Protein AF-A0A2T0M8W2-F1 (afdb_monomer_lite)

Foldseek 3Di:
DVVVVVVVVVVLVVLVVVLVVLVVLLVVLVVVLVVLVVVLVVLLCVLVVLLVVQVVDDCRNVCLVQLNDDLVSLVVLLVSLLVSLVVLLVSLLVSLVSLLSSQVSVLSSLVSVVVCVVVDPDDPVVVVVVPPDDSDNPQDQSDDCDPCVVVLQVSLVSSLVSLLVSLSSNVSHDQFDPPDPPDPPGDGSVVPSVVVSVVSSVVSVCSSVVVSCCSRDPVVDLLAEEEECALTFFPNLVLLQVQLCLLPVFHADSLQQQDPPSCVRPPRPDHPLSVLLQLQFLVSLLVTGTDPCRLVLVVVSCVVVVHQYEYEYERPYQDDDPVSCVSCVVSVTHGHHPCSNVVSVCVVNVVSVQDEDDPPVPPCDPVVSVCVVPDRRHHYYQYQPDDPPDPPPVDDPVVVVVNVCRHVLVVLQVSVHAEYEEQDQVVLQSSVVRHVAYEHADGSNPPPPVVHDDDPRYHYDPDSVVVSVVVVVVD

Secondary structure (DSSP, 8-state):
-HHHHHHHHHHHHHHHHHHHHHHHHHHHHHHHHHHHHHHHHHHHHHHHHHHHHHT-STTHHHHHHTT-S-HHHHHHHHHHHHHHHHHHHHHHHHHHHHHHHHHHHHHHHHHHHHHHHHH----HHHHHHH--S----S---S--TTTTHHHHHHHHHHHHHHHHHHHHHHHTT-SBSS--TT-S---BHHHHHHHHHHHHHHHHHHHHHHHHHHIIIIIS---EEEEE-TTTTB-HHHHHHHHHHHHH-----GGG--SSSGGG-TTS---HHHHHHHHTBHHHHHT-PBPTTHHHHHHHHHHHH--EEEEE-B---S---HHHHHHHHHTT-PBPPTTHHHHHHHHHHHHTT-------GGG-SSHHHHHHHHS----EE--BSS-TT---TTS-HHHHHHHHTTSHHHHHHHHT-SEEEES-HHHHHHHHTTSSEEEEE--GGG--TTT----TTEEEESSHHHHHHHHHHH-

Sequence (475 aa):
MSNNHNQNNKFDDFQLEEYKNISTSHFESIKQVSVFFRYYLLLLSAPALLLTLVGTGEGNMSTFFKGNLDKTTYDIVFAYLLLISAAGLCIFLFIINIRHDAILYARKVNKVRKYFYENSSLKVDDYHKYLGLPIVESKPRYTDNTIFFPLIIVFTLINSAFLFSAFYFRMLHSDYVFNTTLFELDLPLSRIYLWIVFFNILGHIILWKYLSYRRENFYLKSFAFGVDIDGVVNNQTEHFAEWLYKLRGKRIDTEKIKEIPVRLNKGLNVDDFDEQVVFNCKEYWEGLREKENALKTINDIHKKFGYKIFVYTYRPWGQMSDKVKNEIIKQNYTPLLKNDIVKITKSSFKNVGINTFIINNWFSSILYWFIPTFLKIRTRVTIEKGNSNISDTRFSFIVRNQTLLLNRFQGAKRNRLKFFIEDTPENAIKLANLVDYVFLMNQPYNNDENRYRFQKNIIRVDSWNEVYSHLKQLS

InterPro domains:
  IPR023214 HAD superfamily [G3DSA:3.40.50.1000] (378-475)

pLDDT: mean 85.93, std 13.29, range [43.66, 98.5]

Structure (mmCIF, N/CA/C/O backbone):
data_AF-A0A2T0M8W2-F1
#
_entry.id   AF-A0A2T0M8W2-F1
#
loop_
_atom_site.group_PDB
_atom_site.id
_atom_site.type_symbol
_atom_site.label_atom_id
_atom_site.label_alt_id
_atom_site.label_comp_id
_atom_site.label_asym_id
_atom_site.label_entity_id
_atom_site.label_seq_id
_atom_site.pdbx_PDB_ins_code
_atom_site.Cartn_x
_atom_site.Cartn_y
_atom_site.Cartn_z
_atom_site.occupancy
_atom_site.B_iso_or_equiv
_atom_site.auth_seq_id
_atom_site.auth_comp_id
_atom_site.auth_asym_id
_atom_site.auth_atom_id
_atom_site.pdbx_PDB_model_num
ATOM 1 N N . MET A 1 1 ? -29.884 -29.905 -1.925 1.00 54.03 1 MET A N 1
ATOM 2 C CA . MET A 1 1 ? -28.494 -30.176 -2.364 1.00 54.03 1 MET A CA 1
ATOM 3 C C . MET A 1 1 ? -28.236 -29.879 -3.850 1.00 54.03 1 MET A C 1
ATOM 5 O O . MET A 1 1 ? -27.121 -29.478 -4.151 1.00 54.03 1 MET A O 1
ATOM 9 N N . SER A 1 2 ? -29.212 -29.965 -4.771 1.00 59.06 2 SER A N 1
ATOM 10 C CA . SER A 1 2 ? -28.981 -29.669 -6.207 1.00 59.06 2 SER A CA 1
ATOM 11 C C . SER A 1 2 ? -28.571 -28.216 -6.519 1.00 59.06 2 SER A C 1
ATOM 13 O O . SER A 1 2 ? -27.780 -27.993 -7.432 1.00 59.06 2 SER A O 1
ATOM 15 N N . ASN A 1 3 ? -29.024 -27.225 -5.737 1.00 62.41 3 ASN A N 1
ATOM 16 C CA . ASN A 1 3 ? -28.671 -25.813 -5.962 1.00 62.41 3 ASN A CA 1
ATOM 17 C C . ASN A 1 3 ? -27.184 -25.486 -5.728 1.00 62.41 3 ASN A C 1
ATOM 19 O O . ASN A 1 3 ? -26.650 -24.626 -6.426 1.00 62.41 3 ASN A O 1
ATOM 23 N N . ASN A 1 4 ? -26.499 -26.178 -4.808 1.00 63.44 4 ASN A N 1
ATOM 24 C CA . ASN A 1 4 ? -25.066 -25.947 -4.570 1.00 63.44 4 ASN A CA 1
ATOM 25 C C . ASN A 1 4 ? -24.211 -26.514 -5.706 1.00 63.44 4 ASN A C 1
ATOM 27 O O . ASN A 1 4 ? -23.246 -25.880 -6.121 1.00 63.44 4 ASN A O 1
ATOM 31 N N . HIS A 1 5 ? -24.604 -27.663 -6.262 1.00 68.75 5 HIS A N 1
ATOM 32 C CA . HIS A 1 5 ? -23.877 -28.265 -7.376 1.00 68.75 5 HIS A CA 1
ATOM 33 C C . HIS A 1 5 ? -23.919 -27.371 -8.622 1.00 68.75 5 HIS A C 1
ATOM 35 O O . HIS A 1 5 ? -22.917 -27.215 -9.311 1.00 68.75 5 HIS A O 1
ATOM 41 N N . ASN A 1 6 ? -25.059 -26.717 -8.865 1.00 74.88 6 ASN A N 1
ATOM 42 C CA . ASN A 1 6 ? -25.231 -25.832 -10.012 1.00 74.88 6 ASN A CA 1
ATOM 43 C C . ASN A 1 6 ? -24.483 -24.490 -9.854 1.00 74.88 6 ASN A C 1
ATOM 45 O O . ASN A 1 6 ? -24.040 -23.907 -10.840 1.00 74.88 6 ASN A O 1
ATOM 49 N N . GLN A 1 7 ? -24.324 -23.983 -8.623 1.00 72.62 7 GLN A N 1
ATOM 50 C CA . GLN A 1 7 ? -23.516 -22.782 -8.362 1.00 72.62 7 GLN A CA 1
ATOM 51 C C . GLN A 1 7 ? -22.013 -23.048 -8.485 1.00 72.62 7 GLN A C 1
ATOM 53 O O . GLN A 1 7 ? -21.315 -22.212 -9.058 1.00 72.62 7 GLN A O 1
ATOM 58 N N . ASN A 1 8 ? -21.534 -24.202 -8.006 1.00 76.12 8 ASN A N 1
ATOM 59 C CA . ASN A 1 8 ? -20.134 -24.599 -8.169 1.00 76.12 8 ASN A CA 1
ATOM 60 C C . ASN A 1 8 ? -19.764 -24.694 -9.651 1.00 76.12 8 ASN A C 1
ATOM 62 O O . ASN A 1 8 ? -18.790 -24.074 -10.059 1.00 76.12 8 ASN A O 1
ATOM 66 N N . ASN A 1 9 ? -20.619 -25.319 -10.469 1.00 84.81 9 ASN A N 1
ATOM 67 C CA . ASN A 1 9 ? -20.387 -25.416 -11.911 1.00 84.81 9 ASN A CA 1
ATOM 68 C C . ASN A 1 9 ? -20.231 -24.030 -12.569 1.00 84.81 9 ASN A C 1
ATOM 70 O O . ASN A 1 9 ? -19.303 -23.822 -13.337 1.00 84.81 9 ASN A O 1
ATOM 74 N N . LYS A 1 10 ? -21.064 -23.040 -12.207 1.00 91.50 10 LYS A N 1
ATOM 75 C CA . LYS A 1 10 ? -20.944 -21.672 -12.754 1.00 91.50 10 LYS A CA 1
ATOM 76 C C . LYS A 1 10 ? -19.646 -20.970 -12.357 1.00 91.50 10 LYS A C 1
ATOM 78 O O . LYS A 1 10 ? -19.107 -20.193 -13.142 1.00 91.50 10 LYS A O 1
ATOM 83 N N . PHE A 1 11 ? -19.179 -21.170 -11.125 1.00 88.50 11 PHE A N 1
ATOM 84 C CA . PHE A 1 11 ? -17.922 -20.575 -10.678 1.00 88.50 11 PHE A CA 1
ATOM 85 C C . PHE A 1 11 ? -16.716 -21.283 -11.303 1.00 88.50 11 PHE A C 1
ATOM 87 O O . PHE A 1 11 ? -15.768 -20.609 -11.695 1.00 88.50 11 PHE A O 1
ATOM 94 N N . ASP A 1 12 ? -16.779 -22.602 -11.471 1.00 92.94 12 ASP A N 1
ATOM 95 C CA . ASP A 1 12 ? -15.771 -23.381 -12.190 1.00 92.94 12 ASP A CA 1
ATOM 96 C C . ASP A 1 12 ? -15.680 -22.948 -13.658 1.00 92.94 12 ASP A C 1
ATOM 98 O O . ASP A 1 12 ? -14.584 -22.675 -14.145 1.00 92.94 12 ASP A O 1
ATOM 102 N N . ASP A 1 13 ? -16.816 -22.775 -14.339 1.00 94.06 13 ASP A N 1
ATOM 103 C CA . ASP A 1 13 ? -16.867 -22.259 -15.712 1.00 94.06 13 ASP A CA 1
ATOM 104 C C . ASP A 1 13 ? -16.223 -20.868 -15.811 1.00 94.06 13 ASP A C 1
ATOM 106 O O . ASP A 1 13 ? -15.395 -20.620 -16.691 1.00 94.06 13 ASP A O 1
ATOM 110 N N . PHE A 1 14 ? -16.529 -19.983 -14.856 1.00 93.81 14 PHE A N 1
ATOM 111 C CA . PHE A 1 14 ? -15.897 -18.668 -14.759 1.00 93.81 14 PHE A CA 1
ATOM 112 C C . PHE A 1 14 ? -14.376 -18.770 -14.554 1.00 93.81 14 PHE A C 1
ATOM 114 O O . PHE A 1 14 ? -13.616 -18.074 -15.223 1.00 93.81 14 PHE A O 1
ATOM 121 N N . GLN A 1 15 ? -13.904 -19.649 -13.663 1.00 93.06 15 GLN A N 1
ATOM 122 C CA . GLN A 1 15 ? -12.469 -19.854 -13.436 1.00 93.06 15 GLN A CA 1
ATOM 123 C C . GLN A 1 15 ? -11.769 -20.426 -14.677 1.00 93.06 15 GLN A C 1
ATOM 125 O O . GLN A 1 15 ? -10.641 -20.036 -14.980 1.00 93.06 15 GLN A O 1
ATOM 130 N N . LEU A 1 16 ? -12.420 -21.319 -15.428 1.00 94.00 16 LEU A N 1
ATOM 131 C CA . LEU A 1 16 ? -11.891 -21.842 -16.691 1.00 94.00 16 LEU A CA 1
ATOM 132 C C . LEU A 1 16 ? -11.776 -20.749 -17.758 1.00 94.00 16 LEU A C 1
ATOM 134 O O . LEU A 1 16 ? -10.783 -20.707 -18.490 1.00 94.00 16 LEU A O 1
ATOM 138 N N . GLU A 1 17 ? -12.770 -19.871 -17.862 1.00 95.12 17 GLU A N 1
ATOM 139 C CA . GLU A 1 17 ? -12.726 -18.729 -18.775 1.00 95.12 17 GLU A CA 1
ATOM 140 C C . GLU A 1 17 ? -11.618 -17.743 -18.381 1.00 95.12 17 GLU A C 1
ATOM 142 O O . GLU A 1 17 ? -10.792 -17.366 -19.216 1.00 95.12 17 GLU A O 1
ATOM 147 N N . GLU A 1 18 ? -11.512 -17.419 -17.093 1.00 91.75 18 GLU A N 1
ATOM 148 C CA . GLU A 1 18 ? -10.452 -16.568 -16.553 1.00 91.75 18 GLU A CA 1
ATOM 149 C C . GLU A 1 18 ? -9.060 -17.177 -16.806 1.00 91.75 18 GLU A C 1
ATOM 151 O O . GLU A 1 18 ? -8.140 -16.482 -17.241 1.00 91.75 18 GLU A O 1
ATOM 156 N N . TYR A 1 19 ? -8.894 -18.495 -16.635 1.00 93.50 19 TYR A N 1
ATOM 157 C CA . TYR A 1 19 ? -7.661 -19.205 -16.991 1.00 93.50 19 TYR A CA 1
ATOM 158 C C . TYR A 1 19 ? -7.299 -19.018 -18.468 1.00 93.50 19 TYR A C 1
ATOM 160 O O . TYR A 1 19 ? -6.152 -18.681 -18.780 1.00 93.50 19 TYR A O 1
ATOM 168 N N . LYS A 1 20 ? -8.260 -19.223 -19.380 1.00 95.06 20 LYS A N 1
ATOM 169 C CA . LYS A 1 20 ? -8.044 -19.079 -20.829 1.00 95.06 20 LYS A CA 1
ATOM 170 C C . LYS A 1 20 ? -7.633 -17.652 -21.182 1.00 95.06 20 LYS A C 1
ATOM 172 O O . LYS A 1 20 ? -6.655 -17.470 -21.912 1.00 95.06 20 LYS A O 1
ATOM 177 N N . ASN A 1 21 ? -8.316 -16.659 -20.618 1.00 95.00 21 ASN A N 1
ATOM 178 C CA . ASN A 1 21 ? -8.026 -15.246 -20.849 1.00 95.00 21 ASN A CA 1
ATOM 179 C C . ASN A 1 21 ? -6.619 -14.881 -20.354 1.00 95.00 21 ASN A C 1
ATOM 181 O O . ASN A 1 21 ? -5.797 -14.387 -21.125 1.00 95.00 21 ASN A O 1
ATOM 185 N N . ILE A 1 22 ? -6.287 -15.217 -19.103 1.00 92.31 22 ILE A N 1
ATOM 186 C CA . ILE A 1 22 ? -4.981 -14.901 -18.506 1.00 92.31 22 ILE A CA 1
ATOM 187 C C . ILE A 1 22 ? -3.842 -15.643 -19.219 1.00 92.31 22 ILE A C 1
ATOM 189 O O . ILE A 1 22 ? -2.783 -15.058 -19.465 1.00 92.31 22 ILE A O 1
ATOM 193 N N . SER A 1 23 ? -4.032 -16.919 -19.566 1.00 91.44 23 SER A N 1
ATOM 194 C CA . SER A 1 23 ? -3.030 -17.695 -20.302 1.00 91.44 23 SER A CA 1
ATOM 195 C C . SER A 1 23 ? -2.775 -17.101 -21.687 1.00 91.44 23 SER A C 1
ATOM 197 O O . SER A 1 23 ? -1.622 -17.007 -22.106 1.00 91.44 23 SER A O 1
ATOM 199 N N . THR A 1 24 ? -3.824 -16.663 -22.384 1.00 94.00 24 THR A N 1
ATOM 200 C CA . THR A 1 24 ? -3.693 -16.009 -23.693 1.00 94.00 24 THR A CA 1
ATOM 201 C C . THR A 1 24 ? -2.910 -14.703 -23.557 1.00 94.00 24 THR A C 1
ATOM 203 O O . THR A 1 24 ? -1.896 -14.532 -24.233 1.00 94.00 24 THR A O 1
ATOM 206 N N . SER A 1 25 ? -3.265 -13.848 -22.590 1.00 91.06 25 SER A N 1
ATOM 207 C CA . SER A 1 25 ? -2.526 -12.608 -22.310 1.00 91.06 25 SER A CA 1
ATOM 208 C C . SER A 1 25 ? -1.059 -12.849 -21.931 1.00 91.06 25 SER A C 1
ATOM 210 O O . SER A 1 25 ? -0.187 -12.055 -22.293 1.00 91.06 25 SER A O 1
ATOM 212 N N . HIS A 1 26 ? -0.748 -13.949 -21.234 1.00 90.62 26 HIS A N 1
ATOM 213 C CA . HIS A 1 26 ? 0.632 -14.342 -20.935 1.00 90.62 26 HIS A CA 1
ATOM 214 C C . HIS A 1 26 ? 1.433 -14.627 -22.215 1.00 90.62 26 HIS A C 1
ATOM 216 O O . HIS A 1 26 ? 2.515 -14.062 -22.399 1.00 90.62 26 HIS A O 1
ATOM 222 N N . PHE A 1 27 ? 0.902 -15.462 -23.113 1.00 89.88 27 PHE A N 1
ATOM 223 C CA . PHE A 1 27 ? 1.571 -15.793 -24.373 1.00 89.88 27 PHE A CA 1
ATOM 224 C C . PHE A 1 27 ? 1.681 -14.586 -25.309 1.00 89.88 27 PHE A C 1
ATOM 226 O O . PHE A 1 27 ? 2.726 -14.382 -25.930 1.00 89.88 27 PHE A O 1
ATOM 233 N N . GLU A 1 28 ? 0.651 -13.742 -25.369 1.00 91.69 28 GLU A N 1
ATOM 234 C CA . GLU A 1 28 ? 0.685 -12.494 -26.134 1.00 91.69 28 GLU A CA 1
ATOM 235 C C . GLU A 1 28 ? 1.749 -11.530 -25.609 1.00 91.69 28 GLU A C 1
ATOM 237 O O . GLU A 1 28 ? 2.503 -10.967 -26.403 1.00 91.69 28 GLU A O 1
ATOM 242 N N . SER A 1 29 ? 1.884 -11.400 -24.286 1.00 89.19 29 SER A N 1
ATOM 243 C CA . SER A 1 29 ? 2.932 -10.581 -23.665 1.00 89.19 29 SER A CA 1
ATOM 244 C C . SER A 1 29 ? 4.329 -11.075 -24.058 1.00 89.19 29 SER A C 1
ATOM 246 O O . SER A 1 29 ? 5.185 -10.281 -24.441 1.00 89.19 29 SER A O 1
ATOM 248 N N . ILE A 1 30 ? 4.567 -12.392 -24.045 1.00 88.12 30 ILE A N 1
ATOM 249 C CA . ILE A 1 30 ? 5.843 -12.973 -24.499 1.00 88.12 30 ILE A CA 1
ATOM 250 C C . ILE A 1 30 ? 6.075 -12.693 -25.991 1.00 88.12 30 ILE A C 1
ATOM 252 O O . ILE A 1 30 ? 7.166 -12.264 -26.374 1.00 88.12 30 ILE A O 1
ATOM 256 N N . LYS A 1 31 ? 5.050 -12.863 -26.834 1.00 90.75 31 LYS A N 1
ATOM 257 C CA . LYS A 1 31 ? 5.127 -12.556 -28.271 1.00 90.75 31 LYS A CA 1
ATOM 258 C C . LYS A 1 31 ? 5.464 -11.082 -28.512 1.00 90.75 31 LYS A C 1
ATOM 260 O O . LYS A 1 31 ? 6.279 -10.785 -29.387 1.00 90.75 31 LYS A O 1
ATOM 265 N N . GLN A 1 32 ? 4.889 -10.168 -27.728 1.00 90.00 32 GLN A N 1
ATOM 266 C CA . GLN A 1 32 ? 5.205 -8.741 -27.789 1.00 90.00 32 GLN A CA 1
ATOM 267 C C . GLN A 1 32 ? 6.679 -8.478 -27.466 1.00 90.00 32 GLN A C 1
ATOM 269 O O . GLN A 1 32 ? 7.313 -7.742 -28.218 1.00 90.00 32 GLN A O 1
ATOM 274 N N . VAL A 1 33 ? 7.272 -9.128 -26.453 1.00 87.00 33 VAL A N 1
ATOM 275 C CA . VAL A 1 33 ? 8.723 -9.007 -26.186 1.00 87.00 33 VAL A CA 1
ATOM 276 C C . VAL A 1 33 ? 9.538 -9.338 -27.436 1.00 87.00 33 VAL A C 1
ATOM 278 O O . VAL A 1 33 ? 10.411 -8.564 -27.822 1.00 87.00 33 VAL A O 1
ATOM 281 N N . SER A 1 34 ? 9.225 -10.441 -28.122 1.00 87.75 34 SER A N 1
ATOM 282 C CA . SER A 1 34 ? 9.921 -10.828 -29.357 1.00 87.75 34 SER A CA 1
ATOM 283 C C . SER A 1 34 ? 9.701 -9.850 -30.518 1.00 87.75 34 SER A C 1
ATOM 285 O O . SER A 1 34 ? 10.574 -9.699 -31.370 1.00 87.75 34 SER A O 1
ATOM 287 N N . VAL A 1 35 ? 8.537 -9.201 -30.606 1.00 89.94 35 VAL A N 1
ATOM 288 C CA . VAL A 1 35 ? 8.260 -8.167 -31.620 1.00 89.94 35 VAL A CA 1
ATOM 289 C C . VAL A 1 35 ? 9.063 -6.897 -31.331 1.00 89.94 35 VAL A C 1
ATOM 291 O O . VAL A 1 35 ? 9.760 -6.403 -32.212 1.00 89.94 35 VAL A O 1
ATOM 294 N N . PHE A 1 36 ? 9.048 -6.411 -30.090 1.00 87.50 36 PHE A N 1
ATOM 295 C CA . PHE A 1 36 ? 9.816 -5.228 -29.702 1.00 87.50 36 PHE A CA 1
ATOM 296 C C . PHE A 1 36 ? 11.323 -5.454 -29.776 1.00 87.50 36 PHE A C 1
ATOM 298 O O . PHE A 1 36 ? 12.051 -4.544 -30.159 1.00 87.50 36 PHE A O 1
ATOM 305 N N . PHE A 1 37 ? 11.797 -6.668 -29.497 1.00 86.38 37 PHE A N 1
ATOM 306 C CA . PHE A 1 37 ? 13.196 -7.020 -29.722 1.00 86.38 37 PHE A CA 1
ATOM 307 C C . PHE A 1 37 ? 13.576 -6.942 -31.208 1.00 86.38 37 PHE A C 1
ATOM 309 O O . PHE A 1 37 ? 14.641 -6.435 -31.539 1.00 86.38 37 PHE A O 1
ATOM 316 N N . ARG A 1 38 ? 12.693 -7.357 -32.126 1.00 90.62 38 ARG A N 1
ATOM 317 C CA . ARG A 1 38 ? 12.923 -7.191 -33.573 1.00 90.62 38 ARG A CA 1
ATOM 318 C C . ARG A 1 38 ? 12.982 -5.720 -33.983 1.00 90.62 38 ARG A C 1
ATOM 320 O O . ARG A 1 38 ? 13.879 -5.345 -34.731 1.00 90.62 38 ARG A O 1
ATOM 327 N N . TYR A 1 39 ? 12.084 -4.884 -33.464 1.00 91.06 39 TYR A N 1
ATOM 328 C CA . TYR A 1 39 ? 12.149 -3.437 -33.699 1.00 91.06 39 TYR A CA 1
ATOM 329 C C . TYR A 1 39 ? 13.404 -2.804 -33.102 1.00 91.06 39 TYR A C 1
ATOM 331 O O . TYR A 1 39 ? 13.983 -1.911 -33.712 1.00 91.06 39 TYR A O 1
ATOM 339 N N . TYR A 1 40 ? 13.863 -3.301 -31.954 1.00 89.88 40 TYR A N 1
ATOM 340 C CA . TYR A 1 40 ? 15.138 -2.893 -31.386 1.00 89.88 40 TYR A CA 1
ATOM 341 C C . TYR A 1 40 ? 16.291 -3.237 -32.328 1.00 89.88 40 TYR A C 1
ATOM 343 O O . TYR A 1 40 ? 17.031 -2.339 -32.696 1.00 89.88 40 TYR A O 1
ATOM 351 N N . LEU A 1 41 ? 16.401 -4.482 -32.807 1.00 89.75 41 LEU A N 1
ATOM 352 C CA . LEU A 1 41 ? 17.438 -4.872 -33.774 1.00 89.75 41 LEU A CA 1
ATOM 353 C C . LEU A 1 41 ? 17.404 -4.025 -35.056 1.00 89.75 41 LEU A C 1
ATOM 355 O O . LEU A 1 41 ? 18.456 -3.648 -35.567 1.00 89.75 41 LEU A O 1
ATOM 359 N N . LEU A 1 42 ? 16.210 -3.682 -35.547 1.00 91.75 42 LEU A N 1
ATOM 360 C CA . LEU A 1 42 ? 16.058 -2.776 -36.685 1.00 91.75 42 LEU A CA 1
ATOM 361 C C . LEU A 1 42 ? 16.622 -1.383 -36.366 1.00 91.75 42 LEU A C 1
ATOM 363 O O . LEU A 1 42 ? 17.399 -0.845 -37.152 1.00 91.75 42 LEU A O 1
ATOM 367 N N . LEU A 1 43 ? 16.304 -0.834 -35.191 1.00 90.38 43 LEU A N 1
ATOM 368 C CA . LEU A 1 43 ? 16.875 0.428 -34.715 1.00 90.38 43 LEU A CA 1
ATOM 369 C C . LEU A 1 43 ? 18.411 0.359 -34.636 1.00 90.38 43 LEU A C 1
ATOM 371 O O . LEU A 1 43 ? 19.079 1.308 -35.037 1.00 90.38 43 LEU A O 1
ATOM 375 N N . LEU A 1 44 ? 18.978 -0.772 -34.196 1.00 89.75 44 LEU A N 1
ATOM 376 C CA . LEU A 1 44 ? 20.434 -0.975 -34.133 1.00 89.75 44 LEU A CA 1
ATOM 377 C C . LEU A 1 44 ? 21.106 -1.039 -35.507 1.00 89.75 44 LEU A C 1
ATOM 379 O O . LEU A 1 44 ? 22.302 -0.775 -35.606 1.00 89.75 44 LEU A O 1
ATOM 383 N N . SER A 1 45 ? 20.363 -1.399 -36.555 1.00 90.81 45 SER A N 1
ATOM 384 C CA . SER A 1 45 ? 20.880 -1.451 -37.928 1.00 90.81 45 SER A CA 1
ATOM 385 C C . SER A 1 45 ? 20.909 -0.079 -38.611 1.00 90.81 45 SER A C 1
ATOM 387 O O . SER A 1 45 ? 21.713 0.155 -39.511 1.00 90.81 45 SER A O 1
ATOM 389 N N . ALA A 1 46 ? 20.081 0.860 -38.151 1.00 88.81 46 ALA A N 1
ATOM 390 C CA . ALA A 1 46 ? 19.931 2.181 -38.753 1.00 88.81 46 ALA A CA 1
ATOM 391 C C . ALA A 1 46 ? 21.225 3.046 -38.786 1.00 88.81 46 ALA A C 1
ATOM 393 O O . ALA A 1 46 ? 21.420 3.789 -39.747 1.00 88.81 46 ALA A O 1
ATOM 394 N N . PRO A 1 47 ? 22.151 2.969 -37.810 1.00 87.56 47 PRO A N 1
ATOM 395 C CA . PRO A 1 47 ? 23.487 3.574 -37.877 1.00 87.56 47 PRO A CA 1
ATOM 396 C C . PRO A 1 47 ? 24.335 3.122 -39.058 1.00 87.56 47 PRO A C 1
ATOM 398 O O . PRO A 1 47 ? 25.063 3.938 -39.616 1.00 87.56 47 PRO A O 1
ATOM 401 N N . ALA A 1 48 ? 24.242 1.851 -39.459 1.00 85.62 48 ALA A N 1
ATOM 402 C CA . ALA A 1 48 ? 24.999 1.355 -40.603 1.00 85.62 48 ALA A CA 1
ATOM 403 C C . ALA A 1 48 ? 24.586 2.100 -41.880 1.00 85.62 48 ALA A C 1
ATOM 405 O O . ALA A 1 48 ? 25.441 2.491 -42.666 1.00 85.62 48 ALA A O 1
ATOM 406 N N . LEU A 1 49 ? 23.290 2.390 -42.027 1.00 83.12 49 LEU A N 1
ATOM 407 C CA . LEU A 1 49 ? 22.759 3.162 -43.148 1.00 83.12 49 LEU A CA 1
ATOM 408 C C . LEU A 1 49 ? 23.281 4.607 -43.142 1.00 83.12 49 LEU A C 1
ATOM 410 O O . LEU A 1 49 ? 23.721 5.111 -44.174 1.00 83.12 49 LEU A O 1
ATOM 414 N N . LEU A 1 50 ? 23.316 5.256 -41.976 1.00 81.94 50 LEU A N 1
ATOM 415 C CA . LEU A 1 50 ? 23.885 6.600 -41.847 1.00 81.94 50 LEU A CA 1
ATOM 416 C C . LEU A 1 50 ? 25.379 6.619 -42.218 1.00 81.94 50 LEU A C 1
ATOM 418 O O . LEU A 1 50 ? 25.810 7.483 -42.975 1.00 81.94 50 LEU A O 1
ATOM 422 N N . LEU A 1 51 ? 26.152 5.631 -41.755 1.00 80.88 51 LEU A N 1
ATOM 423 C CA . LEU A 1 51 ? 27.567 5.495 -42.110 1.00 80.88 51 LEU A CA 1
ATOM 424 C C . LEU A 1 51 ? 27.767 5.242 -43.608 1.00 80.88 51 LEU A C 1
ATOM 426 O O . LEU A 1 51 ? 28.707 5.780 -44.184 1.00 80.88 51 LEU A O 1
ATOM 430 N N . THR A 1 52 ? 26.879 4.483 -44.261 1.00 83.44 52 THR A N 1
ATOM 431 C CA . THR A 1 52 ? 26.949 4.314 -45.720 1.00 83.44 52 THR A CA 1
ATOM 432 C C . THR A 1 52 ? 26.676 5.616 -46.463 1.00 83.44 52 THR A C 1
ATOM 434 O O . THR A 1 52 ? 27.411 5.913 -47.395 1.00 83.44 52 THR A O 1
ATOM 437 N N . LEU A 1 53 ? 25.699 6.420 -46.023 1.00 80.31 53 LEU A N 1
ATOM 438 C CA . LEU A 1 53 ? 25.374 7.714 -46.640 1.00 80.31 53 LEU A CA 1
ATOM 439 C C . LEU A 1 53 ? 26.502 8.737 -46.473 1.00 80.31 53 LEU A C 1
ATOM 441 O O . LEU A 1 53 ? 26.812 9.470 -47.405 1.00 80.31 53 LEU A O 1
ATOM 445 N N . VAL A 1 54 ? 27.145 8.767 -45.305 1.00 81.38 54 VAL A N 1
ATOM 446 C CA . VAL A 1 54 ? 28.336 9.600 -45.074 1.00 81.38 54 VAL A CA 1
ATOM 447 C C . VAL A 1 54 ? 29.534 9.071 -45.886 1.00 81.38 54 VAL A C 1
ATOM 449 O O . VAL A 1 54 ? 30.371 9.837 -46.364 1.00 81.38 54 VAL A O 1
ATOM 452 N N . GLY A 1 55 ? 29.601 7.753 -46.091 1.00 75.12 55 GLY A N 1
ATOM 453 C CA . GLY A 1 55 ? 30.704 7.040 -46.730 1.00 75.12 55 GLY A CA 1
ATOM 454 C C . GLY A 1 55 ? 30.705 6.976 -48.263 1.00 75.12 55 GLY A C 1
ATOM 455 O O . GLY A 1 55 ? 31.660 6.428 -48.804 1.00 75.12 55 GLY A O 1
ATOM 456 N N . THR A 1 56 ? 29.702 7.499 -48.981 1.00 75.38 56 THR A N 1
ATOM 457 C CA . THR A 1 56 ? 29.588 7.317 -50.448 1.00 75.38 56 THR A CA 1
ATOM 458 C C . THR A 1 56 ? 30.562 8.138 -51.310 1.00 75.38 56 THR A C 1
ATOM 460 O O . THR A 1 56 ? 30.550 7.980 -52.527 1.00 75.38 56 THR A O 1
ATOM 463 N N . GLY A 1 57 ? 31.400 9.010 -50.741 1.00 74.38 57 GLY A N 1
ATOM 464 C CA . GLY A 1 57 ? 32.455 9.725 -51.481 1.00 74.38 57 GLY A CA 1
ATOM 465 C C . GLY A 1 57 ? 33.794 8.976 -51.495 1.00 74.38 57 GLY A C 1
ATOM 466 O O . GLY A 1 57 ? 34.114 8.239 -50.559 1.00 74.38 57 GLY A O 1
ATOM 467 N N . GLU A 1 58 ? 34.600 9.163 -52.545 1.00 60.75 58 GLU A N 1
ATOM 468 C CA . GLU A 1 58 ? 35.942 8.569 -52.646 1.00 60.75 58 GLU A CA 1
ATOM 469 C C . GLU A 1 58 ? 36.811 8.978 -51.438 1.00 60.75 58 GLU A C 1
ATOM 471 O O . GLU A 1 58 ? 37.111 10.149 -51.228 1.00 60.75 58 GLU A O 1
ATOM 476 N N . GLY A 1 59 ? 37.192 8.002 -50.603 1.00 63.50 59 GLY A N 1
ATOM 477 C CA . GLY A 1 59 ? 37.994 8.219 -49.389 1.00 63.50 59 GLY A CA 1
ATOM 478 C C . GLY A 1 59 ? 37.213 8.496 -48.090 1.00 63.50 59 GLY A C 1
ATOM 479 O O . GLY A 1 59 ? 37.841 8.560 -47.024 1.00 63.50 59 GLY A O 1
ATOM 480 N N . ASN A 1 60 ? 35.874 8.574 -48.131 1.00 68.44 60 ASN A N 1
ATOM 481 C CA . ASN A 1 60 ? 35.053 9.161 -47.058 1.00 68.44 60 ASN A CA 1
ATOM 482 C C . ASN A 1 60 ? 35.069 8.446 -45.698 1.00 68.44 60 ASN A C 1
ATOM 484 O O . ASN A 1 60 ? 35.004 9.106 -44.664 1.00 68.44 60 ASN A O 1
ATOM 488 N N . MET A 1 61 ? 35.168 7.113 -45.637 1.00 82.31 61 MET A N 1
ATOM 489 C CA . MET A 1 61 ? 35.191 6.440 -44.325 1.00 82.31 61 MET A CA 1
ATOM 490 C C . MET A 1 61 ? 36.500 6.706 -43.579 1.00 82.31 61 MET A C 1
ATOM 492 O O . MET A 1 61 ? 36.498 6.959 -42.376 1.00 82.31 61 MET A O 1
ATOM 496 N N . SER A 1 62 ? 37.628 6.714 -44.294 1.00 86.19 62 SER A N 1
ATOM 497 C CA . SER A 1 62 ? 38.922 7.014 -43.677 1.00 86.19 62 SER A CA 1
ATOM 498 C C . SER A 1 62 ? 39.010 8.473 -43.221 1.00 86.19 62 SER A C 1
ATOM 500 O O . SER A 1 62 ? 39.582 8.742 -42.167 1.00 86.19 62 SER A O 1
ATOM 502 N N . THR A 1 63 ? 38.418 9.411 -43.969 1.00 87.44 63 THR A N 1
ATOM 503 C CA . THR A 1 63 ? 38.365 10.830 -43.593 1.00 87.44 63 THR A CA 1
ATOM 504 C C . THR A 1 63 ? 37.404 11.068 -42.428 1.00 87.44 63 THR A C 1
ATOM 506 O O . THR A 1 63 ? 37.745 11.832 -41.527 1.00 87.44 63 THR A O 1
ATOM 509 N N . PHE A 1 64 ? 36.279 10.346 -42.366 1.00 87.75 64 PHE A N 1
ATOM 510 C CA . PHE A 1 64 ? 35.345 10.378 -41.237 1.00 87.75 64 PHE A CA 1
ATOM 511 C C . PHE A 1 64 ? 35.988 9.937 -39.916 1.00 87.75 64 PHE A C 1
ATOM 513 O O . PHE A 1 64 ? 35.884 10.640 -38.913 1.00 87.75 64 PHE A O 1
ATOM 520 N N . PHE A 1 65 ? 36.707 8.813 -39.892 1.00 87.75 65 PHE A N 1
ATOM 521 C CA . PHE A 1 65 ? 37.382 8.371 -38.663 1.00 87.75 65 PHE A CA 1
ATOM 522 C C . PHE A 1 65 ? 38.597 9.231 -38.292 1.00 87.75 65 PHE A C 1
ATOM 524 O O . PHE A 1 65 ? 39.008 9.232 -37.135 1.00 87.75 65 PHE A O 1
ATOM 531 N N . LYS A 1 66 ? 39.160 9.979 -39.249 1.00 89.44 66 LYS A N 1
ATOM 532 C CA . LYS A 1 66 ? 40.263 10.921 -39.005 1.00 89.44 66 LYS A CA 1
ATOM 533 C C . LYS A 1 66 ? 39.818 12.287 -38.472 1.00 89.44 66 LYS A C 1
ATOM 535 O O . LYS A 1 66 ? 40.690 13.071 -38.124 1.00 89.44 66 LYS A O 1
ATOM 540 N N . GLY A 1 67 ? 38.517 12.579 -38.398 1.00 88.19 67 GLY A N 1
ATOM 541 C CA . GLY A 1 67 ? 38.044 13.897 -37.948 1.00 88.19 67 GLY A CA 1
ATOM 542 C C . GLY A 1 67 ? 37.957 14.955 -39.057 1.00 88.19 67 GLY A C 1
ATOM 543 O O . GLY A 1 67 ? 37.781 16.128 -38.755 1.00 88.19 67 GLY A O 1
ATOM 544 N N . ASN A 1 68 ? 38.098 14.573 -40.333 1.00 89.62 68 ASN A N 1
ATOM 545 C CA . ASN A 1 68 ? 38.285 15.523 -41.440 1.00 89.62 68 ASN A CA 1
ATOM 546 C C . ASN A 1 68 ? 36.981 15.973 -42.127 1.00 89.62 68 ASN A C 1
ATOM 548 O O . ASN A 1 68 ? 37.048 16.649 -43.153 1.00 89.62 68 ASN A O 1
ATOM 552 N N . LEU A 1 69 ? 35.807 15.573 -41.625 1.00 87.88 69 LEU A N 1
ATOM 553 C CA . LEU A 1 69 ? 34.526 16.069 -42.141 1.00 87.88 69 LEU A CA 1
ATOM 554 C C . LEU A 1 69 ? 34.132 17.406 -41.507 1.00 87.88 69 LEU A C 1
ATOM 556 O O . LEU A 1 69 ? 34.706 17.854 -40.513 1.00 87.88 69 LEU A O 1
ATOM 560 N N . ASP A 1 70 ? 33.126 18.044 -42.095 1.00 90.12 70 ASP A N 1
ATOM 561 C CA . ASP A 1 70 ? 32.552 19.267 -41.563 1.00 90.12 70 ASP A CA 1
ATOM 562 C C . ASP A 1 70 ? 31.889 19.038 -40.190 1.00 90.12 70 ASP A C 1
ATOM 564 O O . ASP A 1 70 ? 31.391 17.955 -39.865 1.00 90.12 70 ASP A O 1
ATOM 568 N N . LYS A 1 71 ? 31.859 20.105 -39.384 1.00 89.44 71 LYS A N 1
ATOM 569 C CA . LYS A 1 71 ? 31.232 20.126 -38.055 1.00 89.44 71 LYS A CA 1
ATOM 570 C C . LYS A 1 71 ? 29.802 19.594 -38.076 1.00 89.44 71 LYS A C 1
ATOM 572 O O . LYS A 1 71 ? 29.406 18.831 -37.199 1.00 89.44 71 LYS A O 1
ATOM 577 N N . THR A 1 72 ? 29.021 20.024 -39.064 1.00 89.50 72 THR A N 1
ATOM 578 C CA . THR A 1 72 ? 27.592 19.728 -39.149 1.00 89.50 72 THR A CA 1
ATOM 579 C C . THR A 1 72 ? 27.358 18.228 -39.289 1.00 89.50 72 THR A C 1
ATOM 581 O O . THR A 1 72 ? 26.469 17.694 -38.626 1.00 89.50 72 THR A O 1
ATOM 584 N N . THR A 1 73 ? 28.197 17.525 -40.048 1.00 89.81 73 THR A N 1
ATOM 585 C CA . THR A 1 73 ? 28.141 16.065 -40.160 1.00 89.81 73 THR A CA 1
ATOM 586 C C . THR A 1 73 ? 28.361 15.371 -38.811 1.00 89.81 73 THR A C 1
ATOM 588 O O . THR A 1 73 ? 27.553 14.519 -38.433 1.00 89.81 73 THR A O 1
ATOM 591 N N . TYR A 1 74 ? 29.387 15.746 -38.036 1.00 90.69 74 TYR A N 1
ATOM 592 C CA . TYR A 1 74 ? 29.604 15.163 -36.700 1.00 90.69 74 TYR A CA 1
ATOM 593 C C . TYR A 1 74 ? 28.465 15.474 -35.726 1.00 90.69 74 TYR A C 1
ATOM 595 O O . TYR A 1 74 ? 28.101 14.614 -34.923 1.00 90.69 74 TYR A O 1
ATOM 603 N N . ASP A 1 75 ? 27.861 16.657 -35.823 1.00 89.75 75 ASP A N 1
ATOM 604 C CA . ASP A 1 75 ? 26.752 17.073 -34.960 1.00 89.75 75 ASP A CA 1
ATOM 605 C C . ASP A 1 75 ? 25.483 16.266 -35.255 1.00 89.75 75 ASP A C 1
ATOM 607 O O . ASP A 1 75 ? 24.799 15.821 -34.329 1.00 89.75 75 ASP A O 1
ATOM 611 N N . ILE A 1 76 ? 25.214 15.998 -36.537 1.00 90.38 76 ILE A N 1
ATOM 612 C CA . ILE A 1 76 ? 24.130 15.111 -36.978 1.00 90.38 76 ILE A CA 1
ATOM 613 C C . ILE A 1 76 ? 24.376 13.681 -36.485 1.00 90.38 76 ILE A C 1
ATOM 615 O O . ILE A 1 76 ? 23.476 13.074 -35.900 1.00 90.38 76 ILE A O 1
ATOM 619 N N . VAL A 1 77 ? 25.589 13.144 -36.671 1.00 92.06 77 VAL A N 1
ATOM 620 C CA . VAL A 1 77 ? 25.956 11.794 -36.207 1.00 92.06 77 VAL A CA 1
ATOM 621 C C . VAL A 1 77 ? 25.810 11.686 -34.686 1.00 92.06 77 VAL A C 1
ATOM 623 O O . VAL A 1 77 ? 25.210 10.728 -34.193 1.00 92.06 77 VAL A O 1
ATOM 626 N N . PHE A 1 78 ? 26.309 12.672 -33.936 1.00 93.06 78 PHE A N 1
ATOM 627 C CA . PHE A 1 78 ? 26.187 12.742 -32.480 1.00 93.06 78 PHE A CA 1
ATOM 628 C C . PHE A 1 78 ? 24.721 12.723 -32.041 1.00 93.06 78 PHE A C 1
ATOM 630 O O . PHE A 1 78 ? 24.332 11.858 -31.252 1.00 93.06 78 PHE A O 1
ATOM 637 N N . ALA A 1 79 ? 23.900 13.633 -32.575 1.00 92.81 79 ALA A N 1
ATOM 638 C CA . ALA A 1 79 ? 22.485 13.733 -32.226 1.00 92.81 79 ALA A CA 1
ATOM 639 C C . ALA A 1 79 ? 21.728 12.437 -32.549 1.00 92.81 79 ALA A C 1
ATOM 641 O O . ALA A 1 79 ? 20.913 11.971 -31.752 1.00 92.81 79 ALA A O 1
ATOM 642 N N . TYR A 1 80 ? 22.034 11.822 -33.689 1.00 93.25 80 TYR A N 1
ATOM 643 C CA . TYR A 1 80 ? 21.409 10.584 -34.130 1.00 93.25 80 TYR A CA 1
ATOM 644 C C . TYR A 1 80 ? 21.764 9.383 -33.241 1.00 93.25 80 TYR A C 1
ATOM 646 O O . TYR A 1 80 ? 20.874 8.669 -32.776 1.00 93.25 80 TYR A O 1
ATOM 654 N N . LEU A 1 81 ? 23.049 9.168 -32.944 1.00 95.00 81 LEU A N 1
ATOM 655 C CA . LEU A 1 81 ? 23.485 8.072 -32.070 1.00 95.00 81 LEU A CA 1
ATOM 656 C C . LEU A 1 81 ? 22.993 8.269 -30.628 1.00 95.00 81 LEU A C 1
ATOM 658 O O . LEU A 1 81 ? 22.602 7.302 -29.968 1.00 95.00 81 LEU A O 1
ATOM 662 N N . LEU A 1 82 ? 22.944 9.519 -30.156 1.00 95.50 82 LEU A N 1
ATOM 663 C CA . LEU A 1 82 ? 22.356 9.864 -28.864 1.00 95.50 82 LEU A CA 1
ATOM 664 C C . LEU A 1 82 ? 20.857 9.533 -28.827 1.00 95.50 82 LEU A C 1
ATOM 666 O O . LEU A 1 82 ? 20.389 8.930 -27.858 1.00 95.50 82 LEU A O 1
ATOM 670 N N . LEU A 1 83 ? 20.116 9.864 -29.891 1.00 95.25 83 LEU A N 1
ATOM 671 C CA . LEU A 1 83 ? 18.698 9.529 -30.031 1.00 95.25 83 LEU A CA 1
ATOM 672 C C . LEU A 1 83 ? 18.474 8.012 -30.010 1.00 95.25 83 LEU A C 1
ATOM 674 O O . LEU A 1 83 ? 17.559 7.545 -29.333 1.00 95.25 83 LEU A O 1
ATOM 678 N N . ILE A 1 84 ? 19.324 7.237 -30.688 1.00 95.19 84 ILE A N 1
ATOM 679 C CA . ILE A 1 84 ? 19.263 5.768 -30.666 1.00 95.19 84 ILE A CA 1
ATOM 680 C C . ILE A 1 84 ? 19.521 5.231 -29.260 1.00 95.19 84 ILE A C 1
ATOM 682 O O . ILE A 1 84 ? 18.769 4.373 -28.798 1.00 95.19 84 ILE A O 1
ATOM 686 N N . SER A 1 85 ? 20.529 5.746 -28.552 1.00 96.25 85 SER A N 1
ATOM 687 C CA . SER A 1 85 ? 20.799 5.331 -27.169 1.00 96.25 85 SER A CA 1
ATOM 688 C C . SER A 1 85 ? 19.613 5.640 -26.243 1.00 96.25 85 SER A C 1
ATOM 690 O O . SER A 1 85 ? 19.196 4.791 -25.451 1.00 96.25 85 SER A O 1
ATOM 692 N N . ALA A 1 86 ? 19.001 6.821 -26.389 1.00 96.00 86 ALA A N 1
ATOM 693 C CA . ALA A 1 86 ? 17.821 7.216 -25.621 1.00 96.00 86 ALA A CA 1
ATOM 694 C C . ALA A 1 86 ? 16.594 6.343 -25.945 1.00 96.00 86 ALA A C 1
ATOM 696 O O . ALA A 1 86 ? 15.921 5.849 -25.036 1.00 96.00 86 ALA A O 1
ATOM 697 N N . ALA A 1 87 ? 16.323 6.094 -27.228 1.00 95.75 87 ALA A N 1
ATOM 698 C CA . ALA A 1 87 ? 15.256 5.198 -27.668 1.00 95.75 87 ALA A CA 1
ATOM 699 C C . ALA A 1 87 ? 15.487 3.760 -27.171 1.00 95.75 87 ALA A C 1
ATOM 701 O O . ALA A 1 87 ? 14.554 3.097 -26.711 1.00 95.75 87 ALA A O 1
ATOM 702 N N . GLY A 1 88 ? 16.740 3.303 -27.180 1.00 95.19 88 GLY A N 1
ATOM 703 C CA . GLY A 1 88 ? 17.147 2.017 -26.633 1.00 95.19 88 GLY A CA 1
ATOM 704 C C . GLY A 1 88 ? 16.896 1.893 -25.129 1.00 95.19 88 GLY A C 1
ATOM 705 O O . GLY A 1 88 ? 16.440 0.840 -24.678 1.00 95.19 88 GLY A O 1
ATOM 706 N N . LEU A 1 89 ? 17.108 2.960 -24.349 1.00 96.06 89 LEU A N 1
ATOM 707 C CA . LEU A 1 89 ? 16.743 2.996 -22.927 1.00 96.06 89 LEU A CA 1
ATOM 708 C C . LEU A 1 89 ? 15.221 2.879 -22.737 1.00 96.06 89 LEU A C 1
ATOM 710 O O . LEU A 1 89 ? 14.765 2.123 -21.880 1.00 96.06 89 LEU A O 1
ATOM 714 N N . CYS A 1 90 ? 14.417 3.570 -23.549 1.00 95.94 90 CYS A N 1
ATOM 715 C CA . CYS A 1 90 ? 12.955 3.464 -23.493 1.00 95.94 90 CYS A CA 1
ATOM 716 C C . CYS A 1 90 ? 12.465 2.038 -23.793 1.00 95.94 90 CYS A C 1
ATOM 718 O O . CYS A 1 90 ? 11.638 1.501 -23.052 1.00 95.94 90 CYS A O 1
ATOM 720 N N . ILE A 1 91 ? 13.010 1.395 -24.833 1.00 94.81 91 ILE A N 1
ATOM 721 C CA . ILE A 1 91 ? 12.689 0.002 -25.182 1.00 94.81 91 ILE A CA 1
ATOM 722 C C . ILE A 1 91 ? 13.115 -0.952 -24.059 1.00 94.81 91 ILE A C 1
ATOM 724 O O . ILE A 1 91 ? 12.352 -1.841 -23.682 1.00 94.81 91 ILE A O 1
ATOM 728 N N . PHE A 1 92 ? 14.296 -0.744 -23.478 1.00 95.06 92 PHE A N 1
ATOM 729 C CA . PHE A 1 92 ? 14.778 -1.511 -22.332 1.00 95.06 92 PHE A CA 1
ATOM 730 C C . PHE A 1 92 ? 13.804 -1.452 -21.145 1.00 95.06 92 PHE A C 1
ATOM 732 O O . PHE A 1 92 ? 13.397 -2.490 -20.616 1.00 95.06 92 PHE A O 1
ATOM 739 N N . LEU A 1 93 ? 13.375 -0.245 -20.756 1.00 96.12 93 LEU A N 1
ATOM 740 C CA . LEU A 1 93 ? 12.401 -0.047 -19.679 1.00 96.12 93 LEU A CA 1
ATOM 741 C C . LEU A 1 93 ? 11.061 -0.727 -19.982 1.00 96.12 93 LEU A C 1
ATOM 743 O O . LEU A 1 93 ? 10.448 -1.333 -19.099 1.00 96.12 93 LEU A O 1
ATOM 747 N N . PHE A 1 94 ? 10.624 -0.661 -21.237 1.00 94.81 94 PHE A N 1
ATOM 748 C CA . PHE A 1 94 ? 9.396 -1.292 -21.693 1.00 94.81 94 PHE A CA 1
ATOM 749 C C . PHE A 1 94 ? 9.465 -2.828 -21.626 1.00 94.81 94 PHE A C 1
ATOM 751 O O . PHE A 1 94 ? 8.554 -3.462 -21.092 1.00 94.81 94 PHE A O 1
ATOM 758 N N . ILE A 1 95 ? 10.574 -3.433 -22.064 1.00 93.81 95 ILE A N 1
ATOM 759 C CA . ILE A 1 95 ? 10.796 -4.888 -21.996 1.00 93.81 95 ILE A CA 1
ATOM 760 C C . ILE A 1 95 ? 10.829 -5.384 -20.548 1.00 93.81 95 ILE A C 1
ATOM 762 O O . ILE A 1 95 ? 10.250 -6.432 -20.249 1.00 93.81 95 ILE A O 1
ATOM 766 N N . ILE A 1 96 ? 11.446 -4.629 -19.630 1.00 94.88 96 ILE A N 1
ATOM 767 C CA . ILE A 1 96 ? 11.396 -4.936 -18.192 1.00 94.88 96 ILE A CA 1
ATOM 768 C C . ILE A 1 96 ? 9.943 -4.998 -17.713 1.00 94.88 96 ILE A C 1
ATOM 770 O O . ILE A 1 96 ? 9.567 -5.953 -17.030 1.00 94.88 96 ILE A O 1
ATOM 774 N N . ASN A 1 97 ? 9.118 -4.016 -18.089 1.00 94.56 97 ASN A N 1
ATOM 775 C CA . ASN A 1 97 ? 7.723 -3.979 -17.666 1.00 94.56 97 ASN A CA 1
ATOM 776 C C . ASN A 1 97 ? 6.901 -5.141 -18.253 1.00 94.56 97 ASN A C 1
ATOM 778 O O . ASN A 1 97 ? 6.191 -5.800 -17.497 1.00 94.56 97 ASN A O 1
ATOM 782 N N . ILE A 1 98 ? 7.060 -5.477 -19.542 1.00 93.19 98 ILE A N 1
ATOM 783 C CA . ILE A 1 98 ? 6.372 -6.647 -20.120 1.00 93.19 98 ILE A CA 1
ATOM 784 C C . ILE A 1 98 ? 6.806 -7.938 -19.423 1.00 93.19 98 ILE A C 1
ATOM 786 O O . ILE A 1 98 ? 5.972 -8.787 -19.105 1.00 93.19 98 ILE A O 1
ATOM 790 N N . ARG A 1 99 ? 8.105 -8.110 -19.141 1.00 92.44 99 ARG A N 1
ATOM 791 C CA . ARG A 1 99 ? 8.581 -9.288 -18.403 1.00 92.44 99 ARG A CA 1
ATOM 792 C C . ARG A 1 99 ? 7.917 -9.377 -17.031 1.00 92.44 99 ARG A C 1
ATOM 794 O O . ARG A 1 99 ? 7.539 -10.467 -16.603 1.00 92.44 99 ARG A O 1
ATOM 801 N N . HIS A 1 100 ? 7.762 -8.249 -16.342 1.00 92.88 100 HIS A N 1
ATOM 802 C CA . HIS A 1 100 ? 7.051 -8.198 -15.068 1.00 92.88 100 HIS A CA 1
ATOM 803 C C . HIS A 1 100 ? 5.567 -8.577 -15.214 1.00 92.88 100 HIS A C 1
ATOM 805 O O . HIS A 1 100 ? 5.048 -9.330 -14.387 1.00 92.88 100 HIS A O 1
ATOM 811 N N . ASP A 1 101 ? 4.885 -8.118 -16.259 1.00 91.69 101 ASP A N 1
ATOM 812 C CA . ASP A 1 101 ? 3.497 -8.509 -16.538 1.00 91.69 101 ASP A CA 1
ATOM 813 C C . ASP A 1 101 ? 3.387 -10.015 -16.821 1.00 91.69 101 ASP A C 1
ATOM 815 O O . ASP A 1 101 ? 2.572 -10.704 -16.208 1.00 91.69 101 ASP A O 1
ATOM 819 N N . ALA A 1 102 ? 4.289 -10.571 -17.633 1.00 90.94 102 ALA A N 1
ATOM 820 C CA . ALA A 1 102 ? 4.325 -12.001 -17.930 1.00 90.94 102 ALA A CA 1
ATOM 821 C C . ALA A 1 102 ? 4.493 -12.863 -16.663 1.00 90.94 102 ALA A C 1
ATOM 823 O O . ALA A 1 102 ? 3.786 -13.860 -16.502 1.00 90.94 102 ALA A O 1
ATOM 824 N N . ILE A 1 103 ? 5.376 -12.463 -15.736 1.00 89.94 103 ILE A N 1
ATOM 825 C CA . ILE A 1 103 ? 5.556 -13.130 -14.432 1.00 89.94 103 ILE A CA 1
ATOM 826 C C . ILE A 1 103 ? 4.269 -13.057 -13.594 1.00 89.94 103 ILE A C 1
ATOM 828 O O . ILE A 1 103 ? 3.899 -14.024 -12.923 1.00 89.94 103 ILE A O 1
ATOM 832 N N . LEU A 1 104 ? 3.569 -11.919 -13.623 1.00 88.81 104 LEU A N 1
ATOM 833 C CA . LEU A 1 104 ? 2.310 -11.749 -12.902 1.00 88.81 104 LEU A CA 1
ATOM 834 C C . LEU A 1 104 ? 1.201 -12.644 -13.467 1.00 88.81 104 LEU A C 1
ATOM 836 O O . LEU A 1 104 ? 0.492 -13.285 -12.688 1.00 88.81 104 LEU A O 1
ATOM 840 N N . TYR A 1 105 ? 1.076 -12.722 -14.792 1.00 90.12 105 TYR A N 1
ATOM 841 C CA . TYR A 1 105 ? 0.111 -13.608 -15.439 1.00 90.12 105 TYR A CA 1
ATOM 842 C C . TYR A 1 105 ? 0.404 -15.072 -15.126 1.00 90.12 105 TYR A C 1
ATOM 844 O O . TYR A 1 105 ? -0.497 -15.774 -14.678 1.00 90.12 105 TYR A O 1
ATOM 852 N N . ALA A 1 106 ? 1.665 -15.511 -15.217 1.00 87.00 106 ALA A N 1
ATOM 853 C CA . ALA A 1 106 ? 2.052 -16.877 -14.856 1.00 87.00 106 ALA A CA 1
ATOM 854 C C . ALA A 1 106 ? 1.639 -17.232 -13.416 1.00 87.00 106 ALA A C 1
ATOM 856 O O . ALA A 1 106 ? 1.092 -18.303 -13.155 1.00 87.00 106 ALA A O 1
ATOM 857 N N . ARG A 1 107 ? 1.810 -16.294 -12.474 1.00 85.44 107 ARG A N 1
ATOM 858 C CA . ARG A 1 107 ? 1.342 -16.474 -11.095 1.00 85.44 107 ARG A CA 1
ATOM 859 C C . ARG A 1 107 ? -0.175 -16.635 -11.020 1.00 85.44 107 ARG A C 1
ATOM 861 O O . ARG A 1 107 ? -0.655 -17.476 -10.268 1.00 85.44 107 ARG A O 1
ATOM 868 N N . LYS A 1 108 ? -0.934 -15.809 -11.739 1.00 87.50 108 LYS A N 1
ATOM 869 C CA . LYS A 1 108 ? -2.400 -15.877 -11.740 1.00 87.50 108 LYS A CA 1
ATOM 870 C C . LYS A 1 108 ? -2.907 -17.187 -12.346 1.00 87.50 108 LYS A C 1
ATOM 872 O O . LYS A 1 108 ? -3.763 -17.813 -11.734 1.00 87.50 108 LYS A O 1
ATOM 877 N N . VAL A 1 109 ? -2.304 -17.649 -13.441 1.00 87.94 109 VAL A N 1
ATOM 878 C CA . VAL A 1 109 ? -2.561 -18.975 -14.029 1.00 87.94 109 VAL A CA 1
ATOM 879 C C . VAL A 1 109 ? -2.334 -20.076 -12.990 1.00 87.94 109 VAL A C 1
ATOM 881 O O . VAL A 1 109 ? -3.191 -20.936 -12.807 1.00 87.94 109 VAL A O 1
ATOM 884 N N . ASN A 1 110 ? -1.226 -20.021 -12.243 1.00 83.00 110 ASN A N 1
ATOM 885 C CA . ASN A 1 110 ? -0.939 -21.002 -11.194 1.00 83.00 110 ASN A CA 1
ATOM 886 C C . ASN A 1 110 ? -1.967 -20.998 -10.055 1.00 83.00 110 ASN A C 1
ATOM 888 O O . ASN A 1 110 ? -2.276 -22.070 -9.543 1.00 83.00 110 ASN A O 1
ATOM 892 N N . LYS A 1 111 ? -2.538 -19.837 -9.700 1.00 82.56 111 LYS A N 1
ATOM 893 C CA . LYS A 1 111 ? -3.624 -19.759 -8.709 1.00 82.56 111 LYS A CA 1
ATOM 894 C C . LYS A 1 111 ? -4.892 -20.461 -9.180 1.00 82.56 111 LYS A C 1
ATOM 896 O O . LYS A 1 111 ? -5.481 -21.227 -8.428 1.00 82.56 111 LYS A O 1
ATOM 901 N N . VAL A 1 112 ? -5.294 -20.225 -10.429 1.00 88.38 112 VAL A N 1
ATOM 902 C CA . VAL A 1 112 ? -6.480 -20.883 -10.995 1.00 88.38 112 VAL A CA 1
ATOM 903 C C . VAL A 1 112 ? -6.251 -22.391 -11.115 1.00 88.38 112 VAL A C 1
ATOM 905 O O . VAL A 1 112 ? -7.116 -23.185 -10.764 1.00 88.38 112 VAL A O 1
ATOM 908 N N . ARG A 1 113 ? -5.046 -22.810 -11.521 1.00 84.69 113 ARG A N 1
ATOM 909 C CA . ARG A 1 113 ? -4.668 -24.229 -11.529 1.00 84.69 113 ARG A CA 1
ATOM 910 C C . ARG A 1 113 ? -4.768 -24.844 -10.134 1.00 84.69 113 ARG A C 1
ATOM 912 O O . ARG A 1 113 ? -5.381 -25.893 -9.989 1.00 84.69 113 ARG A O 1
ATOM 919 N N . LYS A 1 114 ? -4.212 -24.180 -9.113 1.00 82.81 114 LYS A N 1
ATOM 920 C CA . LYS A 1 114 ? -4.305 -24.625 -7.717 1.00 82.81 114 LYS A CA 1
ATOM 921 C C . LYS A 1 114 ? -5.750 -24.797 -7.263 1.00 82.81 114 LYS A C 1
ATOM 923 O O . LYS A 1 114 ? -6.046 -25.838 -6.695 1.00 82.81 114 LYS A O 1
ATOM 928 N N . TYR A 1 115 ? -6.629 -23.846 -7.580 1.00 88.50 115 TYR A N 1
ATOM 929 C CA . TYR A 1 115 ? -8.060 -23.946 -7.290 1.00 88.50 115 TYR A CA 1
ATOM 930 C C . TYR A 1 115 ? -8.669 -25.250 -7.834 1.00 88.50 115 TYR A C 1
ATOM 932 O O . TYR A 1 115 ? -9.270 -26.010 -7.078 1.00 88.50 115 TYR A O 1
ATOM 940 N N . PHE A 1 116 ? -8.452 -25.566 -9.117 1.00 87.88 116 PHE A N 1
ATOM 941 C CA . PHE A 1 116 ? -8.957 -26.817 -9.694 1.00 87.88 116 PHE A CA 1
ATOM 942 C C . PHE A 1 116 ? -8.309 -28.057 -9.081 1.00 87.88 116 PHE A C 1
ATOM 944 O O . PHE A 1 116 ? -8.976 -29.076 -8.940 1.00 87.88 116 PHE A O 1
ATOM 951 N N . TYR A 1 117 ? -7.034 -27.986 -8.695 1.00 81.56 117 TYR A N 1
ATOM 952 C CA . TYR A 1 117 ? -6.367 -29.100 -8.024 1.00 81.56 117 TYR A CA 1
ATOM 953 C C . TYR A 1 117 ? -6.949 -29.365 -6.634 1.00 81.56 117 TYR A C 1
ATOM 955 O O . TYR A 1 117 ? -7.283 -30.509 -6.340 1.00 81.56 117 TYR A O 1
ATOM 963 N N . GLU A 1 118 ? -7.110 -28.325 -5.812 1.00 82.06 118 GLU A N 1
ATOM 964 C CA . GLU A 1 118 ? -7.666 -28.427 -4.455 1.00 82.06 118 GLU A CA 1
ATOM 965 C C . GLU A 1 118 ? -9.120 -28.917 -4.459 1.00 82.06 118 GLU A C 1
ATOM 967 O O . GLU A 1 118 ? -9.535 -29.592 -3.520 1.00 82.06 118 GLU A O 1
ATOM 972 N N . ASN A 1 119 ? -9.865 -28.648 -5.535 1.00 86.88 119 ASN A N 1
ATOM 973 C CA . ASN A 1 119 ? -11.243 -29.111 -5.705 1.00 86.88 119 ASN A CA 1
ATOM 974 C C . ASN A 1 119 ? -11.375 -30.434 -6.478 1.00 86.88 119 ASN A C 1
ATOM 976 O O . ASN A 1 119 ? -12.480 -30.964 -6.594 1.00 86.88 119 ASN A O 1
ATOM 980 N N . SER A 1 120 ? -10.285 -30.977 -7.028 1.00 87.12 120 SER A N 1
ATOM 981 C CA . SER A 1 120 ? -10.333 -32.234 -7.780 1.00 87.12 120 SER A CA 1
ATOM 982 C C . SER A 1 120 ? -10.359 -33.448 -6.851 1.00 87.12 120 SER A C 1
ATOM 984 O O . SER A 1 120 ? -9.682 -33.485 -5.828 1.00 87.12 120 SER A O 1
ATOM 986 N N . SER A 1 121 ? -11.076 -34.501 -7.246 1.00 90.44 121 SER A N 1
ATOM 987 C CA . SER A 1 121 ? -11.061 -35.800 -6.556 1.00 90.44 121 SER A CA 1
ATOM 988 C C . SER A 1 121 ? -9.884 -36.696 -6.978 1.00 90.44 121 SER A C 1
ATOM 990 O O . SER A 1 121 ? -9.937 -37.914 -6.798 1.00 90.44 121 SER A O 1
ATOM 992 N N . LEU A 1 122 ? -8.855 -36.130 -7.621 1.00 87.31 122 LEU A N 1
ATOM 993 C CA . LEU A 1 122 ? -7.725 -36.888 -8.152 1.00 87.31 122 LEU A CA 1
ATOM 994 C C . LEU A 1 122 ? -6.785 -37.334 -7.029 1.00 87.31 122 LEU A C 1
ATOM 996 O O . LEU A 1 122 ? -6.520 -36.600 -6.079 1.00 87.31 122 LEU A O 1
ATOM 1000 N N . LYS A 1 123 ? -6.229 -38.541 -7.168 1.00 86.06 123 LYS A N 1
ATOM 1001 C CA . LYS A 1 123 ? -5.145 -39.010 -6.299 1.00 86.06 123 LYS A CA 1
ATOM 1002 C C . LYS A 1 123 ? -3.850 -38.260 -6.627 1.00 86.06 123 LYS A C 1
ATOM 1004 O O . LYS A 1 123 ? -3.615 -37.883 -7.775 1.00 86.06 123 LYS A O 1
ATOM 1009 N N . VAL A 1 124 ? -2.984 -38.102 -5.626 1.00 77.94 124 VAL A N 1
ATOM 1010 C CA . VAL A 1 124 ? -1.704 -37.373 -5.737 1.00 77.94 124 VAL A CA 1
ATOM 1011 C C . VAL A 1 124 ? -0.800 -37.932 -6.853 1.00 77.94 124 VAL A C 1
ATOM 1013 O O . VAL A 1 124 ? -0.143 -37.166 -7.558 1.00 77.94 124 VAL A O 1
ATOM 1016 N N . ASP A 1 125 ? -0.817 -39.246 -7.086 1.00 82.25 125 ASP A N 1
ATOM 1017 C CA . ASP A 1 125 ? 0.009 -39.879 -8.126 1.00 82.25 125 ASP A CA 1
ATOM 1018 C C . ASP A 1 125 ? -0.457 -39.542 -9.547 1.00 82.25 125 ASP A C 1
ATOM 1020 O O . ASP A 1 125 ? 0.357 -39.305 -10.441 1.00 82.25 125 ASP A O 1
ATOM 1024 N N . ASP A 1 126 ? -1.772 -39.479 -9.766 1.00 83.25 126 ASP A N 1
ATOM 1025 C CA . ASP A 1 126 ? -2.329 -39.069 -11.056 1.00 83.25 126 ASP A CA 1
ATOM 1026 C C . ASP A 1 126 ? -2.139 -37.570 -11.271 1.00 83.25 126 ASP A C 1
ATOM 1028 O O . ASP A 1 126 ? -1.852 -37.128 -12.380 1.00 83.25 126 ASP A O 1
ATOM 1032 N N . TYR A 1 127 ? -2.183 -36.790 -10.194 1.00 74.00 127 TYR A N 1
ATOM 1033 C CA . TYR A 1 12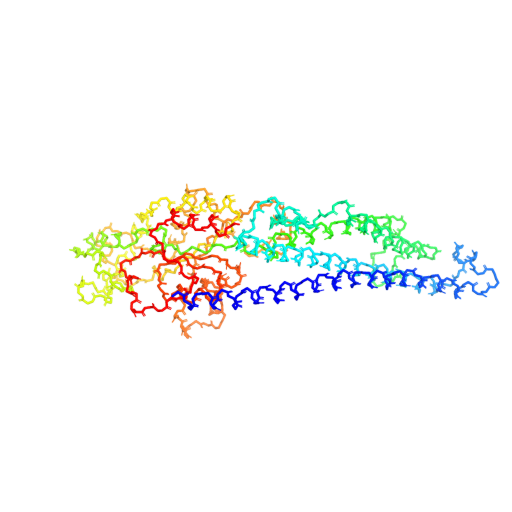7 ? -1.885 -35.365 -10.208 1.00 74.00 127 TYR A CA 1
ATOM 1034 C C . TYR A 1 127 ? -0.483 -35.050 -10.750 1.00 74.00 127 TYR A C 1
ATOM 1036 O O . TYR A 1 127 ? -0.350 -34.173 -11.608 1.00 74.00 127 TYR A O 1
ATOM 1044 N N . HIS A 1 128 ? 0.555 -35.776 -10.322 1.00 74.50 128 HIS A N 1
ATOM 1045 C CA . HIS A 1 128 ? 1.917 -35.533 -10.809 1.00 74.50 128 HIS A CA 1
ATOM 1046 C C . HIS A 1 128 ? 2.064 -35.788 -12.314 1.00 74.50 128 HIS A C 1
ATOM 1048 O O . HIS A 1 128 ? 2.878 -35.129 -12.958 1.00 74.50 128 HIS A O 1
ATOM 1054 N N . LYS A 1 129 ? 1.231 -36.661 -12.899 1.00 83.69 129 LYS A N 1
ATOM 1055 C CA . LYS A 1 129 ? 1.204 -36.902 -14.352 1.00 83.69 129 LYS A CA 1
ATOM 1056 C C . LYS A 1 129 ? 0.650 -35.706 -15.130 1.00 83.69 129 LYS A C 1
ATOM 1058 O O . LYS A 1 129 ? 1.086 -35.454 -16.247 1.00 83.69 129 LYS A O 1
ATOM 1063 N N . TYR A 1 130 ? -0.278 -34.951 -14.540 1.00 77.25 130 TYR A N 1
ATOM 1064 C CA . TYR A 1 130 ? -0.853 -33.744 -15.148 1.00 77.25 130 TYR A CA 1
ATOM 1065 C C . TYR A 1 130 ? -0.073 -32.463 -14.804 1.00 77.25 130 TYR A C 1
ATOM 1067 O O . TYR A 1 130 ? -0.334 -31.394 -15.366 1.00 77.25 130 TYR A O 1
ATOM 1075 N N . LEU A 1 131 ? 0.895 -32.538 -13.885 1.00 73.88 131 LEU A N 1
ATOM 1076 C CA . LEU A 1 131 ? 1.694 -31.399 -13.456 1.00 73.88 131 LEU A CA 1
ATOM 1077 C C . LEU A 1 131 ? 2.844 -31.102 -14.435 1.00 73.88 131 LEU A C 1
ATOM 1079 O O . LEU A 1 131 ? 4.003 -31.387 -14.159 1.00 73.88 131 LEU A O 1
ATOM 1083 N N . GLY A 1 132 ? 2.545 -30.440 -15.553 1.00 71.81 132 GLY A N 1
ATOM 1084 C CA . GLY A 1 132 ? 3.588 -29.973 -16.481 1.00 71.81 132 GLY A CA 1
ATOM 1085 C C . GLY A 1 132 ? 4.386 -28.752 -15.991 1.00 71.81 132 GLY A C 1
ATOM 1086 O O . GLY A 1 132 ? 5.455 -28.457 -16.517 1.00 71.81 132 GLY A O 1
ATOM 1087 N N . LEU A 1 133 ? 3.872 -28.013 -14.999 1.00 75.94 133 LEU A N 1
ATOM 1088 C CA . LEU A 1 133 ? 4.443 -26.746 -14.522 1.00 75.94 133 LEU A CA 1
ATOM 1089 C C . LEU A 1 133 ? 4.295 -26.585 -12.997 1.00 75.94 133 LEU A C 1
ATOM 1091 O O . LEU A 1 133 ? 3.247 -26.975 -12.464 1.00 75.94 133 LEU A O 1
ATOM 1095 N N . PRO A 1 134 ? 5.246 -25.918 -12.306 1.00 71.44 134 PRO A N 1
ATOM 1096 C CA . PRO A 1 134 ? 5.167 -25.647 -10.867 1.00 71.44 134 PRO A CA 1
ATOM 1097 C C . PRO A 1 134 ? 3.892 -24.882 -10.477 1.00 71.44 134 PRO A C 1
ATOM 1099 O O . PRO A 1 134 ? 3.468 -23.989 -11.207 1.00 71.44 134 PRO A O 1
ATOM 1102 N N . ILE A 1 135 ? 3.316 -25.178 -9.304 1.00 64.94 135 ILE A N 1
ATOM 1103 C CA . ILE A 1 135 ? 2.113 -24.489 -8.767 1.00 64.94 135 ILE A CA 1
ATOM 1104 C C . ILE A 1 135 ? 2.461 -23.386 -7.763 1.00 64.94 135 ILE A C 1
ATOM 1106 O O . ILE A 1 135 ? 1.586 -22.675 -7.288 1.00 64.94 135 ILE A O 1
ATOM 1110 N N . VAL A 1 136 ? 3.741 -23.204 -7.435 1.00 69.38 136 VAL A N 1
ATOM 1111 C CA . VAL A 1 136 ? 4.173 -22.280 -6.378 1.00 69.38 136 VAL A CA 1
ATOM 1112 C C . VAL A 1 136 ? 3.544 -20.885 -6.563 1.00 69.38 136 VAL A C 1
ATOM 1114 O O . VAL A 1 136 ? 3.859 -20.159 -7.503 1.00 69.38 136 VAL A O 1
ATOM 1117 N N . GLU A 1 137 ? 2.651 -20.511 -5.641 1.00 61.41 137 GLU A N 1
ATOM 1118 C CA . GLU A 1 137 ? 1.918 -19.229 -5.650 1.00 61.41 137 GLU A CA 1
ATOM 1119 C C . GLU A 1 137 ? 2.661 -18.099 -4.934 1.00 61.41 137 GLU A C 1
ATOM 1121 O O . GLU A 1 137 ? 2.186 -16.946 -4.878 1.00 61.41 137 GLU A O 1
ATOM 1126 N N . SER A 1 138 ? 3.792 -18.464 -4.324 1.00 67.44 138 SER A N 1
ATOM 1127 C CA . SER A 1 138 ? 4.596 -17.587 -3.494 1.00 67.44 138 SER A CA 1
ATOM 1128 C C . SER A 1 138 ? 5.020 -16.346 -4.279 1.00 67.44 138 SER A C 1
ATOM 1130 O O . SER A 1 138 ? 4.905 -16.253 -5.504 1.00 67.44 138 SER A O 1
ATOM 1132 N N . LYS A 1 139 ? 5.434 -15.319 -3.539 1.00 67.19 139 LYS A N 1
ATOM 1133 C CA . LYS A 1 139 ? 5.817 -14.023 -4.099 1.00 67.19 139 LYS A CA 1
ATOM 1134 C C . LYS A 1 139 ? 6.872 -14.235 -5.205 1.00 67.19 139 LYS A C 1
ATOM 1136 O O . LYS A 1 139 ? 7.979 -14.665 -4.877 1.00 67.19 139 LYS A O 1
ATOM 1141 N N . PRO A 1 140 ? 6.559 -13.942 -6.483 1.00 76.69 140 PRO A N 1
ATOM 1142 C CA . PRO A 1 140 ? 7.501 -14.194 -7.557 1.00 76.69 140 PRO A CA 1
ATOM 1143 C C . PRO A 1 140 ? 8.685 -13.242 -7.414 1.00 76.69 140 PRO A C 1
ATOM 1145 O O . PRO A 1 140 ? 8.513 -12.056 -7.113 1.00 76.69 140 PRO A O 1
ATOM 1148 N N . ARG A 1 141 ? 9.888 -13.769 -7.633 1.00 84.06 141 ARG A N 1
ATOM 1149 C CA . ARG A 1 141 ? 11.093 -12.948 -7.733 1.00 84.06 141 ARG A CA 1
ATOM 1150 C C . ARG A 1 141 ? 11.093 -12.294 -9.107 1.00 84.06 141 ARG A C 1
ATOM 1152 O O . ARG A 1 141 ? 11.178 -12.980 -10.120 1.00 84.06 141 ARG A O 1
ATOM 1159 N N . TYR A 1 142 ? 10.978 -10.970 -9.137 1.00 88.94 142 TYR A N 1
ATOM 1160 C CA . TYR A 1 142 ? 11.032 -10.203 -10.387 1.00 88.94 142 TYR A CA 1
ATOM 1161 C C . TYR A 1 142 ? 12.468 -10.007 -10.889 1.00 88.94 142 TYR A C 1
ATOM 1163 O O . TYR A 1 142 ? 12.688 -9.731 -12.067 1.00 88.94 142 TYR A O 1
ATOM 1171 N N . THR A 1 143 ? 13.446 -10.180 -9.999 1.00 90.50 143 THR A N 1
ATOM 1172 C CA . THR A 1 143 ? 14.870 -10.228 -10.325 1.00 90.50 143 THR A CA 1
ATOM 1173 C C . THR A 1 143 ? 15.267 -11.659 -10.676 1.00 90.50 143 THR A C 1
ATOM 1175 O O . THR A 1 143 ? 15.568 -12.467 -9.795 1.00 90.50 143 THR A O 1
ATOM 1178 N N . ASP A 1 144 ? 15.241 -11.979 -11.964 1.00 89.06 144 ASP A N 1
ATOM 1179 C CA . ASP A 1 144 ? 15.750 -13.243 -12.489 1.00 89.06 144 ASP A CA 1
ATOM 1180 C C . ASP A 1 144 ? 17.163 -13.038 -13.041 1.00 89.06 144 ASP A C 1
ATOM 1182 O O . ASP A 1 144 ? 17.357 -12.477 -14.123 1.00 89.06 144 ASP A O 1
ATOM 1186 N N . ASN A 1 145 ? 18.150 -13.485 -12.268 1.00 91.12 145 ASN A N 1
ATOM 1187 C CA . ASN A 1 145 ? 19.562 -13.337 -12.612 1.00 91.12 145 ASN A CA 1
ATOM 1188 C C . ASN A 1 145 ? 20.042 -14.366 -13.645 1.00 91.12 145 ASN A C 1
ATOM 1190 O O . ASN A 1 145 ? 21.154 -14.240 -14.141 1.00 91.12 145 ASN A O 1
ATOM 1194 N N . THR A 1 146 ? 19.242 -15.393 -13.936 1.00 90.25 146 THR A N 1
ATOM 1195 C CA . THR A 1 146 ? 19.679 -16.526 -14.760 1.00 90.25 146 THR A CA 1
ATOM 1196 C C . THR A 1 146 ? 19.261 -16.357 -16.209 1.00 90.25 146 THR A C 1
ATOM 1198 O O . THR A 1 146 ? 20.102 -16.374 -17.100 1.00 90.25 146 THR A O 1
ATOM 1201 N N . ILE A 1 147 ? 17.969 -16.132 -16.445 1.00 88.25 147 ILE A N 1
ATOM 1202 C CA . ILE A 1 147 ? 17.415 -16.098 -17.801 1.00 88.25 147 ILE A CA 1
ATOM 1203 C C . ILE A 1 147 ? 17.317 -14.658 -18.303 1.00 88.25 147 ILE A C 1
ATOM 1205 O O . ILE A 1 147 ? 17.608 -14.378 -19.463 1.00 88.25 147 ILE A O 1
ATOM 1209 N N . PHE A 1 148 ? 16.917 -13.722 -17.439 1.00 92.12 148 PHE A N 1
ATOM 1210 C CA . PHE A 1 148 ? 16.624 -12.353 -17.869 1.00 92.12 148 PHE A CA 1
ATOM 1211 C C . PHE A 1 148 ? 17.825 -11.409 -17.764 1.00 92.12 148 PHE A C 1
ATOM 1213 O O . PHE A 1 148 ? 17.975 -10.520 -18.596 1.00 92.12 148 PHE A O 1
ATOM 1220 N N . PHE A 1 149 ? 18.715 -11.598 -16.789 1.00 95.19 149 PHE A N 1
ATOM 1221 C CA . PHE A 1 149 ? 19.891 -10.737 -16.629 1.00 95.19 149 PHE A CA 1
ATOM 1222 C C . PHE A 1 149 ? 20.849 -10.710 -17.834 1.00 95.19 149 PHE A C 1
ATOM 1224 O O . PHE A 1 149 ? 21.290 -9.612 -18.173 1.00 95.19 149 PHE A O 1
ATOM 1231 N N . PRO A 1 150 ? 21.126 -11.819 -18.553 1.00 95.62 150 PRO A N 1
ATOM 1232 C CA . PRO A 1 150 ? 21.899 -11.748 -19.795 1.00 95.62 150 PRO A CA 1
ATOM 1233 C C . PRO A 1 150 ? 21.293 -10.776 -20.815 1.00 95.62 150 PRO A C 1
ATOM 1235 O O . PRO A 1 150 ? 22.015 -9.996 -21.430 1.00 95.62 150 PRO A O 1
ATOM 1238 N N . LEU A 1 151 ? 19.960 -10.741 -20.928 1.00 92.94 151 LEU A N 1
ATOM 1239 C CA . LEU A 1 151 ? 19.265 -9.787 -21.791 1.00 92.94 151 LEU A CA 1
ATOM 1240 C C . LEU A 1 151 ? 19.489 -8.341 -21.319 1.00 92.94 151 LEU A C 1
ATOM 1242 O O . LEU A 1 151 ? 19.779 -7.472 -22.136 1.00 92.94 151 LEU A O 1
ATOM 1246 N N . ILE A 1 152 ? 19.426 -8.089 -20.006 1.00 95.38 152 ILE A N 1
ATOM 1247 C CA . ILE A 1 152 ? 19.729 -6.773 -19.413 1.00 95.38 152 ILE A CA 1
ATOM 1248 C C . ILE A 1 152 ? 21.147 -6.320 -19.775 1.00 95.38 152 ILE A C 1
ATOM 1250 O O . ILE A 1 152 ? 21.331 -5.165 -20.161 1.00 95.38 152 ILE A O 1
ATOM 1254 N N . ILE A 1 153 ? 22.133 -7.218 -19.692 1.00 96.75 153 ILE A N 1
ATOM 1255 C CA . ILE A 1 153 ? 23.521 -6.923 -20.063 1.00 96.75 153 ILE A CA 1
ATOM 1256 C C . ILE A 1 153 ? 23.627 -6.565 -21.544 1.00 96.75 153 ILE A C 1
ATOM 1258 O O . ILE A 1 153 ? 24.235 -5.549 -21.862 1.00 96.75 153 ILE A O 1
ATOM 1262 N N . VAL A 1 154 ? 22.988 -7.326 -22.437 1.00 95.38 154 VAL A N 1
ATOM 1263 C CA . VAL A 1 154 ? 22.999 -7.040 -23.881 1.00 95.38 154 VAL A CA 1
ATOM 1264 C C . VAL A 1 154 ? 22.435 -5.647 -24.178 1.00 95.38 154 VAL A C 1
ATOM 1266 O O . VAL A 1 154 ? 23.105 -4.855 -24.835 1.00 95.38 154 VAL A O 1
ATOM 1269 N N . PHE A 1 155 ? 21.260 -5.303 -23.641 1.00 94.94 155 PHE A N 1
ATOM 1270 C CA . PHE A 1 155 ? 20.686 -3.958 -23.803 1.00 94.94 155 PHE A CA 1
ATOM 1271 C C . PHE A 1 155 ? 21.603 -2.864 -23.260 1.00 94.94 155 PHE A C 1
ATOM 1273 O O . PHE A 1 155 ? 21.786 -1.831 -23.900 1.00 94.94 155 PHE A O 1
ATOM 1280 N N . THR A 1 156 ? 22.187 -3.100 -22.086 1.00 96.94 156 THR A N 1
ATOM 1281 C CA . THR A 1 156 ? 23.080 -2.138 -21.437 1.00 96.94 156 THR A CA 1
ATOM 1282 C C . THR A 1 156 ? 24.313 -1.884 -22.298 1.00 96.94 156 THR A C 1
ATOM 1284 O O . THR A 1 156 ? 24.609 -0.736 -22.610 1.00 96.94 156 THR A O 1
ATOM 1287 N N . LEU A 1 157 ? 24.995 -2.944 -22.743 1.00 96.75 157 LEU A N 1
ATOM 1288 C CA . LEU A 1 157 ? 26.196 -2.840 -23.569 1.00 96.75 157 LEU A CA 1
ATOM 1289 C C . LEU A 1 157 ? 25.917 -2.137 -24.895 1.00 96.75 157 LEU A C 1
ATOM 1291 O O . LEU A 1 157 ? 26.672 -1.250 -25.277 1.00 96.75 157 LEU A O 1
ATOM 1295 N N . ILE A 1 158 ? 24.823 -2.488 -25.572 1.00 95.94 158 ILE A N 1
ATOM 1296 C CA . ILE A 1 158 ? 24.466 -1.885 -26.857 1.00 95.94 158 ILE A CA 1
ATOM 1297 C C . ILE A 1 158 ? 24.129 -0.401 -26.683 1.00 95.94 158 ILE A C 1
ATOM 1299 O O . ILE A 1 158 ? 24.707 0.440 -27.368 1.00 95.94 158 ILE A O 1
ATOM 1303 N N . ASN A 1 159 ? 23.247 -0.049 -25.740 1.00 96.38 159 ASN A N 1
ATOM 1304 C CA . ASN A 1 159 ? 22.875 1.349 -25.508 1.00 96.38 159 ASN A CA 1
ATOM 1305 C C . ASN A 1 159 ? 24.092 2.195 -25.103 1.00 96.38 159 ASN A C 1
ATOM 1307 O O . ASN A 1 159 ? 24.236 3.330 -25.566 1.00 96.38 159 ASN A O 1
ATOM 1311 N N . SER A 1 160 ? 24.978 1.640 -24.272 1.00 97.38 160 SER A N 1
ATOM 1312 C CA . SER A 1 160 ? 26.217 2.294 -23.851 1.00 97.38 160 SER A CA 1
ATOM 1313 C C . SER A 1 160 ? 27.242 2.404 -24.979 1.00 97.38 160 SER A C 1
ATOM 1315 O O . SER A 1 160 ? 27.929 3.418 -25.045 1.00 97.38 160 SER A O 1
ATOM 1317 N N . ALA A 1 161 ? 27.314 1.433 -25.893 1.00 96.38 161 ALA A N 1
ATOM 1318 C CA . ALA A 1 161 ? 28.150 1.520 -27.088 1.00 96.38 161 ALA A CA 1
ATOM 1319 C C . ALA A 1 161 ? 27.685 2.659 -28.004 1.00 96.38 161 ALA A C 1
ATOM 1321 O O . ALA A 1 161 ? 28.506 3.465 -28.426 1.00 96.38 161 ALA A O 1
ATOM 1322 N N . PHE A 1 162 ? 26.374 2.806 -28.228 1.00 96.19 162 PHE A N 1
ATOM 1323 C CA . PHE A 1 162 ? 25.828 3.939 -28.986 1.00 96.19 162 PHE A CA 1
ATOM 1324 C C . PHE A 1 162 ? 26.127 5.286 -28.339 1.00 96.19 162 PHE A C 1
ATOM 1326 O O . PHE A 1 162 ? 26.531 6.225 -29.024 1.00 96.19 162 PHE A O 1
ATOM 1333 N N . LEU A 1 163 ? 25.976 5.371 -27.016 1.00 96.69 163 LEU A N 1
ATOM 1334 C CA . LEU A 1 163 ? 26.300 6.579 -26.266 1.00 96.69 163 LEU A CA 1
ATOM 1335 C C . LEU A 1 163 ? 27.792 6.913 -26.363 1.00 96.69 163 LEU A C 1
ATOM 1337 O O . LEU A 1 163 ? 28.154 8.053 -26.639 1.00 96.69 163 LEU A O 1
ATOM 1341 N N . PHE A 1 164 ? 28.652 5.909 -26.179 1.00 95.94 164 PHE A N 1
ATOM 1342 C CA . PHE A 1 164 ? 30.095 6.036 -26.335 1.00 95.94 164 PHE A CA 1
ATOM 1343 C C . PHE A 1 164 ? 30.454 6.528 -27.738 1.00 95.94 164 PHE A C 1
ATOM 1345 O O . PHE A 1 164 ? 31.170 7.517 -27.856 1.00 95.94 164 PHE A O 1
ATOM 1352 N N . SER A 1 165 ? 29.919 5.898 -28.788 1.00 94.31 165 SER A N 1
ATOM 1353 C CA . SER A 1 165 ? 30.162 6.296 -30.176 1.00 94.31 165 SER A CA 1
ATOM 1354 C C . SER A 1 165 ? 29.697 7.722 -30.454 1.00 94.31 165 SER A C 1
ATOM 1356 O O . SER A 1 165 ? 30.424 8.462 -31.109 1.00 94.31 165 SER A O 1
ATOM 1358 N N . ALA A 1 166 ? 28.540 8.137 -29.925 1.00 94.81 166 ALA A N 1
ATOM 1359 C CA . ALA A 1 166 ? 28.063 9.512 -30.056 1.00 94.81 166 ALA A CA 1
ATOM 1360 C C . ALA A 1 166 ? 29.111 10.503 -29.527 1.00 94.81 166 ALA A C 1
ATOM 1362 O O . ALA A 1 166 ? 29.581 11.369 -30.266 1.00 94.81 166 ALA A O 1
ATOM 1363 N N . PHE A 1 167 ? 29.523 10.345 -28.266 1.00 94.56 167 PHE A N 1
ATOM 1364 C CA . PHE A 1 167 ? 30.507 11.238 -27.653 1.00 94.56 167 PHE A CA 1
ATOM 1365 C C . PHE A 1 167 ? 31.882 11.138 -28.320 1.00 94.56 167 PHE A C 1
ATOM 1367 O O . PHE A 1 167 ? 32.513 12.165 -28.536 1.00 94.56 167 PHE A O 1
ATOM 1374 N N . TYR A 1 168 ? 32.323 9.939 -28.702 1.00 93.06 168 TYR A N 1
ATOM 1375 C CA . TYR A 1 168 ? 33.589 9.736 -29.404 1.00 93.06 168 TYR A CA 1
ATOM 1376 C C . TYR A 1 168 ? 33.638 10.504 -30.731 1.00 93.06 168 TYR A C 1
ATOM 1378 O O . TYR A 1 168 ? 34.592 11.237 -30.977 1.00 93.06 168 TYR A O 1
ATOM 1386 N N . PHE A 1 169 ? 32.597 10.408 -31.564 1.00 92.06 169 PHE A N 1
ATOM 1387 C CA . PHE A 1 169 ? 32.557 11.142 -32.831 1.00 92.06 169 PHE A CA 1
ATOM 1388 C C . PHE A 1 169 ? 32.469 12.655 -32.628 1.00 92.06 169 PHE A C 1
ATOM 1390 O O . PHE A 1 169 ? 33.104 13.398 -33.369 1.00 92.06 169 PHE A O 1
ATOM 1397 N N . ARG A 1 170 ? 31.764 13.124 -31.591 1.00 91.94 170 ARG A N 1
ATOM 1398 C CA . ARG A 1 170 ? 31.775 14.545 -31.217 1.00 91.94 170 ARG A CA 1
ATOM 1399 C C . ARG A 1 170 ? 33.180 15.018 -30.823 1.00 91.94 170 ARG A C 1
ATOM 1401 O O . ARG A 1 170 ? 33.571 16.107 -31.235 1.00 91.94 170 ARG A O 1
ATOM 1408 N N . MET A 1 171 ? 33.951 14.195 -30.102 1.00 90.88 171 MET A N 1
ATOM 1409 C CA . MET A 1 171 ? 35.332 14.516 -29.704 1.00 90.88 171 MET A CA 1
ATOM 1410 C C . MET A 1 171 ? 36.292 14.678 -30.878 1.00 90.88 171 MET A C 1
ATOM 1412 O O . MET A 1 171 ? 37.238 15.447 -30.760 1.00 90.88 171 MET A O 1
ATOM 1416 N N . LEU A 1 172 ? 36.073 13.981 -31.999 1.00 88.81 172 LEU A N 1
ATOM 1417 C CA . LEU A 1 172 ? 36.940 14.129 -33.175 1.00 88.81 172 LEU A CA 1
ATOM 1418 C C . LEU A 1 172 ? 36.915 15.550 -33.750 1.00 88.81 172 LEU A C 1
ATOM 1420 O O . LEU A 1 172 ? 37.850 15.935 -34.444 1.00 88.81 172 LEU A O 1
ATOM 1424 N N . HIS A 1 173 ? 35.860 16.317 -33.463 1.00 87.81 173 HIS A N 1
ATOM 1425 C CA . HIS A 1 173 ? 35.687 17.669 -33.977 1.00 87.81 173 HIS A CA 1
ATOM 1426 C C . HIS A 1 173 ? 35.680 18.751 -32.884 1.00 87.81 173 HIS A C 1
ATOM 1428 O O . HIS A 1 173 ? 36.077 19.887 -33.137 1.00 87.81 173 HIS A O 1
ATOM 1434 N N . SER A 1 174 ? 35.214 18.445 -31.669 1.00 86.50 174 SER A N 1
ATOM 1435 C CA . SER A 1 174 ? 35.124 19.418 -30.578 1.00 86.50 174 SER A CA 1
ATOM 1436 C C . SER A 1 174 ? 35.462 18.798 -29.225 1.00 86.50 174 SER A C 1
ATOM 1438 O O . SER A 1 174 ? 34.872 17.797 -28.824 1.00 86.50 174 SER A O 1
ATOM 1440 N N . ASP A 1 175 ? 36.334 19.467 -28.467 1.00 84.44 175 ASP A N 1
ATOM 1441 C CA . ASP A 1 175 ? 36.665 19.094 -27.084 1.00 84.44 175 ASP A CA 1
ATOM 1442 C C . ASP A 1 175 ? 35.504 19.308 -26.092 1.00 84.44 175 ASP A C 1
ATOM 1444 O O . ASP A 1 175 ? 35.585 18.876 -24.938 1.00 84.44 175 ASP A O 1
ATOM 1448 N N . TYR A 1 176 ? 34.416 19.951 -26.531 1.00 80.25 176 TYR A N 1
ATOM 1449 C CA . TYR A 1 176 ? 33.308 20.398 -25.690 1.00 80.25 176 TYR A CA 1
ATOM 1450 C C . TYR A 1 176 ? 31.955 19.840 -26.149 1.00 80.25 176 TYR A C 1
ATOM 1452 O O . TYR A 1 176 ? 31.710 19.592 -27.333 1.00 80.25 176 TYR A O 1
ATOM 1460 N N . VAL A 1 177 ? 31.044 19.631 -25.188 1.00 72.31 177 VAL A N 1
ATOM 1461 C CA . VAL A 1 177 ? 29.757 18.955 -25.442 1.00 72.31 177 VAL A CA 1
ATOM 1462 C C . VAL A 1 177 ? 28.865 19.830 -26.299 1.00 72.31 177 VAL A C 1
ATOM 1464 O O . VAL A 1 177 ? 28.423 19.406 -27.365 1.00 72.31 177 VAL A O 1
ATOM 1467 N N . PHE A 1 178 ? 28.624 21.061 -25.860 1.00 69.38 178 PHE A N 1
ATOM 1468 C CA . PHE A 1 178 ? 27.664 21.944 -26.505 1.00 69.38 178 PHE A CA 1
ATOM 1469 C C . PHE A 1 178 ? 28.364 22.948 -27.416 1.00 69.38 178 PHE A C 1
ATOM 1471 O O . PHE A 1 178 ? 27.834 23.223 -28.491 1.00 69.38 178 PHE A O 1
ATOM 1478 N N . ASN A 1 179 ? 29.587 23.389 -27.078 1.00 65.69 179 ASN A N 1
ATOM 1479 C CA . ASN A 1 179 ? 30.308 24.415 -27.843 1.00 65.69 179 ASN A CA 1
ATOM 1480 C C . ASN A 1 179 ? 29.372 25.607 -28.140 1.00 65.69 179 ASN A C 1
ATOM 1482 O O . ASN A 1 179 ? 29.275 26.102 -29.266 1.00 65.69 179 ASN A O 1
ATOM 1486 N N . THR A 1 180 ? 28.571 25.965 -27.130 1.00 60.84 180 THR A N 1
ATOM 1487 C CA . THR A 1 180 ? 27.586 27.043 -27.179 1.00 60.84 180 THR A CA 1
ATOM 1488 C C . THR A 1 180 ? 28.019 28.118 -26.204 1.00 60.84 180 THR A C 1
ATOM 1490 O O . THR A 1 180 ? 28.165 27.840 -25.017 1.00 60.84 180 THR A O 1
ATOM 1493 N N . THR A 1 181 ? 28.084 29.363 -26.667 1.00 60.47 181 THR A N 1
ATOM 1494 C CA . THR A 1 181 ? 28.294 30.554 -25.824 1.00 60.47 181 THR A CA 1
ATOM 1495 C C . THR A 1 181 ? 27.209 30.756 -24.754 1.00 60.47 181 THR A C 1
ATOM 1497 O O . THR A 1 181 ? 27.361 31.598 -23.879 1.00 60.47 181 THR A O 1
ATOM 1500 N N . LEU A 1 182 ? 26.110 29.994 -24.815 1.00 55.16 182 LEU A N 1
ATOM 1501 C CA . LEU A 1 182 ? 24.965 30.065 -23.904 1.00 55.16 182 LEU A CA 1
ATOM 1502 C C . LEU A 1 182 ? 25.209 29.448 -22.517 1.00 55.16 182 LEU A C 1
ATOM 1504 O O . LEU A 1 182 ? 24.457 29.755 -21.595 1.00 55.16 182 LEU A O 1
ATOM 1508 N N . PHE A 1 183 ? 26.222 28.593 -22.348 1.00 58.97 183 PHE A N 1
ATOM 1509 C CA . PHE A 1 183 ? 26.524 27.956 -21.065 1.00 58.97 183 PHE A CA 1
ATOM 1510 C C . PHE A 1 183 ? 28.021 28.072 -20.759 1.00 58.97 183 PHE A C 1
ATOM 1512 O O . PHE A 1 183 ? 28.831 27.409 -21.392 1.00 58.97 183 PHE A O 1
ATOM 1519 N N . GLU A 1 184 ? 28.392 28.861 -19.745 1.00 61.22 184 GLU A N 1
ATOM 1520 C CA . GLU A 1 184 ? 29.789 29.031 -19.283 1.00 61.22 184 GLU A CA 1
ATOM 1521 C C . GLU A 1 184 ? 30.411 27.750 -18.676 1.00 61.22 184 GLU A C 1
ATOM 1523 O O . GLU A 1 184 ? 31.578 27.726 -18.292 1.00 61.22 184 GLU A O 1
ATOM 1528 N N . LEU A 1 185 ? 29.638 26.665 -18.580 1.00 65.38 185 LEU A N 1
ATOM 1529 C CA . LEU A 1 185 ? 30.041 25.361 -18.049 1.00 65.38 185 LEU A CA 1
ATOM 1530 C C . LEU A 1 185 ? 30.475 24.416 -19.180 1.00 65.38 185 LEU A C 1
ATOM 1532 O O . LEU A 1 185 ? 29.892 23.349 -19.384 1.00 65.38 185 LEU A O 1
ATOM 1536 N N . ASP A 1 186 ? 31.511 24.802 -19.921 1.00 65.38 186 ASP A N 1
ATOM 1537 C CA . ASP A 1 186 ? 32.091 23.951 -20.960 1.00 65.38 186 ASP A CA 1
ATOM 1538 C C . ASP A 1 186 ? 33.033 22.918 -20.319 1.00 65.38 186 ASP A C 1
ATOM 1540 O O . ASP A 1 186 ? 34.179 23.171 -19.946 1.00 65.38 186 ASP A O 1
ATOM 1544 N N . LEU A 1 187 ? 32.489 21.722 -20.111 1.00 72.38 187 LEU A N 1
ATOM 1545 C CA . LEU A 1 187 ? 33.190 20.598 -19.509 1.00 72.38 187 LEU A CA 1
ATOM 1546 C C . LEU A 1 187 ? 34.006 19.849 -20.582 1.00 72.38 187 LEU A C 1
ATOM 1548 O O . LEU A 1 187 ? 33.425 19.449 -21.595 1.00 72.38 187 LEU A O 1
ATOM 1552 N N . PRO A 1 188 ? 35.315 19.594 -20.372 1.00 79.88 188 PRO A N 1
ATOM 1553 C CA . PRO A 1 188 ? 36.138 18.900 -21.360 1.00 79.88 188 PRO A CA 1
ATOM 1554 C C . PRO A 1 188 ? 35.649 17.457 -21.538 1.00 79.88 188 PRO A C 1
ATOM 1556 O O . PRO A 1 188 ? 35.707 16.656 -20.593 1.00 79.88 188 PRO A O 1
ATOM 1559 N N . LEU A 1 189 ? 35.189 17.109 -22.750 1.00 78.75 189 LEU A N 1
ATOM 1560 C CA . LEU A 1 189 ? 34.609 15.794 -23.055 1.00 78.75 189 LEU A CA 1
ATOM 1561 C C . LEU A 1 189 ? 35.554 14.675 -22.656 1.00 78.75 189 LEU A C 1
ATOM 1563 O O . LEU A 1 189 ? 35.111 13.720 -22.024 1.00 78.75 189 LEU A O 1
ATOM 1567 N N . SER A 1 190 ? 36.843 14.833 -22.975 1.00 81.00 190 SER A N 1
ATOM 1568 C CA . SER A 1 190 ? 37.909 13.851 -22.761 1.00 81.00 190 SER A CA 1
ATOM 1569 C C . SER A 1 190 ? 37.992 13.329 -21.328 1.00 81.00 190 SER A C 1
ATOM 1571 O O . SER A 1 190 ? 38.423 12.196 -21.115 1.00 81.00 190 SER A O 1
ATOM 1573 N N . ARG A 1 191 ? 37.531 14.112 -20.346 1.00 82.12 191 ARG A N 1
ATOM 1574 C CA . ARG A 1 191 ? 37.533 13.725 -18.931 1.00 82.12 191 ARG A CA 1
ATOM 1575 C C . ARG A 1 191 ? 36.228 13.094 -18.466 1.00 82.12 191 ARG A C 1
ATOM 1577 O O . ARG A 1 191 ? 36.241 12.387 -17.465 1.00 82.12 191 ARG A O 1
ATOM 1584 N N . ILE A 1 192 ? 35.107 13.363 -19.136 1.00 87.88 192 ILE A N 1
ATOM 1585 C CA . ILE A 1 192 ? 33.764 13.099 -18.593 1.00 87.88 192 ILE A CA 1
ATOM 1586 C C . ILE A 1 192 ? 32.993 12.046 -19.386 1.00 87.88 192 ILE A C 1
ATOM 1588 O O . ILE A 1 192 ? 32.172 11.344 -18.800 1.00 87.88 192 ILE A O 1
ATOM 1592 N N . TYR A 1 193 ? 33.262 11.858 -20.679 1.00 90.25 193 TYR A N 1
ATOM 1593 C CA . TYR A 1 193 ? 32.465 10.938 -21.498 1.00 90.25 193 TYR A CA 1
ATOM 1594 C C . TYR A 1 193 ? 32.513 9.481 -20.996 1.00 90.25 193 TYR A C 1
ATOM 1596 O O . TYR A 1 193 ? 31.478 8.817 -20.949 1.00 90.25 193 TYR A O 1
ATOM 1604 N N . LEU A 1 194 ? 33.671 9.005 -20.515 1.00 91.25 194 LEU A N 1
ATOM 1605 C CA . LEU A 1 194 ? 33.788 7.680 -19.891 1.00 91.25 194 LEU A CA 1
ATOM 1606 C C . LEU A 1 194 ? 32.947 7.570 -18.615 1.00 91.25 194 LEU A C 1
ATOM 1608 O O . LEU A 1 194 ? 32.324 6.535 -18.386 1.00 91.25 194 LEU A O 1
ATOM 1612 N N . TRP A 1 195 ? 32.866 8.639 -17.815 1.00 94.12 195 TRP A N 1
ATOM 1613 C CA . TRP A 1 195 ? 31.979 8.683 -16.653 1.00 94.12 195 TRP A CA 1
ATOM 1614 C C . TRP A 1 195 ? 30.511 8.651 -17.070 1.00 94.12 195 TRP A C 1
ATOM 1616 O O . TRP A 1 195 ? 29.738 7.909 -16.471 1.00 94.12 195 TRP A O 1
ATOM 1626 N N . ILE A 1 196 ? 30.122 9.386 -18.116 1.00 93.75 196 ILE A N 1
ATOM 1627 C CA . ILE A 1 196 ? 28.754 9.350 -18.656 1.00 93.75 196 ILE A CA 1
ATOM 1628 C C . ILE A 1 196 ? 28.386 7.923 -19.082 1.00 93.75 196 ILE A C 1
ATOM 1630 O O . ILE A 1 196 ? 27.330 7.421 -18.695 1.00 93.75 196 ILE A O 1
ATOM 1634 N N . VAL A 1 197 ? 29.263 7.248 -19.828 1.00 95.81 197 VAL A N 1
ATOM 1635 C CA . VAL A 1 197 ? 29.054 5.858 -20.261 1.00 95.81 197 VAL A CA 1
ATOM 1636 C C . VAL A 1 197 ? 28.995 4.915 -19.056 1.00 95.81 197 VAL A C 1
ATOM 1638 O O . VAL A 1 197 ? 28.076 4.105 -18.957 1.00 95.81 197 VAL A O 1
ATOM 1641 N N . PHE A 1 198 ? 29.900 5.059 -18.088 1.00 96.19 198 PHE A N 1
ATOM 1642 C CA . PHE A 1 198 ? 29.887 4.272 -16.854 1.00 96.19 198 PHE A CA 1
ATOM 1643 C C . PHE A 1 198 ? 28.576 4.436 -16.066 1.00 96.19 198 PHE A C 1
ATOM 1645 O O . PHE A 1 198 ? 27.954 3.446 -15.672 1.00 96.19 198 PHE A O 1
ATOM 1652 N N . PHE A 1 199 ? 28.106 5.673 -15.875 1.00 96.44 199 PHE A N 1
ATOM 1653 C CA . PHE A 1 199 ? 26.838 5.945 -15.199 1.00 96.44 199 PHE A CA 1
ATOM 1654 C C . PHE A 1 199 ? 25.631 5.471 -16.008 1.00 96.44 199 PHE A C 1
ATOM 1656 O O . PHE A 1 199 ? 24.637 5.064 -15.410 1.00 96.44 199 PHE A O 1
ATOM 1663 N N . ASN A 1 200 ? 25.708 5.459 -17.341 1.00 96.25 200 ASN A N 1
ATOM 1664 C CA . ASN A 1 200 ? 24.685 4.851 -18.184 1.00 96.25 200 ASN A CA 1
ATOM 1665 C C . ASN A 1 200 ? 24.593 3.337 -17.933 1.00 96.25 200 ASN A C 1
ATOM 1667 O O . ASN A 1 200 ? 23.492 2.839 -17.685 1.00 96.25 200 ASN A O 1
ATOM 1671 N N . ILE A 1 201 ? 25.727 2.625 -17.899 1.00 97.81 201 ILE A N 1
ATOM 1672 C CA . ILE A 1 201 ? 25.781 1.186 -17.585 1.00 97.81 201 ILE A CA 1
ATOM 1673 C C . ILE A 1 201 ? 25.182 0.919 -16.201 1.00 97.81 201 ILE A C 1
ATOM 1675 O O . ILE A 1 201 ? 24.265 0.107 -16.042 1.00 97.81 201 ILE A O 1
ATOM 1679 N N . LEU A 1 202 ? 25.670 1.642 -15.191 1.00 97.06 202 LEU A N 1
ATOM 1680 C CA . LEU A 1 202 ? 25.200 1.499 -13.818 1.00 97.06 202 LEU A CA 1
ATOM 1681 C C . LEU A 1 202 ? 23.706 1.839 -13.699 1.00 97.06 202 LEU A C 1
ATOM 1683 O O . LEU A 1 202 ? 22.959 1.133 -13.022 1.00 97.06 202 LEU A O 1
ATOM 1687 N N . GLY A 1 203 ? 23.261 2.879 -14.404 1.00 96.44 203 GLY A N 1
ATOM 1688 C CA . GLY A 1 203 ? 21.877 3.332 -14.461 1.00 96.44 203 GLY A CA 1
ATOM 1689 C C . GLY A 1 203 ? 20.924 2.255 -14.968 1.00 96.44 203 GLY A C 1
ATOM 1690 O O . GLY A 1 203 ? 19.902 2.024 -14.329 1.00 96.44 203 GLY A O 1
ATOM 1691 N N . HIS A 1 204 ? 21.264 1.531 -16.039 1.00 97.69 204 HIS A N 1
ATOM 1692 C CA . HIS A 1 204 ? 20.436 0.426 -16.545 1.00 97.69 204 HIS A CA 1
ATOM 1693 C C . HIS A 1 204 ? 20.256 -0.680 -15.496 1.00 97.69 204 HIS A C 1
ATOM 1695 O O . HIS A 1 204 ? 19.132 -1.120 -15.233 1.00 97.69 204 HIS A O 1
ATOM 1701 N N . ILE A 1 205 ? 21.347 -1.092 -14.842 1.00 96.81 205 ILE A N 1
ATOM 1702 C CA . ILE A 1 205 ? 21.318 -2.137 -13.810 1.00 96.81 205 ILE A CA 1
ATOM 1703 C C . ILE A 1 205 ? 20.508 -1.673 -12.591 1.00 96.81 205 ILE A C 1
ATOM 1705 O O . ILE A 1 205 ? 19.682 -2.431 -12.071 1.00 96.81 205 ILE A O 1
ATOM 1709 N N . ILE A 1 206 ? 20.716 -0.430 -12.140 1.00 95.88 206 ILE A N 1
ATOM 1710 C CA . ILE A 1 206 ? 19.965 0.165 -11.027 1.00 95.88 206 ILE A CA 1
ATOM 1711 C C . ILE A 1 206 ? 18.483 0.262 -11.379 1.00 95.88 206 ILE A C 1
ATOM 1713 O O . ILE A 1 206 ? 17.658 -0.153 -10.569 1.00 95.88 206 ILE A O 1
ATOM 1717 N N . LEU A 1 207 ? 18.128 0.756 -12.568 1.00 96.19 207 LEU A N 1
ATOM 1718 C CA . LEU A 1 207 ? 16.740 0.882 -13.019 1.00 96.19 207 LEU A CA 1
ATOM 1719 C C . LEU A 1 207 ? 16.049 -0.479 -13.079 1.00 96.19 207 LEU A C 1
ATOM 1721 O O . LEU A 1 207 ? 14.944 -0.617 -12.557 1.00 96.19 207 LEU A O 1
ATOM 1725 N N . TRP A 1 208 ? 16.702 -1.504 -13.628 1.00 96.31 208 TRP A N 1
ATOM 1726 C CA . TRP A 1 208 ? 16.160 -2.863 -13.643 1.00 96.31 208 TRP A CA 1
ATOM 1727 C C . TRP A 1 208 ? 15.914 -3.407 -12.232 1.00 96.31 208 TRP A C 1
ATOM 1729 O O . TRP A 1 208 ? 14.810 -3.882 -11.936 1.00 96.31 208 TRP A O 1
ATOM 1739 N N . LYS A 1 209 ? 16.907 -3.306 -11.339 1.00 95.00 209 LYS A N 1
ATOM 1740 C CA . LYS A 1 209 ? 16.765 -3.738 -9.940 1.00 95.00 209 LYS A CA 1
ATOM 1741 C C . LYS A 1 209 ? 15.679 -2.946 -9.218 1.00 95.00 209 LYS A C 1
ATOM 1743 O O . LYS A 1 209 ? 14.859 -3.539 -8.521 1.00 95.00 209 LYS A O 1
ATOM 1748 N N . TYR A 1 210 ? 15.635 -1.631 -9.414 1.00 93.38 210 TYR A N 1
ATOM 1749 C CA . TYR A 1 210 ? 14.657 -0.733 -8.809 1.00 93.38 210 TYR A CA 1
ATOM 1750 C C . TYR A 1 210 ? 13.236 -1.050 -9.274 1.00 93.38 210 TYR A C 1
ATOM 1752 O O . TYR A 1 210 ? 12.348 -1.218 -8.440 1.00 93.38 210 TYR A O 1
ATOM 1760 N N . LEU A 1 211 ? 13.007 -1.177 -10.583 1.00 93.50 211 LEU A N 1
ATOM 1761 C CA . LEU A 1 211 ? 11.691 -1.506 -11.126 1.00 93.50 211 LEU A CA 1
ATOM 1762 C C . LEU A 1 211 ? 11.238 -2.889 -10.664 1.00 93.50 211 LEU A C 1
ATOM 1764 O O . LEU A 1 211 ? 10.090 -3.041 -10.252 1.00 93.50 211 LEU A O 1
ATOM 1768 N N . SER A 1 212 ? 12.143 -3.871 -10.653 1.00 92.88 212 SER A N 1
ATOM 1769 C CA . SER A 1 212 ? 11.849 -5.223 -10.167 1.00 92.88 212 SER A CA 1
ATOM 1770 C C . SER A 1 212 ? 11.491 -5.211 -8.680 1.00 92.88 212 SER A C 1
ATOM 1772 O O . SER A 1 212 ? 10.445 -5.731 -8.297 1.00 92.88 212 SER A O 1
ATOM 1774 N N . TYR A 1 213 ? 12.278 -4.518 -7.851 1.00 88.12 213 TYR A N 1
ATOM 1775 C CA . TYR A 1 213 ? 11.982 -4.308 -6.432 1.00 88.12 213 TYR A CA 1
ATOM 1776 C C . TYR A 1 213 ? 10.643 -3.592 -6.225 1.00 88.12 213 TYR A C 1
ATOM 1778 O O . TYR A 1 213 ? 9.849 -3.979 -5.362 1.00 88.12 213 TYR A O 1
ATOM 1786 N N . ARG A 1 214 ? 10.365 -2.552 -7.020 1.00 86.44 214 ARG A N 1
ATOM 1787 C CA . ARG A 1 214 ? 9.131 -1.776 -6.925 1.00 86.44 214 ARG A CA 1
ATOM 1788 C C . ARG A 1 214 ? 7.920 -2.638 -7.266 1.00 86.44 214 ARG A C 1
ATOM 1790 O O . ARG A 1 214 ? 6.934 -2.627 -6.528 1.00 86.44 214 ARG A O 1
ATOM 1797 N N . ARG A 1 215 ? 7.994 -3.400 -8.356 1.00 86.62 215 ARG A N 1
ATOM 1798 C CA . ARG A 1 215 ? 6.945 -4.334 -8.772 1.00 86.62 215 ARG A CA 1
ATOM 1799 C C . ARG A 1 215 ? 6.683 -5.379 -7.691 1.00 86.62 215 ARG A C 1
ATOM 1801 O O . ARG A 1 215 ? 5.543 -5.603 -7.288 1.00 86.62 215 ARG A O 1
ATOM 1808 N N . GLU A 1 216 ? 7.760 -5.937 -7.159 1.00 81.88 216 GLU A N 1
ATOM 1809 C CA . GLU A 1 216 ? 7.732 -6.983 -6.153 1.00 81.88 216 GLU A CA 1
ATOM 1810 C C . GLU A 1 216 ? 7.135 -6.517 -4.804 1.00 81.88 216 GLU A C 1
ATOM 1812 O O . GLU A 1 216 ? 6.439 -7.285 -4.128 1.00 81.88 216 GLU A O 1
ATOM 1817 N N . ASN A 1 217 ? 7.397 -5.269 -4.395 1.00 73.31 217 ASN A N 1
ATOM 1818 C CA . ASN A 1 217 ? 7.071 -4.785 -3.047 1.00 73.31 217 ASN A CA 1
ATOM 1819 C C . ASN A 1 217 ? 5.951 -3.749 -2.961 1.00 73.31 217 ASN A C 1
ATOM 1821 O O . ASN A 1 217 ? 5.361 -3.615 -1.893 1.00 73.31 217 ASN A O 1
ATOM 1825 N N . PHE A 1 218 ? 5.645 -3.022 -4.032 1.00 69.06 218 PHE A N 1
ATOM 1826 C CA . PHE A 1 218 ? 4.612 -1.981 -4.012 1.00 69.06 218 PHE A CA 1
ATOM 1827 C C . PHE A 1 218 ? 3.407 -2.342 -4.871 1.00 69.06 218 PHE A C 1
ATOM 1829 O O . PHE A 1 218 ? 2.280 -2.072 -4.469 1.00 69.06 218 PHE A O 1
ATOM 1836 N N . TYR A 1 219 ? 3.626 -2.953 -6.037 1.00 65.81 219 TYR A N 1
ATOM 1837 C CA . TYR A 1 219 ? 2.534 -3.241 -6.968 1.00 65.81 219 TYR A CA 1
ATOM 1838 C C . TYR A 1 219 ? 1.667 -4.415 -6.492 1.00 65.81 219 TYR A C 1
ATOM 1840 O O . TYR A 1 219 ? 0.446 -4.313 -6.485 1.00 65.81 219 TYR A O 1
ATOM 1848 N N . LEU A 1 220 ? 2.290 -5.503 -6.022 1.00 61.59 220 LEU A N 1
ATOM 1849 C CA . LEU A 1 220 ? 1.574 -6.706 -5.561 1.00 61.59 220 LEU A CA 1
ATOM 1850 C C . LEU A 1 220 ? 1.191 -6.708 -4.081 1.00 61.59 220 LEU A C 1
ATOM 1852 O O . LEU A 1 220 ? 0.579 -7.661 -3.600 1.00 61.59 220 LEU A O 1
ATOM 1856 N N . LYS A 1 221 ? 1.617 -5.685 -3.345 1.00 58.47 221 LYS A N 1
ATOM 1857 C CA . LYS A 1 221 ? 1.501 -5.616 -1.895 1.00 58.47 221 LYS A CA 1
ATOM 1858 C C . LYS A 1 221 ? 1.005 -4.240 -1.504 1.00 58.47 221 LYS A C 1
ATOM 1860 O O . LYS A 1 221 ? 1.740 -3.448 -0.913 1.00 58.47 221 LYS A O 1
ATOM 1865 N N . SER A 1 222 ? -0.281 -3.990 -1.683 1.00 59.88 222 SER A N 1
ATOM 1866 C CA . SER A 1 222 ? -0.942 -3.208 -0.651 1.00 59.88 222 SER A CA 1
ATOM 1867 C C . SER A 1 222 ? -1.140 -4.100 0.577 1.00 59.88 222 SER A C 1
ATOM 1869 O O . SER A 1 222 ? -2.227 -4.500 0.970 1.00 59.88 222 SER A O 1
ATOM 1871 N N . PHE A 1 223 ? -0.012 -4.470 1.184 1.00 74.75 223 PHE A N 1
ATOM 1872 C CA . PHE A 1 223 ? 0.036 -5.095 2.489 1.00 74.75 223 PHE A CA 1
ATOM 1873 C C . PHE A 1 223 ? -0.232 -4.017 3.506 1.00 74.75 223 PHE A C 1
ATOM 1875 O O . PHE A 1 223 ? 0.670 -3.562 4.196 1.00 74.75 223 PHE A O 1
ATOM 1882 N N . ALA A 1 224 ? -1.456 -3.540 3.515 1.00 87.81 224 ALA A N 1
ATOM 1883 C CA . ALA A 1 224 ? -1.869 -2.487 4.387 1.00 87.81 224 ALA A CA 1
ATOM 1884 C C . ALA A 1 224 ? -3.119 -2.967 5.111 1.00 87.81 224 ALA A C 1
ATOM 1886 O O . ALA A 1 224 ? -4.033 -3.520 4.499 1.00 87.81 224 ALA A O 1
ATOM 1887 N N . PHE A 1 225 ? -3.083 -2.827 6.425 1.00 91.94 225 PHE A N 1
ATOM 1888 C CA . PHE A 1 225 ? -4.061 -3.387 7.337 1.00 91.94 225 PHE A CA 1
ATOM 1889 C C . PHE A 1 225 ? -4.604 -2.239 8.180 1.00 91.94 225 PHE A C 1
ATOM 1891 O O . PHE A 1 225 ? -3.832 -1.577 8.877 1.00 91.94 225 PHE A O 1
ATOM 1898 N N . GLY A 1 226 ? -5.892 -1.950 8.044 1.00 94.88 226 GLY A N 1
ATOM 1899 C CA . GLY A 1 226 ? -6.578 -0.925 8.817 1.00 94.88 226 GLY A CA 1
ATOM 1900 C C . GLY A 1 226 ? -7.061 -1.463 10.156 1.00 94.88 226 GLY A C 1
ATOM 1901 O O . GLY A 1 226 ? -7.533 -2.592 10.229 1.00 94.88 226 GLY A O 1
ATOM 1902 N N . VAL A 1 227 ? -6.937 -0.665 11.207 1.00 95.69 227 VAL A N 1
ATOM 1903 C CA . VAL A 1 227 ? -7.391 -1.011 12.558 1.00 95.69 227 VAL A CA 1
ATOM 1904 C C . VAL A 1 227 ? -8.095 0.200 13.139 1.00 95.69 227 VAL A C 1
ATOM 1906 O O . VAL A 1 227 ? -7.442 1.233 13.288 1.00 95.69 227 VAL A O 1
ATOM 1909 N N . ASP A 1 228 ? -9.383 0.100 13.460 1.00 95.81 228 ASP A N 1
ATOM 1910 C CA . ASP A 1 228 ? -9.998 1.077 14.361 1.00 95.81 228 ASP A CA 1
ATOM 1911 C C . ASP A 1 228 ? -9.471 0.892 15.791 1.00 95.81 228 ASP A C 1
ATOM 1913 O O . ASP A 1 228 ? -8.984 -0.180 16.145 1.00 95.81 228 ASP A O 1
ATOM 1917 N N . ILE A 1 229 ? -9.504 1.933 16.616 1.00 93.75 229 ILE A N 1
ATOM 1918 C CA . ILE A 1 229 ? -9.019 1.850 18.003 1.00 93.75 229 ILE A CA 1
ATOM 1919 C C . ILE A 1 229 ? -10.160 1.558 18.960 1.00 93.75 229 ILE A C 1
ATOM 1921 O O . ILE A 1 229 ? -10.082 0.631 19.765 1.00 93.75 229 ILE A O 1
ATOM 1925 N N . ASP A 1 230 ? -11.163 2.417 18.916 1.00 94.06 230 ASP A N 1
ATOM 1926 C CA . ASP A 1 230 ? -12.254 2.454 19.873 1.00 94.06 230 ASP A CA 1
ATOM 1927 C C . ASP A 1 230 ? -13.134 1.217 19.627 1.00 94.06 230 ASP A C 1
ATOM 1929 O O . ASP A 1 230 ? -13.348 0.853 18.480 1.00 94.06 230 ASP A O 1
ATOM 1933 N N . GLY A 1 231 ? -13.437 0.444 20.677 1.00 95.38 231 GLY A N 1
ATOM 1934 C CA . GLY A 1 231 ? -14.167 -0.833 20.567 1.00 95.38 231 GLY A CA 1
ATOM 1935 C C . GLY A 1 231 ? -13.426 -1.988 19.864 1.00 95.38 231 GLY A C 1
ATOM 1936 O O . GLY A 1 231 ? -13.830 -3.144 19.980 1.00 95.38 231 GLY A O 1
ATOM 1937 N N . VAL A 1 232 ? -12.301 -1.740 19.192 1.00 97.06 232 VAL A N 1
ATOM 1938 C CA . VAL A 1 232 ? -11.523 -2.775 18.485 1.00 97.06 232 VAL A CA 1
ATOM 1939 C C . VAL A 1 232 ? -10.229 -3.127 19.219 1.00 97.06 232 VAL A C 1
ATOM 1941 O O . VAL A 1 232 ? -9.952 -4.295 19.486 1.00 97.06 232 VAL A O 1
ATOM 1944 N N . VAL A 1 233 ? -9.418 -2.129 19.568 1.00 96.38 233 VAL A N 1
ATOM 1945 C CA . VAL A 1 233 ? -8.151 -2.316 20.301 1.00 96.38 233 VAL A CA 1
ATOM 1946 C C . VAL A 1 233 ? -8.374 -2.275 21.811 1.00 96.38 233 VAL A C 1
ATOM 1948 O O . VAL A 1 233 ? -7.583 -2.833 22.568 1.00 96.38 233 VAL A O 1
ATOM 1951 N N . ASN A 1 234 ? -9.440 -1.621 22.263 1.00 96.19 234 ASN A N 1
ATOM 1952 C CA . ASN A 1 234 ? -9.724 -1.398 23.675 1.00 96.19 234 ASN A CA 1
ATOM 1953 C C . ASN A 1 234 ? -11.153 -1.797 24.071 1.00 96.19 234 ASN A C 1
ATOM 1955 O O . ASN A 1 234 ? -12.040 -1.941 23.230 1.00 96.19 234 ASN A O 1
ATOM 1959 N N . ASN A 1 235 ? -11.355 -1.967 25.377 1.00 96.25 235 ASN A N 1
ATOM 1960 C CA . ASN A 1 235 ? -12.650 -2.252 26.001 1.00 96.25 235 ASN A CA 1
ATOM 1961 C C . ASN A 1 235 ? -13.396 -0.944 26.306 1.00 96.25 235 ASN A C 1
ATOM 1963 O O . ASN A 1 235 ? -13.572 -0.561 27.463 1.00 96.25 235 ASN A O 1
ATOM 1967 N N . GLN A 1 236 ? -13.742 -0.186 25.259 1.00 96.19 236 GLN A N 1
ATOM 1968 C CA . GLN A 1 236 ? -14.311 1.154 25.429 1.00 96.19 236 GLN A CA 1
ATOM 1969 C C . GLN A 1 236 ? -15.656 1.146 26.158 1.00 96.19 236 GLN A C 1
ATOM 1971 O O . GLN A 1 236 ? -15.910 2.043 26.959 1.00 96.19 236 GLN A O 1
ATOM 1976 N N . THR A 1 237 ? -16.506 0.161 25.872 1.00 96.38 237 THR A N 1
ATOM 1977 C CA . THR A 1 237 ? -17.876 0.066 26.384 1.00 96.38 237 THR A CA 1
ATOM 1978 C C . THR A 1 237 ? -17.891 -0.105 27.903 1.00 96.38 237 THR A C 1
ATOM 1980 O O . THR A 1 237 ? -18.531 0.668 28.617 1.00 96.38 237 THR A O 1
ATOM 1983 N N . GLU A 1 238 ? -17.118 -1.065 28.410 1.00 97.62 238 GLU A N 1
ATOM 1984 C CA . GLU A 1 238 ? -16.954 -1.327 29.840 1.00 97.62 238 GLU A CA 1
ATOM 1985 C C . GLU A 1 238 ? -16.290 -0.138 30.530 1.00 97.62 238 GLU A C 1
ATOM 1987 O O . GLU A 1 238 ? -16.759 0.335 31.565 1.00 97.62 238 GLU A O 1
ATOM 1992 N N . HIS A 1 239 ? -15.241 0.410 29.914 1.00 97.62 239 HIS A N 1
ATOM 1993 C CA . HIS A 1 239 ? -14.525 1.558 30.460 1.00 97.62 239 HIS A CA 1
ATOM 1994 C C . HIS A 1 239 ? -15.405 2.811 30.535 1.00 97.62 239 HIS A C 1
ATOM 1996 O O . HIS A 1 239 ? -15.337 3.566 31.502 1.00 97.62 239 HIS A O 1
ATOM 2002 N N . PHE A 1 240 ? -16.273 3.028 29.545 1.00 97.88 240 PHE A N 1
ATOM 2003 C CA . PHE A 1 240 ? -17.267 4.097 29.573 1.00 97.88 240 PHE A CA 1
ATOM 2004 C C . PHE A 1 240 ? -18.251 3.912 30.729 1.00 97.88 240 PHE A C 1
ATOM 2006 O O . PHE A 1 240 ? -18.477 4.864 31.471 1.00 97.88 240 PHE A O 1
ATOM 2013 N N . ALA A 1 241 ? -18.788 2.706 30.933 1.00 98.19 241 ALA A N 1
ATOM 2014 C CA . ALA A 1 241 ? -19.704 2.429 32.039 1.00 98.19 241 ALA A CA 1
ATOM 2015 C C . ALA A 1 241 ? -19.042 2.642 33.417 1.00 98.19 241 ALA A C 1
ATOM 2017 O O . ALA A 1 241 ? -19.644 3.264 34.297 1.00 98.19 241 ALA A O 1
ATOM 2018 N N . GLU A 1 242 ? -17.789 2.201 33.590 1.00 98.31 242 GLU A N 1
ATOM 2019 C CA . GLU A 1 242 ? -17.001 2.437 34.810 1.00 98.31 242 GLU A CA 1
ATOM 2020 C C . GLU A 1 242 ? -16.838 3.944 35.089 1.00 98.31 242 GLU A C 1
ATOM 2022 O O . GLU A 1 242 ? -17.097 4.419 36.200 1.00 98.31 242 GLU A O 1
ATOM 2027 N N . TRP A 1 243 ? -16.446 4.720 34.075 1.00 98.38 243 TRP A N 1
ATOM 2028 C CA . TRP A 1 243 ? -16.214 6.160 34.215 1.00 98.38 243 TRP A CA 1
ATOM 2029 C C . TRP A 1 243 ? -17.492 6.982 34.342 1.00 98.38 243 TRP A C 1
ATOM 2031 O O . TRP A 1 243 ? -17.507 7.974 35.071 1.00 98.38 243 TRP A O 1
ATOM 2041 N N . LEU A 1 244 ? -18.575 6.556 33.698 1.00 98.50 244 LEU A N 1
ATOM 2042 C CA . LEU A 1 244 ? -19.891 7.153 33.869 1.00 98.50 244 LEU A CA 1
ATOM 2043 C C . LEU A 1 244 ? -20.354 7.020 35.324 1.00 98.50 244 LEU A C 1
ATOM 2045 O O . LEU A 1 244 ? -20.795 8.003 35.921 1.00 98.50 244 LEU A O 1
ATOM 2049 N N . TYR A 1 245 ? -20.187 5.844 35.932 1.00 98.38 245 TYR A N 1
ATOM 2050 C CA . TYR A 1 245 ? -20.487 5.668 37.350 1.00 98.38 245 TYR A CA 1
ATOM 2051 C C . TYR A 1 245 ? -19.580 6.535 38.228 1.00 98.38 245 TYR A C 1
ATOM 2053 O O . TYR A 1 245 ? -20.063 7.202 39.140 1.00 98.38 245 TYR A O 1
ATOM 2061 N N . LYS A 1 246 ? -18.280 6.589 37.922 1.00 98.06 246 LYS A N 1
ATOM 2062 C CA . LYS A 1 246 ? -17.303 7.377 38.685 1.00 98.06 246 LYS A CA 1
ATOM 2063 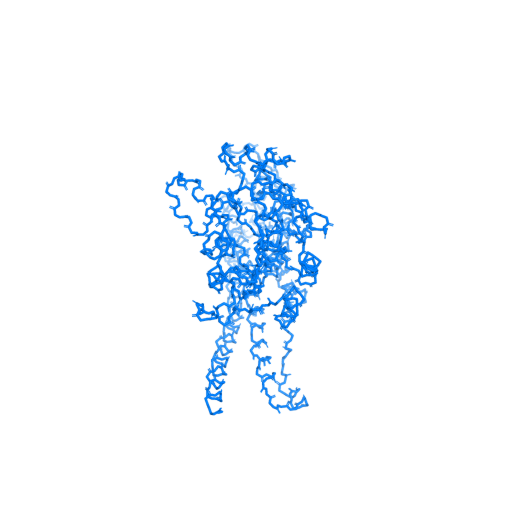C C . LYS A 1 246 ? -17.597 8.881 38.676 1.00 98.06 246 LYS A C 1
ATOM 2065 O O . LYS A 1 246 ? -17.465 9.527 39.708 1.00 98.06 246 LYS A O 1
ATOM 2070 N N . LEU A 1 247 ? -17.970 9.434 37.520 1.00 97.75 247 LEU A N 1
ATOM 2071 C CA . LEU A 1 247 ? -18.166 10.876 37.332 1.00 97.75 247 LEU A CA 1
ATOM 2072 C C . LEU A 1 247 ? -19.607 11.329 37.587 1.00 97.75 247 LEU A C 1
ATOM 2074 O O . LEU A 1 247 ? -19.828 12.480 37.963 1.00 97.75 247 LEU A O 1
ATOM 2078 N N . ARG A 1 248 ? -20.593 10.458 37.340 1.00 97.75 248 ARG A N 1
ATOM 2079 C CA . ARG A 1 248 ? -22.025 10.809 37.349 1.00 97.75 248 ARG A CA 1
ATOM 2080 C C . ARG A 1 248 ? -22.863 9.970 38.312 1.00 97.75 248 ARG A C 1
ATOM 2082 O O . ARG A 1 248 ? -24.051 10.238 38.456 1.00 97.75 248 ARG A O 1
ATOM 2089 N N . GLY A 1 249 ? -22.295 8.938 38.938 1.00 97.75 249 GLY A N 1
ATOM 2090 C CA . GLY A 1 249 ? -23.027 8.009 39.807 1.00 97.75 249 GLY A CA 1
ATOM 2091 C C . GLY A 1 249 ? -24.016 7.101 39.067 1.00 97.75 249 GLY A C 1
ATOM 2092 O O . GLY A 1 249 ? -24.774 6.373 39.706 1.00 97.75 249 GLY A O 1
ATOM 2093 N N . LYS A 1 250 ? -24.027 7.116 37.727 1.00 98.00 250 LYS A N 1
ATOM 2094 C CA . LYS A 1 250 ? -24.971 6.350 36.904 1.00 98.00 250 LYS A CA 1
ATOM 2095 C C . LYS A 1 250 ? -24.377 4.993 36.536 1.00 98.00 250 LYS A C 1
ATOM 2097 O O . LYS A 1 250 ? -23.336 4.928 35.891 1.00 98.00 250 LYS A O 1
ATOM 2102 N N . ARG A 1 251 ? -25.041 3.909 36.944 1.00 98.00 251 ARG A N 1
ATOM 2103 C CA . ARG A 1 251 ? -24.683 2.542 36.538 1.00 98.00 251 ARG A CA 1
ATOM 2104 C C . ARG A 1 251 ? -25.480 2.158 35.303 1.00 98.00 251 ARG A C 1
ATOM 2106 O O . ARG A 1 251 ? -26.701 2.289 35.306 1.00 98.00 251 ARG A O 1
ATOM 2113 N N . ILE A 1 252 ? -24.792 1.653 34.289 1.00 97.75 252 ILE A N 1
ATOM 2114 C CA . ILE A 1 252 ? -25.412 1.106 33.084 1.00 97.75 252 ILE A CA 1
ATOM 2115 C C . ILE A 1 252 ? -24.907 -0.314 32.854 1.00 97.75 252 ILE A C 1
ATOM 2117 O O . ILE A 1 252 ? -23.776 -0.643 33.202 1.00 97.75 252 ILE A O 1
ATOM 2121 N N . ASP A 1 253 ? -25.772 -1.142 32.285 1.00 97.62 253 ASP A N 1
ATOM 2122 C CA . ASP A 1 253 ? -25.438 -2.485 31.829 1.00 97.62 253 ASP A CA 1
ATOM 2123 C C . ASP A 1 253 ? -24.922 -2.391 30.388 1.00 97.62 253 ASP A C 1
ATOM 2125 O O . ASP A 1 253 ? -25.629 -1.898 29.504 1.00 97.62 253 ASP A O 1
ATOM 2129 N N . THR A 1 254 ? -23.680 -2.815 30.161 1.00 97.31 254 THR A N 1
ATOM 2130 C CA . THR A 1 254 ? -22.997 -2.696 28.866 1.00 97.31 254 THR A CA 1
ATOM 2131 C C . THR A 1 254 ? -23.681 -3.509 27.775 1.00 97.31 254 THR A C 1
ATOM 2133 O O . THR A 1 254 ? -23.731 -3.067 26.628 1.00 97.31 254 THR A O 1
ATOM 2136 N N . GLU A 1 255 ? -24.308 -4.632 28.129 1.00 97.25 255 GLU A N 1
ATOM 2137 C CA . GLU A 1 255 ? -25.036 -5.491 27.188 1.00 97.25 255 GLU A CA 1
ATOM 2138 C C . GLU A 1 255 ? -26.299 -4.823 26.627 1.00 97.25 255 GLU A C 1
ATOM 2140 O O . GLU A 1 255 ? -26.811 -5.193 25.562 1.00 97.25 255 GLU A O 1
ATOM 2145 N N . LYS A 1 256 ? -26.807 -3.799 27.323 1.00 97.19 256 LYS A N 1
ATOM 2146 C CA . LYS A 1 256 ? -27.976 -3.014 26.908 1.00 97.19 256 LYS A CA 1
ATOM 2147 C C . LYS A 1 256 ? -27.628 -1.834 26.002 1.00 97.19 256 LYS A C 1
ATOM 2149 O O . LYS A 1 256 ? -28.544 -1.156 25.541 1.00 97.19 256 LYS A O 1
ATOM 2154 N N . ILE A 1 257 ? -26.349 -1.581 25.722 1.00 97.12 257 ILE A N 1
ATOM 2155 C CA . ILE A 1 257 ? -25.932 -0.558 24.757 1.00 97.12 257 ILE A CA 1
ATOM 2156 C C . ILE A 1 257 ? -26.150 -1.132 23.356 1.00 97.12 257 ILE A C 1
ATOM 2158 O O . ILE A 1 257 ? -25.366 -1.947 22.879 1.00 97.12 257 ILE A O 1
ATOM 2162 N N . LYS A 1 258 ? -27.253 -0.737 22.714 1.00 96.06 258 LYS A N 1
ATOM 2163 C CA . LYS A 1 258 ? -27.664 -1.208 21.381 1.00 96.06 258 LYS A CA 1
ATOM 2164 C C . LYS A 1 258 ? -27.340 -0.225 20.259 1.00 96.06 258 LYS A C 1
ATOM 2166 O O . LYS A 1 258 ? -27.452 -0.579 19.091 1.00 96.06 258 LYS A O 1
ATOM 2171 N N . GLU A 1 259 ? -26.930 0.991 20.600 1.00 94.12 259 GLU A N 1
ATOM 2172 C CA . GLU A 1 259 ? -26.584 2.033 19.636 1.00 94.12 259 GLU A CA 1
ATOM 2173 C C . GLU A 1 259 ? -25.470 2.943 20.171 1.00 94.12 259 GLU A C 1
ATOM 2175 O O . GLU A 1 259 ? -25.388 3.190 21.376 1.00 94.12 259 GLU A O 1
ATOM 2180 N N . ILE A 1 260 ? -24.620 3.448 19.271 1.00 92.25 260 ILE A N 1
ATOM 2181 C CA . ILE A 1 260 ? -23.630 4.494 19.553 1.00 92.25 260 ILE A CA 1
ATOM 2182 C C . ILE A 1 260 ? -24.023 5.756 18.768 1.00 92.25 260 ILE A C 1
ATOM 2184 O O . ILE A 1 260 ? -24.303 5.652 17.572 1.00 92.25 260 ILE A O 1
ATOM 2188 N N . PRO A 1 261 ? -23.990 6.960 19.377 1.00 93.44 261 PRO A N 1
ATOM 2189 C CA . PRO A 1 261 ? -23.609 7.255 20.768 1.00 93.44 261 PRO A CA 1
ATOM 2190 C C . PRO A 1 261 ? -24.545 6.653 21.833 1.00 93.44 261 PRO A C 1
ATOM 2192 O O . PRO A 1 261 ? -25.732 6.454 21.579 1.00 93.44 261 PRO A O 1
ATOM 2195 N N . VAL A 1 262 ? -24.023 6.387 23.037 1.00 95.69 262 VAL A N 1
ATOM 2196 C CA . VAL A 1 262 ? -24.733 5.734 24.156 1.00 95.69 262 VAL A CA 1
ATOM 2197 C C . VAL A 1 262 ? -25.997 6.498 24.556 1.00 95.69 262 VAL A C 1
ATOM 2199 O O . VAL A 1 262 ? -27.011 5.870 24.864 1.00 95.69 262 VAL A O 1
ATOM 2202 N N . ARG A 1 263 ? -25.995 7.832 24.469 1.00 95.31 263 ARG A N 1
ATOM 2203 C CA . ARG A 1 263 ? -27.172 8.681 24.742 1.00 95.31 263 ARG A CA 1
ATOM 2204 C C . ARG A 1 263 ? -28.406 8.366 23.885 1.00 95.31 263 ARG A C 1
ATOM 2206 O O . ARG A 1 263 ? -29.510 8.773 24.231 1.00 95.31 263 ARG A O 1
ATOM 2213 N N . LEU A 1 264 ? -28.247 7.668 22.756 1.00 95.31 264 LEU A N 1
ATOM 2214 C CA . LEU A 1 264 ? -29.374 7.267 21.906 1.00 95.31 264 LEU A CA 1
ATOM 2215 C C . LEU A 1 264 ? -30.189 6.107 22.514 1.00 95.31 264 LEU A C 1
ATOM 2217 O O . LEU A 1 264 ? -31.345 5.893 22.149 1.00 95.31 264 LEU A O 1
ATOM 2221 N N . ASN A 1 265 ? -29.642 5.408 23.512 1.00 96.50 265 ASN A N 1
ATOM 2222 C CA . ASN A 1 265 ? -30.306 4.302 24.196 1.00 96.50 265 ASN A CA 1
ATOM 2223 C C . ASN A 1 265 ? -31.255 4.828 25.289 1.00 96.50 265 ASN A C 1
ATOM 2225 O O . ASN A 1 265 ? -30.870 4.986 26.449 1.00 96.50 265 ASN A O 1
ATOM 2229 N N . LYS A 1 266 ? -32.530 5.047 24.934 1.00 93.69 266 LYS A N 1
ATOM 2230 C CA . LYS A 1 266 ? -33.566 5.651 25.807 1.00 93.69 266 LYS A CA 1
ATOM 2231 C C . LYS A 1 266 ? -33.752 4.981 27.183 1.00 93.69 266 LYS A C 1
ATOM 2233 O O . LYS A 1 266 ? -34.273 5.616 28.091 1.00 93.69 266 LYS A O 1
ATOM 2238 N N . GLY A 1 267 ? -33.327 3.727 27.358 1.00 95.00 267 GLY A N 1
ATOM 2239 C CA . GLY A 1 267 ? -33.441 2.980 28.619 1.00 95.00 267 GLY A CA 1
ATOM 2240 C C . GLY A 1 267 ? -32.256 3.106 29.584 1.00 95.00 267 GLY A C 1
ATOM 2241 O O . GLY A 1 267 ? -32.336 2.577 30.689 1.00 95.00 267 GLY A O 1
ATOM 2242 N N . LEU A 1 268 ? -31.158 3.766 29.195 1.00 96.94 268 LEU A N 1
ATOM 2243 C CA . LEU A 1 268 ? -29.927 3.812 30.002 1.00 96.94 268 LEU A CA 1
ATOM 2244 C C . LEU A 1 268 ? -29.782 5.075 30.862 1.00 96.94 268 LEU A C 1
ATOM 2246 O O . LEU A 1 268 ? -28.852 5.158 31.659 1.00 96.94 268 LEU A O 1
ATOM 2250 N N . ASN A 1 269 ? -30.697 6.044 30.731 1.00 96.69 269 ASN A N 1
ATOM 2251 C CA . ASN A 1 269 ? -30.663 7.320 31.461 1.00 96.69 269 ASN A CA 1
ATOM 2252 C C . ASN A 1 269 ? -29.321 8.078 31.321 1.00 96.69 269 ASN A C 1
ATOM 2254 O O . ASN A 1 269 ? -28.846 8.711 32.267 1.00 96.69 269 ASN A O 1
ATOM 2258 N N . VAL A 1 270 ? -28.699 7.998 30.143 1.00 97.81 270 VAL A N 1
ATOM 2259 C CA . VAL A 1 270 ? -27.474 8.728 29.789 1.00 97.81 270 VAL A CA 1
ATOM 2260 C C . VAL A 1 270 ? -27.854 9.847 28.835 1.00 97.81 270 VAL A C 1
ATOM 2262 O O . VAL A 1 270 ? -28.437 9.578 27.785 1.00 97.81 270 VAL A O 1
ATOM 2265 N N . ASP A 1 271 ? -27.546 11.089 29.194 1.00 97.00 271 ASP A N 1
ATOM 2266 C CA . ASP A 1 271 ? -27.762 12.237 28.315 1.00 97.00 271 ASP A CA 1
ATOM 2267 C C . ASP A 1 271 ? -26.461 12.680 27.618 1.00 97.00 271 ASP A C 1
ATOM 2269 O O . ASP A 1 271 ? -25.381 12.119 27.816 1.00 97.00 271 ASP A O 1
ATOM 2273 N N . ASP A 1 272 ? -26.565 13.686 26.750 1.00 95.31 272 ASP A N 1
ATOM 2274 C CA . ASP A 1 272 ? -25.413 14.233 26.026 1.00 95.31 272 ASP A CA 1
ATOM 2275 C C . ASP A 1 272 ? -24.382 14.891 26.959 1.00 95.31 272 ASP A C 1
ATOM 2277 O O . ASP A 1 272 ? -23.182 14.854 26.689 1.00 95.31 272 ASP A O 1
ATOM 2281 N N . PHE A 1 273 ? -24.826 15.465 28.080 1.00 97.06 273 PHE A N 1
ATOM 2282 C CA . PHE A 1 273 ? -23.932 16.091 29.047 1.00 97.06 273 PHE A CA 1
ATOM 2283 C C . PHE A 1 273 ? -23.082 15.040 29.768 1.00 97.06 273 PHE A C 1
ATOM 2285 O O . PHE A 1 273 ? -21.878 15.239 29.923 1.00 97.06 273 PHE A O 1
ATOM 2292 N N . ASP A 1 274 ? -23.676 13.910 30.151 1.00 97.88 274 ASP A N 1
ATOM 2293 C CA . ASP A 1 274 ? -22.962 12.793 30.767 1.00 97.88 274 ASP A CA 1
ATOM 2294 C C . ASP A 1 274 ? -21.867 12.237 29.844 1.00 97.88 274 ASP A C 1
ATOM 2296 O O . ASP A 1 274 ? -20.723 12.074 30.276 1.00 97.88 274 ASP A O 1
ATOM 2300 N N . GLU A 1 275 ? -22.184 12.000 28.565 1.00 96.19 275 GLU A N 1
ATOM 2301 C CA . GLU A 1 275 ? -21.195 11.549 27.577 1.00 96.19 275 GLU A CA 1
ATOM 2302 C C . GLU A 1 275 ? -20.057 12.556 27.417 1.00 96.19 275 GLU A C 1
ATOM 2304 O O . GLU A 1 275 ? -18.882 12.178 27.429 1.00 96.19 275 GLU A O 1
ATOM 2309 N N . GLN A 1 276 ? -20.391 13.844 27.290 1.00 96.31 276 GLN A N 1
ATOM 2310 C CA . GLN A 1 276 ? -19.387 14.891 27.153 1.00 96.31 276 GLN A CA 1
ATOM 2311 C C . GLN A 1 276 ? -18.468 14.962 28.375 1.00 96.31 276 GLN A C 1
ATOM 2313 O O . GLN A 1 276 ? -17.266 15.141 28.193 1.00 96.31 276 GLN A O 1
ATOM 2318 N N . VAL A 1 277 ? -18.991 14.811 29.596 1.00 97.75 277 VAL A N 1
ATOM 2319 C CA . VAL A 1 277 ? -18.182 14.805 30.827 1.00 97.75 277 VAL A CA 1
ATOM 2320 C C . VAL A 1 277 ? -17.205 13.627 30.839 1.00 97.75 277 VAL A C 1
ATOM 2322 O O . VAL A 1 277 ? -16.028 13.826 31.140 1.00 97.75 277 VAL A O 1
ATOM 2325 N N . VAL A 1 278 ? -17.645 12.427 30.446 1.00 97.62 278 VAL A N 1
ATOM 2326 C CA . VAL A 1 278 ? -16.775 11.239 30.389 1.00 97.62 278 VAL A CA 1
ATOM 2327 C C . VAL A 1 278 ? -15.704 11.382 29.304 1.00 97.62 278 VAL A C 1
ATOM 2329 O O . VAL A 1 278 ? -14.511 11.302 29.596 1.00 97.62 278 VAL A O 1
ATOM 2332 N N . PHE A 1 279 ? -16.093 11.642 28.052 1.00 96.38 279 PHE A N 1
ATOM 2333 C CA . PHE A 1 279 ? -15.150 11.654 26.929 1.00 96.38 279 PHE A CA 1
ATOM 2334 C C . PHE A 1 279 ? -14.211 12.867 26.911 1.00 96.38 279 PHE A C 1
ATOM 2336 O O . PHE A 1 279 ? -13.178 12.824 26.240 1.00 96.38 279 PHE A O 1
ATOM 2343 N N . ASN A 1 280 ? -14.523 13.941 27.643 1.00 97.06 280 ASN A N 1
ATOM 2344 C CA . ASN A 1 280 ? -13.615 15.075 27.827 1.00 97.06 280 ASN A CA 1
ATOM 2345 C C . ASN A 1 280 ? -12.766 14.980 29.105 1.00 97.06 280 ASN A C 1
ATOM 2347 O O . ASN A 1 280 ? -12.045 15.927 29.407 1.00 97.06 280 ASN A O 1
ATOM 2351 N N . CYS A 1 281 ? -12.793 13.864 29.834 1.00 97.75 281 CYS A N 1
ATOM 2352 C CA . CYS A 1 281 ? -11.861 13.601 30.929 1.00 97.75 281 CYS A CA 1
ATOM 2353 C C . CYS A 1 281 ? -10.550 13.022 30.375 1.00 97.75 281 CYS A C 1
ATOM 2355 O O . CYS A 1 281 ? -10.560 12.063 29.604 1.00 97.75 281 CYS A O 1
ATOM 2357 N N . LYS A 1 282 ? -9.398 13.588 30.744 1.00 97.31 282 LYS A N 1
ATOM 2358 C CA . LYS A 1 282 ? -8.092 13.125 30.252 1.00 97.31 282 LYS A CA 1
ATOM 2359 C C . LYS A 1 282 ? -7.762 11.713 30.739 1.00 97.31 282 LYS A C 1
ATOM 2361 O O . LYS A 1 282 ? -7.345 10.861 29.956 1.00 97.31 282 LYS A O 1
ATOM 2366 N N . GLU A 1 283 ? -8.011 11.467 32.015 1.00 97.88 283 GLU A N 1
ATOM 2367 C CA . GLU A 1 283 ? -7.721 10.223 32.717 1.00 97.88 283 GLU A CA 1
ATOM 2368 C C . GLU A 1 283 ? -8.563 9.048 32.191 1.00 97.88 283 GLU A C 1
ATOM 2370 O O . GLU A 1 283 ? -8.103 7.906 32.220 1.00 97.88 283 GLU A O 1
ATOM 2375 N N . TYR A 1 284 ? -9.751 9.317 31.629 1.00 97.44 284 TYR A N 1
ATOM 2376 C CA . TYR A 1 284 ? -10.528 8.318 30.888 1.00 97.44 284 TYR A CA 1
ATOM 2377 C C . TYR A 1 284 ? -9.693 7.714 29.751 1.00 97.44 284 TYR A C 1
ATOM 2379 O O . TYR A 1 284 ? -9.592 6.496 29.631 1.00 97.44 284 TYR A O 1
ATOM 2387 N N . TRP A 1 285 ? -9.024 8.543 28.950 1.00 95.56 285 TRP A N 1
ATOM 2388 C CA . TRP A 1 285 ? -8.227 8.064 27.819 1.00 95.56 285 TRP A CA 1
ATOM 2389 C C . TRP A 1 285 ? -6.899 7.439 28.241 1.00 95.56 285 TRP A C 1
ATOM 2391 O O . TRP A 1 285 ? -6.433 6.511 27.583 1.00 95.56 285 TRP A O 1
ATOM 2401 N N . GLU A 1 286 ? -6.283 7.936 29.314 1.00 95.56 286 GLU A N 1
ATOM 2402 C CA . GLU A 1 286 ? -5.036 7.374 29.852 1.00 95.56 286 GLU A CA 1
ATOM 2403 C C . GLU A 1 286 ? -5.255 6.003 30.503 1.00 95.56 286 GLU A C 1
ATOM 2405 O O . GLU A 1 286 ? -4.392 5.135 30.401 1.00 95.56 286 GLU A O 1
ATOM 2410 N N . GLY A 1 287 ? -6.417 5.792 31.128 1.00 96.38 287 GLY A N 1
ATOM 2411 C CA . GLY A 1 287 ? -6.782 4.537 31.785 1.00 96.38 287 GLY A CA 1
ATOM 2412 C C . GLY A 1 287 ? -7.446 3.497 30.880 1.00 96.38 287 GLY A C 1
ATOM 2413 O O . GLY A 1 287 ? -7.880 2.464 31.386 1.00 96.38 287 GLY A O 1
ATOM 2414 N N . LEU A 1 288 ? -7.580 3.766 29.578 1.00 95.38 288 LEU A N 1
ATOM 2415 C CA . LEU A 1 288 ? -8.323 2.915 28.650 1.00 95.38 288 LEU A CA 1
ATOM 2416 C C . LEU A 1 288 ? -7.656 1.536 28.513 1.00 95.38 288 LEU A C 1
ATOM 2418 O O . LEU A 1 288 ? -6.534 1.421 28.014 1.00 95.38 288 LEU A O 1
ATOM 2422 N N . ARG A 1 289 ? -8.353 0.485 28.964 1.00 95.31 289 ARG A N 1
ATOM 2423 C CA . ARG A 1 289 ? -7.814 -0.882 28.994 1.00 95.31 289 ARG A CA 1
ATOM 2424 C C . ARG A 1 289 ? -7.783 -1.502 27.598 1.00 95.31 289 ARG A C 1
ATOM 2426 O O . ARG A 1 289 ? -8.766 -1.457 26.855 1.00 95.31 289 ARG A O 1
ATOM 2433 N N . GLU A 1 290 ? -6.649 -2.107 27.263 1.00 95.31 290 GLU A N 1
ATOM 2434 C CA . GLU A 1 290 ? -6.467 -2.884 26.037 1.00 95.31 290 GLU A CA 1
ATOM 2435 C C . GLU A 1 290 ? -7.367 -4.132 26.047 1.00 95.31 290 GLU A C 1
ATOM 2437 O O . GLU A 1 290 ? -7.530 -4.773 27.088 1.00 95.31 290 GLU A O 1
ATOM 2442 N N . LYS A 1 291 ? -7.928 -4.494 24.887 1.00 96.31 291 LYS A N 1
ATOM 2443 C CA . LYS A 1 291 ? -8.525 -5.820 24.681 1.00 96.31 291 LYS A CA 1
ATOM 2444 C C . LYS A 1 291 ? -7.438 -6.885 24.768 1.00 96.31 291 LYS A C 1
ATOM 2446 O O . LYS A 1 291 ? -6.293 -6.655 24.384 1.00 96.31 291 LYS A O 1
ATOM 2451 N N . GLU A 1 292 ? -7.800 -8.068 25.249 1.00 95.81 292 GLU A N 1
ATOM 2452 C CA . GLU A 1 292 ? -6.833 -9.139 25.467 1.00 95.81 292 GLU A CA 1
ATOM 2453 C C . GLU A 1 292 ? -6.023 -9.438 24.189 1.00 95.81 292 GLU A C 1
ATOM 2455 O O . GLU A 1 292 ? -6.578 -9.718 23.125 1.00 95.81 292 GLU A O 1
ATOM 2460 N N . ASN A 1 293 ? -4.692 -9.360 24.298 1.00 94.88 293 ASN A N 1
ATOM 2461 C CA . ASN A 1 293 ? -3.727 -9.599 23.220 1.00 94.88 293 ASN A CA 1
ATOM 2462 C C . ASN A 1 293 ? -3.836 -8.679 21.981 1.00 94.88 293 ASN A C 1
ATOM 2464 O O . ASN A 1 293 ? -3.176 -8.970 20.982 1.00 94.88 293 ASN A O 1
ATOM 2468 N N . ALA A 1 294 ? -4.596 -7.580 21.998 1.00 95.88 294 ALA A N 1
ATOM 2469 C CA . ALA A 1 294 ? -4.839 -6.764 20.802 1.00 95.88 294 ALA A CA 1
ATOM 2470 C C . ALA A 1 294 ? -3.550 -6.209 20.166 1.00 95.88 294 ALA A C 1
ATOM 2472 O O . ALA A 1 294 ? -3.229 -6.494 19.009 1.00 95.88 294 ALA A O 1
ATOM 2473 N N . LEU A 1 295 ? -2.760 -5.450 20.925 1.00 93.19 295 LEU A N 1
ATOM 2474 C CA . LEU A 1 295 ? -1.530 -4.810 20.458 1.00 93.19 295 LEU A CA 1
ATOM 2475 C C . LEU A 1 295 ? -0.433 -5.838 20.162 1.00 93.19 295 LEU A C 1
ATOM 2477 O O . LEU A 1 295 ? 0.319 -5.681 19.193 1.00 93.19 295 LEU A O 1
ATOM 2481 N N . LYS A 1 296 ? -0.366 -6.921 20.948 1.00 93.62 296 LYS A N 1
ATOM 2482 C CA . LYS A 1 296 ? 0.533 -8.055 20.685 1.00 93.62 296 LYS A CA 1
ATOM 2483 C C . LYS A 1 296 ? 0.213 -8.695 19.332 1.00 93.62 296 LYS A C 1
ATOM 2485 O O . LYS A 1 296 ? 1.115 -8.862 18.512 1.00 93.62 296 LYS A O 1
ATOM 2490 N N . THR A 1 297 ? -1.059 -8.984 19.067 1.00 95.38 297 THR A N 1
ATOM 2491 C CA . THR A 1 297 ? -1.516 -9.587 17.811 1.00 95.38 297 THR A CA 1
ATOM 2492 C C . THR A 1 297 ? -1.308 -8.652 16.626 1.00 95.38 297 THR A C 1
ATOM 2494 O O . THR A 1 297 ? -0.821 -9.095 15.591 1.00 95.38 297 THR A O 1
ATOM 2497 N N . ILE A 1 298 ? -1.560 -7.346 16.765 1.00 93.50 298 ILE A N 1
ATOM 2498 C CA . ILE A 1 298 ? -1.229 -6.351 15.727 1.00 93.50 298 ILE A CA 1
ATOM 2499 C C . ILE A 1 298 ? 0.268 -6.387 15.378 1.00 93.50 298 ILE A C 1
ATOM 2501 O O . ILE A 1 298 ? 0.639 -6.352 14.200 1.00 93.50 298 ILE A O 1
ATOM 2505 N N . ASN A 1 299 ? 1.142 -6.468 16.385 1.00 89.88 299 ASN A N 1
ATOM 2506 C CA . ASN A 1 299 ? 2.589 -6.555 16.181 1.00 89.88 299 ASN A CA 1
ATOM 2507 C C . ASN A 1 299 ? 2.992 -7.870 15.494 1.00 89.88 299 ASN A C 1
ATOM 2509 O O . ASN A 1 299 ? 3.842 -7.874 14.602 1.00 89.88 299 ASN A O 1
ATOM 2513 N N . ASP A 1 300 ? 2.355 -8.979 15.863 1.00 91.31 300 ASP A N 1
ATOM 2514 C CA . ASP A 1 300 ? 2.535 -10.280 15.220 1.00 91.31 300 ASP A CA 1
ATOM 2515 C C . ASP A 1 300 ? 2.075 -10.259 13.760 1.00 91.31 300 ASP A C 1
ATOM 2517 O O . ASP A 1 300 ? 2.801 -10.734 12.885 1.00 91.31 300 ASP A O 1
ATOM 2521 N N . ILE A 1 301 ? 0.923 -9.644 13.477 1.00 90.56 301 ILE A N 1
ATOM 2522 C CA . ILE A 1 301 ? 0.400 -9.456 12.122 1.00 90.56 301 ILE A CA 1
ATOM 2523 C C . ILE A 1 301 ? 1.408 -8.664 11.279 1.00 90.56 301 ILE A C 1
ATOM 2525 O O . ILE A 1 301 ? 1.747 -9.050 10.156 1.00 90.56 301 ILE A O 1
ATOM 2529 N N . HIS A 1 302 ? 1.937 -7.576 11.840 1.00 86.00 302 HIS A N 1
ATOM 2530 C CA . HIS A 1 302 ? 2.963 -6.759 11.204 1.00 86.00 302 HIS A CA 1
ATOM 2531 C C . HIS A 1 302 ? 4.241 -7.558 10.906 1.00 86.00 302 HIS A C 1
ATOM 2533 O O . HIS A 1 302 ? 4.729 -7.542 9.775 1.00 86.00 302 HIS A O 1
ATOM 2539 N N . LYS A 1 303 ? 4.780 -8.272 11.901 1.00 84.38 303 LYS A N 1
ATOM 2540 C CA . LYS A 1 303 ? 6.063 -8.981 11.792 1.00 84.38 303 LYS A CA 1
ATOM 2541 C C . LYS A 1 303 ? 5.990 -10.214 10.897 1.00 84.38 303 LYS A C 1
ATOM 2543 O O . LYS A 1 303 ? 6.888 -10.413 10.083 1.00 84.38 303 LYS A O 1
ATOM 2548 N N . LYS A 1 304 ? 4.953 -11.041 11.052 1.00 86.69 304 LYS A N 1
ATOM 2549 C CA . LYS A 1 304 ? 4.846 -12.345 10.381 1.00 86.69 304 LYS A CA 1
ATOM 2550 C C . LYS A 1 304 ? 4.346 -12.216 8.946 1.00 86.69 304 LYS A C 1
ATOM 2552 O O . LYS A 1 304 ? 4.919 -12.830 8.053 1.00 86.69 304 LYS A O 1
ATOM 2557 N N . PHE A 1 305 ? 3.332 -11.382 8.703 1.00 83.12 305 PHE A N 1
ATOM 2558 C CA . PHE A 1 305 ? 2.778 -11.204 7.354 1.00 83.12 305 PHE A CA 1
ATOM 2559 C C . PHE A 1 305 ? 3.382 -10.008 6.599 1.00 83.12 305 PHE A C 1
ATOM 2561 O O . PHE A 1 305 ? 3.219 -9.888 5.383 1.00 83.12 305 PHE A O 1
ATOM 2568 N N . GLY A 1 306 ? 4.096 -9.110 7.286 1.00 80.19 306 GLY A N 1
ATOM 2569 C CA . GLY A 1 306 ? 4.701 -7.927 6.670 1.00 80.19 306 GLY A CA 1
ATOM 2570 C C . GLY A 1 306 ? 3.699 -6.816 6.338 1.00 80.19 306 GLY A C 1
ATOM 2571 O O . GLY A 1 306 ? 3.979 -5.993 5.460 1.00 80.19 306 GLY A O 1
ATOM 2572 N N . TYR A 1 307 ? 2.534 -6.788 7.000 1.00 85.88 307 TYR A N 1
ATOM 2573 C CA . TYR A 1 307 ? 1.531 -5.739 6.807 1.00 85.88 307 TYR A CA 1
ATOM 2574 C C . TYR A 1 307 ? 1.985 -4.397 7.393 1.00 85.88 307 TYR A C 1
ATOM 2576 O O . TYR A 1 307 ? 2.435 -4.303 8.531 1.00 85.88 307 TYR A O 1
ATOM 2584 N N . LYS A 1 308 ? 1.820 -3.321 6.626 1.00 86.19 308 LYS A N 1
ATOM 2585 C CA . LYS A 1 308 ? 1.822 -1.935 7.097 1.00 86.19 308 LYS A CA 1
ATOM 2586 C C . LYS A 1 308 ? 0.527 -1.701 7.861 1.00 86.19 308 LYS A C 1
ATOM 2588 O O . LYS A 1 308 ? -0.546 -1.666 7.263 1.00 86.19 308 LYS A O 1
ATOM 2593 N N . ILE A 1 309 ? 0.627 -1.538 9.171 1.00 89.00 309 ILE A N 1
ATOM 2594 C CA . ILE A 1 309 ? -0.549 -1.274 9.994 1.00 89.00 309 ILE A CA 1
ATOM 2595 C C . ILE A 1 309 ? -0.875 0.219 9.927 1.00 89.00 309 ILE A C 1
ATOM 2597 O O . ILE A 1 309 ? -0.001 1.068 10.139 1.00 89.00 309 ILE A O 1
ATOM 2601 N N . PHE A 1 310 ? -2.130 0.523 9.616 1.00 90.12 310 PHE A N 1
ATOM 2602 C CA . PHE A 1 310 ? -2.714 1.851 9.672 1.00 90.12 310 PHE A CA 1
ATOM 2603 C C . PHE A 1 310 ? -3.775 1.851 10.756 1.00 90.12 310 PHE A C 1
ATOM 2605 O O . PHE A 1 310 ? -4.789 1.174 10.644 1.00 90.12 310 PHE A O 1
ATOM 2612 N N . VAL A 1 311 ? -3.513 2.604 11.812 1.00 89.56 311 VAL A N 1
ATOM 2613 C CA . VAL A 1 311 ? -4.454 2.732 12.919 1.00 89.56 311 VAL A CA 1
ATOM 2614 C C . VAL A 1 311 ? -5.284 3.982 12.692 1.00 89.56 311 VAL A C 1
ATOM 2616 O O . VAL A 1 311 ? -4.705 5.033 12.407 1.00 89.56 311 VAL A O 1
ATOM 2619 N N . TYR A 1 312 ? -6.595 3.842 12.818 1.00 90.38 312 TYR A N 1
ATOM 2620 C CA . TYR A 1 312 ? -7.613 4.854 12.607 1.00 90.38 312 TYR A CA 1
ATOM 2621 C C . TYR A 1 312 ? -8.401 5.057 13.902 1.00 90.38 312 TYR A C 1
ATOM 2623 O O . TYR A 1 312 ? -8.511 4.157 14.722 1.00 90.38 312 TYR A O 1
ATOM 2631 N N . THR A 1 313 ? -8.864 6.278 14.125 1.00 87.75 313 THR A N 1
ATOM 2632 C CA . THR A 1 313 ? -9.759 6.633 15.231 1.00 87.75 313 THR A CA 1
ATOM 2633 C C . THR A 1 313 ? -10.312 8.013 14.939 1.00 87.75 313 THR A C 1
ATOM 2635 O O . THR A 1 313 ? -9.566 8.897 14.493 1.00 87.75 313 THR A O 1
ATOM 2638 N N . TYR A 1 314 ? -11.603 8.205 15.187 1.00 86.25 314 TYR A N 1
ATOM 2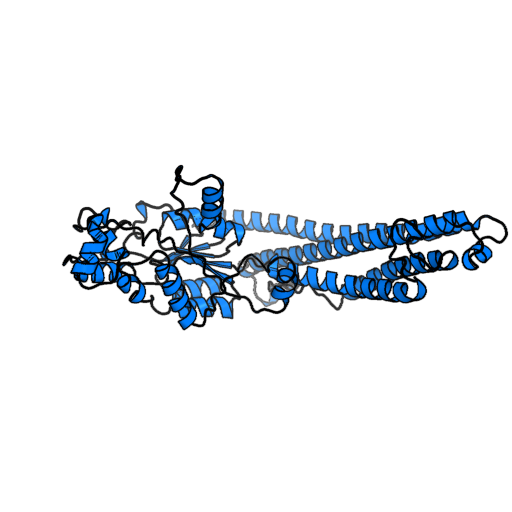639 C CA . TYR A 1 314 ? -12.243 9.508 15.117 1.00 86.25 314 TYR A CA 1
ATOM 2640 C C . TYR A 1 314 ? -12.636 9.962 16.522 1.00 86.25 314 TYR A C 1
ATOM 2642 O O . TYR A 1 314 ? -13.535 9.404 17.143 1.00 86.25 314 TYR A O 1
ATOM 2650 N N . ARG A 1 315 ? -11.966 11.006 17.020 1.00 82.50 315 ARG A N 1
ATOM 2651 C CA . ARG A 1 315 ? -12.202 11.554 18.362 1.00 82.50 315 ARG A CA 1
ATOM 2652 C C . ARG A 1 315 ? -12.421 13.065 18.274 1.00 82.50 315 ARG A C 1
ATOM 2654 O O . ARG A 1 315 ? -11.438 13.805 18.229 1.00 82.50 315 ARG A O 1
ATOM 2661 N N . PRO A 1 316 ? -13.678 13.543 18.238 1.00 81.12 316 PRO A N 1
ATOM 2662 C CA . PRO A 1 316 ? -13.987 14.975 18.187 1.00 81.12 316 PRO A CA 1
ATOM 2663 C C . PRO A 1 316 ? -13.810 15.698 19.537 1.00 81.12 316 PRO A C 1
ATOM 2665 O O . PRO A 1 316 ? -14.144 16.874 19.650 1.00 81.12 316 PRO A O 1
ATOM 2668 N N . TRP A 1 317 ? -13.302 15.009 20.559 1.00 85.62 317 TRP A N 1
ATOM 2669 C CA . TRP A 1 317 ? -13.222 15.486 21.939 1.00 85.62 317 TRP A CA 1
ATOM 2670 C C . TRP A 1 317 ? -12.059 16.461 22.185 1.00 85.62 317 TRP A C 1
ATOM 2672 O O . TRP A 1 317 ? -11.136 16.598 21.379 1.00 85.62 317 TRP A O 1
ATOM 2682 N N . GLY A 1 318 ? -12.111 17.162 23.318 1.00 80.75 318 GLY A N 1
ATOM 2683 C CA . GLY A 1 318 ? -11.197 18.257 23.658 1.00 80.75 318 GLY A CA 1
ATOM 2684 C C . GLY A 1 318 ? -11.683 19.637 23.201 1.00 80.75 318 GLY A C 1
ATOM 2685 O O . GLY A 1 318 ? -10.956 20.624 23.324 1.00 80.75 318 GLY A O 1
ATOM 2686 N N . GLN A 1 319 ? -12.910 19.710 22.678 1.00 86.25 319 GLN A N 1
ATOM 2687 C CA . GLN A 1 319 ? -13.700 20.930 22.533 1.00 86.25 319 GLN A CA 1
ATOM 2688 C C . GLN A 1 319 ? -14.947 20.760 23.402 1.00 86.25 319 GLN A C 1
ATOM 2690 O O . GLN A 1 319 ? -15.819 19.960 23.077 1.00 86.25 319 GLN A O 1
ATOM 2695 N N . MET A 1 320 ? -15.002 21.463 24.530 1.00 92.31 320 MET A N 1
ATOM 2696 C CA . MET A 1 320 ? -16.058 21.294 25.529 1.00 92.31 320 MET A CA 1
ATOM 2697 C C . MET A 1 320 ? -16.578 22.648 26.006 1.00 92.31 320 MET A C 1
ATOM 2699 O O . MET A 1 320 ? -15.853 23.642 25.961 1.00 92.31 320 MET A O 1
ATOM 2703 N N . SER A 1 321 ? -17.829 22.675 26.467 1.00 95.19 321 SER A N 1
ATOM 2704 C CA . SER A 1 321 ? -18.404 23.857 27.115 1.00 95.19 321 SER A CA 1
ATOM 2705 C C . SER A 1 321 ? -17.786 24.090 28.497 1.00 95.19 321 SER A C 1
ATOM 2707 O O . SER A 1 321 ? -17.333 23.145 29.150 1.00 95.19 321 SER A O 1
ATOM 2709 N N . ASP A 1 322 ? -17.836 25.331 28.988 1.00 96.81 322 ASP A N 1
ATOM 2710 C CA . ASP A 1 322 ? -17.369 25.661 30.342 1.00 96.81 322 ASP A CA 1
ATOM 2711 C C . ASP A 1 322 ? -18.116 24.867 31.415 1.00 96.81 322 ASP A C 1
ATOM 2713 O O . ASP A 1 322 ? -17.526 24.462 32.411 1.00 96.81 322 ASP A O 1
ATOM 2717 N N . LYS A 1 323 ? -19.398 24.556 31.182 1.00 97.31 323 LYS A N 1
ATOM 2718 C CA . LYS A 1 323 ? -20.188 23.703 32.075 1.00 97.31 323 LYS A CA 1
ATOM 2719 C C . LYS A 1 323 ? -19.566 22.310 32.220 1.00 97.31 323 LYS A C 1
ATOM 2721 O O . LYS A 1 323 ? -19.398 21.836 33.339 1.00 97.31 323 LYS A O 1
ATOM 2726 N N . VAL A 1 324 ? -19.212 21.667 31.104 1.00 96.88 324 VAL A N 1
ATOM 2727 C CA . VAL A 1 324 ? -18.571 20.337 31.100 1.00 96.88 324 VAL A CA 1
ATOM 2728 C C . VAL A 1 324 ? -17.196 20.409 31.757 1.00 96.88 324 VAL A C 1
ATOM 2730 O O . VAL A 1 324 ? -16.878 19.593 32.617 1.00 96.88 324 VAL A O 1
ATOM 2733 N N . LYS A 1 325 ? -16.405 21.428 31.407 1.00 97.06 325 LYS A N 1
ATOM 2734 C CA . LYS A 1 325 ? -15.077 21.657 31.983 1.00 97.06 325 LYS A CA 1
ATOM 2735 C C . LYS A 1 325 ? -15.130 21.821 33.506 1.00 97.06 325 LYS A C 1
ATOM 2737 O O . LYS A 1 325 ? -14.358 21.182 34.214 1.00 97.06 325 LYS A O 1
ATOM 2742 N N . ASN A 1 326 ? -16.044 22.651 34.004 1.00 97.75 326 ASN A N 1
ATOM 2743 C CA . ASN A 1 326 ? -16.208 22.909 35.432 1.00 97.75 326 ASN A CA 1
ATOM 2744 C C . ASN A 1 326 ? -16.683 21.664 36.182 1.00 97.75 326 ASN A C 1
ATOM 2746 O O . ASN A 1 326 ? -16.229 21.433 37.297 1.00 97.75 326 ASN A O 1
ATOM 2750 N N . GLU A 1 327 ? -17.545 20.843 35.576 1.00 97.75 327 GLU A N 1
ATOM 2751 C CA . GLU A 1 327 ? -17.969 19.579 36.183 1.00 97.75 327 GLU A CA 1
ATOM 2752 C C . GLU A 1 327 ? -16.795 18.601 36.321 1.00 97.75 327 GLU A C 1
ATOM 2754 O O . GLU A 1 327 ? -16.608 18.029 37.389 1.00 97.75 327 GLU A O 1
ATOM 2759 N N . ILE A 1 328 ? -15.949 18.463 35.295 1.00 97.31 328 ILE A N 1
ATOM 2760 C CA . ILE A 1 328 ? -14.742 17.617 35.357 1.00 97.31 328 ILE A CA 1
ATOM 2761 C C . ILE A 1 328 ? -13.802 18.089 36.479 1.00 97.31 328 ILE A C 1
ATOM 2763 O O . ILE A 1 328 ? -13.337 17.277 37.280 1.00 97.31 328 ILE A O 1
ATOM 2767 N N . ILE A 1 329 ? -13.575 19.404 36.583 1.00 97.38 329 ILE A N 1
ATOM 2768 C CA . ILE A 1 329 ? -12.730 20.001 37.632 1.00 97.38 329 ILE A CA 1
ATOM 2769 C C . ILE A 1 329 ? -13.343 19.791 39.021 1.00 97.38 329 ILE A C 1
ATOM 2771 O O . ILE A 1 329 ? -12.631 19.427 39.951 1.00 97.38 329 ILE A O 1
ATOM 2775 N N . LYS A 1 330 ? -14.660 19.974 39.169 1.00 97.75 330 LYS A N 1
ATOM 2776 C CA . LYS A 1 330 ? -15.383 19.761 40.433 1.00 97.75 330 LYS A CA 1
ATOM 2777 C C . LYS A 1 330 ? -15.236 18.325 40.946 1.00 97.75 330 LYS A C 1
ATOM 2779 O O . LYS A 1 330 ? -15.213 18.111 42.153 1.00 97.75 330 LYS A O 1
ATOM 2784 N N . GLN A 1 331 ? -15.117 17.359 40.038 1.00 97.06 331 GLN A N 1
ATOM 2785 C CA . GLN A 1 331 ? -14.874 15.950 40.353 1.00 97.06 331 GLN A CA 1
ATOM 2786 C C . GLN A 1 331 ? -13.378 15.625 40.575 1.00 97.06 331 GLN A C 1
ATOM 2788 O O . GLN A 1 331 ? -13.034 14.460 40.754 1.00 97.06 331 GLN A O 1
ATOM 2793 N N . ASN A 1 332 ? -12.494 16.633 40.597 1.00 97.75 332 ASN A N 1
ATOM 2794 C CA . ASN A 1 332 ? -11.035 16.520 40.731 1.00 97.75 332 ASN A CA 1
ATOM 2795 C C . ASN A 1 332 ? -10.341 15.757 39.584 1.00 97.75 332 ASN A C 1
ATOM 2797 O O . ASN A 1 332 ? -9.385 15.019 39.822 1.00 97.75 332 ASN A O 1
ATOM 2801 N N . TYR A 1 333 ? -10.797 15.945 38.341 1.00 97.88 333 TYR A N 1
ATOM 2802 C CA . TYR A 1 333 ? -10.155 15.391 37.141 1.00 97.88 333 TYR A CA 1
ATOM 2803 C C . TYR A 1 333 ? -9.657 16.476 36.187 1.00 97.88 333 TYR A C 1
ATOM 2805 O O . TYR A 1 333 ? -10.016 17.653 36.295 1.00 97.88 333 TYR A O 1
ATOM 2813 N N . THR A 1 334 ? -8.838 16.073 35.216 1.00 97.62 334 THR A N 1
ATOM 2814 C CA . THR A 1 334 ? -8.244 16.981 34.237 1.00 97.62 334 THR A CA 1
ATOM 2815 C C . THR A 1 334 ? -9.083 17.033 32.957 1.00 97.62 334 THR A C 1
ATOM 2817 O O . THR A 1 334 ? -9.286 16.003 32.305 1.00 97.62 334 THR A O 1
ATOM 2820 N N . PRO A 1 335 ? -9.529 18.224 32.516 1.00 97.12 335 PRO A N 1
ATOM 2821 C CA . PRO A 1 335 ? -10.128 18.384 31.197 1.00 97.12 335 PRO A CA 1
ATOM 2822 C C . PRO A 1 335 ? -9.147 18.000 30.084 1.00 97.12 335 PRO A C 1
ATOM 2824 O O . PRO A 1 335 ? -7.994 18.430 30.065 1.00 97.12 335 PRO A O 1
ATOM 2827 N N . LEU A 1 336 ? -9.620 17.215 29.127 1.00 96.12 336 LEU A N 1
ATOM 2828 C CA . LEU A 1 336 ? -8.859 16.756 27.977 1.00 96.12 336 LEU A CA 1
ATOM 2829 C C . LEU A 1 336 ? -8.587 17.907 27.007 1.00 96.12 336 LEU A C 1
ATOM 2831 O O . LEU A 1 336 ? -9.514 18.545 26.507 1.00 96.12 336 LEU A O 1
ATOM 2835 N N . LEU A 1 337 ? -7.320 18.138 26.668 1.00 94.25 337 LEU A N 1
ATOM 2836 C CA . LEU A 1 337 ? -6.963 19.098 25.628 1.00 94.25 337 LEU A CA 1
ATOM 2837 C C . LEU A 1 337 ? -6.926 18.418 24.256 1.00 94.25 337 LEU A C 1
ATOM 2839 O O . LEU A 1 337 ? -6.570 17.247 24.118 1.00 94.25 337 LEU A O 1
ATOM 2843 N N . LYS A 1 338 ? -7.192 19.189 23.197 1.00 85.62 338 LYS A N 1
ATOM 2844 C CA . LYS A 1 338 ? -7.205 18.711 21.799 1.00 85.62 338 LYS A CA 1
ATOM 2845 C C . LYS A 1 338 ? -5.959 17.903 21.392 1.00 85.62 338 LYS A C 1
ATOM 2847 O O . LYS A 1 338 ? -6.049 16.983 20.584 1.00 85.62 338 LYS A O 1
ATOM 2852 N N . ASN A 1 339 ? -4.786 18.242 21.932 1.00 87.81 339 ASN A N 1
ATOM 2853 C CA . ASN A 1 339 ? -3.524 17.572 21.598 1.00 87.81 339 ASN A CA 1
ATOM 2854 C C . ASN A 1 339 ? -3.206 16.360 22.491 1.00 87.81 339 ASN A C 1
ATOM 2856 O O . ASN A 1 339 ? -2.294 15.598 22.157 1.00 87.81 339 ASN A O 1
ATOM 2860 N N . ASP A 1 340 ? -3.929 16.163 23.594 1.00 91.69 340 ASP A N 1
ATOM 2861 C CA . ASP A 1 340 ? -3.639 15.102 24.561 1.00 91.69 340 ASP A CA 1
ATOM 2862 C C . ASP A 1 340 ? -3.977 13.729 23.992 1.00 91.69 340 ASP A C 1
ATOM 2864 O O . ASP A 1 340 ? -3.140 12.833 24.049 1.00 91.69 340 ASP A O 1
ATOM 2868 N N . ILE A 1 341 ? -5.120 13.589 23.311 1.00 86.75 341 ILE A N 1
ATOM 2869 C CA . ILE A 1 341 ? -5.528 12.341 22.639 1.00 86.75 341 ILE A CA 1
ATOM 2870 C C . ILE A 1 341 ? -4.413 11.800 21.743 1.00 86.75 341 ILE A C 1
ATOM 2872 O O . ILE A 1 341 ? -4.114 10.603 21.749 1.00 86.75 341 ILE A O 1
ATOM 2876 N N . VAL A 1 342 ? -3.780 12.685 20.968 1.00 84.75 342 VAL A N 1
ATOM 2877 C CA . VAL A 1 342 ? -2.710 12.314 20.038 1.00 84.75 342 VAL A CA 1
ATOM 2878 C C . VAL A 1 342 ? -1.494 11.782 20.789 1.00 84.75 342 VAL A C 1
ATOM 2880 O O . VAL A 1 342 ? -0.883 10.808 20.348 1.00 84.75 342 VAL A O 1
ATOM 2883 N N . LYS A 1 343 ? -1.125 12.421 21.903 1.00 89.75 343 LYS A N 1
ATOM 2884 C CA . LYS A 1 343 ? 0.014 12.011 22.731 1.00 89.75 343 LYS A CA 1
ATOM 2885 C C . LYS A 1 343 ? -0.268 10.690 23.443 1.00 89.75 343 LYS A C 1
ATOM 2887 O O . LYS A 1 343 ? 0.563 9.791 23.356 1.00 89.75 343 LYS A O 1
ATOM 2892 N N . ILE A 1 344 ? -1.443 10.563 24.061 1.00 90.94 344 ILE A N 1
ATOM 2893 C CA . ILE A 1 344 ? -1.887 9.366 24.785 1.00 90.94 344 ILE A CA 1
ATOM 2894 C C . ILE A 1 344 ? -1.885 8.166 23.839 1.00 90.94 344 ILE A C 1
ATOM 2896 O O . ILE A 1 344 ? -1.171 7.198 24.076 1.00 90.94 344 ILE A O 1
ATOM 2900 N N . THR A 1 345 ? -2.563 8.286 22.691 1.00 86.00 345 THR A N 1
ATOM 2901 C CA . THR A 1 345 ? -2.634 7.208 21.692 1.00 86.00 345 THR A CA 1
ATOM 2902 C C . THR A 1 345 ? -1.237 6.784 21.231 1.00 86.00 345 THR A C 1
ATOM 2904 O O . THR A 1 345 ? -0.926 5.598 21.189 1.00 86.00 345 THR A O 1
ATOM 2907 N N . LYS A 1 346 ? -0.346 7.737 20.923 1.00 85.38 346 LYS A N 1
ATOM 2908 C CA . LYS A 1 346 ? 1.034 7.416 20.518 1.00 85.38 346 LYS A CA 1
ATOM 2909 C C . LYS A 1 346 ? 1.820 6.700 21.613 1.00 85.38 346 LYS A C 1
ATOM 2911 O O . LYS A 1 346 ? 2.585 5.794 21.294 1.00 85.38 346 LYS A O 1
ATOM 2916 N N . SER A 1 347 ? 1.643 7.108 22.868 1.00 89.69 347 SER A N 1
ATOM 2917 C CA . SER A 1 347 ? 2.295 6.480 24.017 1.00 89.69 347 SER A CA 1
ATOM 2918 C C . SER A 1 347 ? 1.899 5.006 24.135 1.00 89.69 347 SER A C 1
ATOM 2920 O O . SER A 1 347 ? 2.775 4.143 24.180 1.00 89.69 347 SER A O 1
ATOM 2922 N N . SER A 1 348 ? 0.599 4.701 24.042 1.00 86.00 348 SER A N 1
ATOM 2923 C CA . SER A 1 348 ? 0.085 3.327 24.122 1.00 86.00 348 SER A CA 1
ATOM 2924 C C . SER A 1 348 ? 0.679 2.414 23.043 1.00 86.00 348 SER A C 1
ATOM 2926 O O . SER A 1 348 ? 1.136 1.316 23.347 1.00 86.00 348 SER A O 1
ATOM 2928 N N . PHE A 1 349 ? 0.771 2.881 21.792 1.00 84.38 349 PHE A N 1
ATOM 2929 C CA . PHE A 1 349 ? 1.390 2.097 20.712 1.00 84.38 349 PHE A CA 1
ATOM 2930 C C . PHE A 1 349 ? 2.911 1.951 20.873 1.00 84.38 349 PHE A C 1
ATOM 2932 O O . PHE A 1 349 ? 3.464 0.880 20.608 1.00 84.38 349 PHE A O 1
ATOM 2939 N 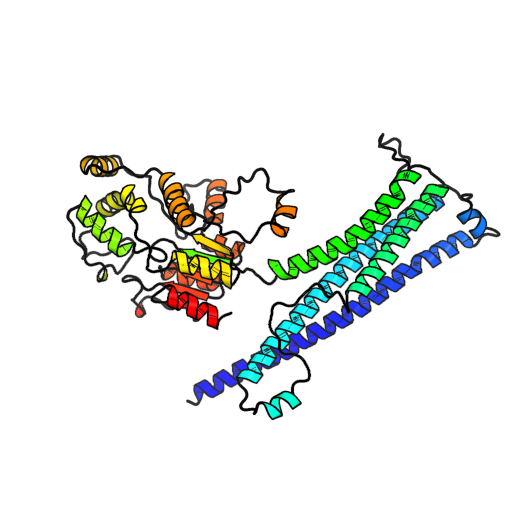N . LYS A 1 350 ? 3.602 2.999 21.341 1.00 85.81 350 LYS A N 1
ATOM 2940 C CA . LYS A 1 350 ? 5.054 2.958 21.561 1.00 85.81 350 LYS A CA 1
ATOM 2941 C C . LYS A 1 350 ? 5.440 1.895 22.594 1.00 85.81 350 LYS A C 1
ATOM 2943 O O . LYS A 1 350 ? 6.432 1.198 22.385 1.00 85.81 350 LYS A O 1
ATOM 2948 N N . ASN A 1 351 ? 4.643 1.730 23.648 1.00 84.31 351 ASN A N 1
ATOM 2949 C CA . ASN A 1 351 ? 4.906 0.766 24.720 1.00 84.31 351 ASN A CA 1
ATOM 2950 C C . ASN A 1 351 ? 4.907 -0.697 24.241 1.00 84.31 351 ASN A C 1
ATOM 2952 O O . ASN A 1 351 ? 5.575 -1.530 24.844 1.00 84.31 351 ASN A O 1
ATOM 2956 N N . VAL A 1 352 ? 4.253 -1.008 23.115 1.00 76.62 352 VAL A N 1
ATOM 2957 C CA . VAL A 1 352 ? 4.213 -2.368 22.532 1.00 76.62 352 VAL A CA 1
ATOM 2958 C C . VAL A 1 352 ? 5.227 -2.542 21.387 1.00 76.62 352 VAL A C 1
ATOM 2960 O O . VAL A 1 352 ? 5.183 -3.480 20.589 1.00 76.62 352 VAL A O 1
ATOM 2963 N N . GLY A 1 353 ? 6.192 -1.622 21.289 1.00 77.25 353 GLY A N 1
ATOM 2964 C CA . GLY A 1 353 ? 7.240 -1.644 20.267 1.00 77.25 353 GLY A CA 1
ATOM 2965 C C . GLY A 1 353 ? 6.755 -1.222 18.879 1.00 77.25 353 GLY A C 1
ATOM 2966 O O . GLY A 1 353 ? 7.468 -1.409 17.890 1.00 77.25 353 GLY A O 1
ATOM 2967 N N . ILE A 1 354 ? 5.559 -0.635 18.782 1.00 75.69 354 ILE A N 1
ATOM 2968 C CA . ILE A 1 354 ? 5.034 -0.089 17.535 1.00 75.69 354 ILE A CA 1
ATOM 2969 C C . ILE A 1 354 ? 5.541 1.352 17.406 1.00 75.69 354 ILE A C 1
ATOM 2971 O O . ILE A 1 354 ? 4.950 2.306 17.910 1.00 75.69 354 ILE A O 1
ATOM 2975 N N . ASN A 1 355 ? 6.676 1.515 16.723 1.00 72.12 355 ASN A N 1
ATOM 2976 C CA . ASN A 1 355 ? 7.290 2.824 16.505 1.00 72.12 355 ASN A CA 1
ATOM 2977 C C . ASN A 1 355 ? 6.402 3.721 15.629 1.00 72.12 355 ASN A C 1
ATOM 2979 O O . ASN A 1 355 ? 6.341 3.563 14.409 1.00 72.12 355 ASN A O 1
ATOM 2983 N N . THR A 1 356 ? 5.757 4.713 16.243 1.00 69.25 356 THR A N 1
ATOM 2984 C CA . THR A 1 356 ? 4.981 5.731 15.532 1.00 69.25 356 THR A CA 1
ATOM 2985 C C . THR A 1 356 ? 5.914 6.819 14.993 1.00 69.25 356 THR A C 1
ATOM 2987 O O . THR A 1 356 ? 6.495 7.573 15.772 1.00 69.25 356 THR A O 1
ATOM 2990 N N . PHE A 1 357 ? 6.070 6.936 13.672 1.00 59.41 357 PHE A N 1
ATOM 2991 C CA . PHE A 1 357 ? 6.879 8.000 13.059 1.00 59.41 357 PHE A CA 1
ATOM 2992 C C . PHE A 1 357 ? 5.998 9.152 12.554 1.00 59.41 357 PHE A C 1
ATOM 2994 O O . PHE A 1 357 ? 5.011 8.922 11.853 1.00 59.41 357 PHE A O 1
ATOM 3001 N N . ILE A 1 358 ? 6.370 10.395 12.878 1.00 52.09 358 ILE A N 1
ATOM 3002 C CA . ILE A 1 358 ? 5.755 11.605 12.319 1.00 52.09 358 ILE A CA 1
ATOM 3003 C C . ILE A 1 358 ? 6.604 12.029 11.124 1.00 52.09 358 ILE A C 1
ATOM 3005 O O . ILE A 1 358 ? 7.740 12.463 11.288 1.00 52.09 358 ILE A O 1
ATOM 3009 N N . ILE A 1 359 ? 6.057 11.911 9.917 1.00 48.19 359 ILE A N 1
ATOM 3010 C CA . ILE A 1 359 ? 6.673 12.539 8.749 1.00 48.19 359 ILE A CA 1
ATOM 3011 C C . ILE A 1 359 ? 6.260 14.008 8.788 1.00 48.19 359 ILE A C 1
ATOM 3013 O O . ILE A 1 359 ? 5.124 14.336 8.450 1.00 48.19 359 ILE A O 1
ATOM 3017 N N . ASN A 1 360 ? 7.164 14.888 9.220 1.00 45.12 360 ASN A N 1
ATOM 3018 C CA . ASN A 1 360 ? 7.041 16.302 8.883 1.00 45.12 360 ASN A CA 1
ATOM 3019 C C . ASN A 1 360 ? 7.207 16.420 7.362 1.00 45.12 360 ASN A C 1
ATOM 3021 O O . ASN A 1 360 ? 8.201 15.949 6.810 1.00 45.12 360 ASN A O 1
ATOM 3025 N N . ASN A 1 361 ? 6.222 17.018 6.687 1.00 50.03 361 ASN A N 1
ATOM 3026 C CA . ASN A 1 361 ? 6.120 17.067 5.220 1.00 50.03 361 ASN A CA 1
ATOM 3027 C C . ASN A 1 361 ? 7.339 17.696 4.510 1.00 50.03 361 ASN A C 1
ATOM 3029 O O . ASN A 1 361 ? 7.469 17.556 3.297 1.00 50.03 361 ASN A O 1
ATOM 3033 N N . TRP A 1 362 ? 8.241 18.358 5.239 1.00 43.66 362 TRP A N 1
ATOM 3034 C CA . TRP A 1 362 ? 9.259 19.236 4.664 1.00 43.66 362 TRP A CA 1
ATOM 3035 C C . TRP A 1 362 ? 10.482 18.525 4.048 1.00 43.66 362 TRP A C 1
ATOM 3037 O O . TRP A 1 362 ? 11.081 19.061 3.128 1.00 43.66 362 TRP A O 1
ATOM 3047 N N . PHE A 1 363 ? 10.813 17.289 4.447 1.00 44.25 363 PHE A N 1
ATOM 3048 C CA . PHE A 1 363 ? 12.004 16.566 3.939 1.00 44.25 363 PHE A CA 1
ATOM 3049 C C . PHE A 1 363 ? 11.699 15.454 2.904 1.00 44.25 363 PHE A C 1
ATOM 3051 O O . PHE A 1 363 ? 12.493 14.535 2.704 1.00 44.25 363 PHE A O 1
ATOM 3058 N N . SER A 1 364 ? 10.530 15.484 2.253 1.00 50.03 364 SER A N 1
ATOM 3059 C CA . SER A 1 364 ? 9.885 14.263 1.733 1.00 50.03 364 SER A CA 1
ATOM 3060 C C . SER A 1 364 ? 9.937 13.989 0.220 1.00 50.03 364 SER A C 1
ATOM 3062 O O . SER A 1 364 ? 9.313 13.025 -0.211 1.00 50.03 364 SER A O 1
ATOM 3064 N N . SER A 1 365 ? 10.689 14.731 -0.597 1.00 52.66 365 SER A N 1
ATOM 3065 C CA . SER A 1 365 ? 10.707 14.456 -2.052 1.00 52.66 365 SER A CA 1
ATOM 3066 C C . SER A 1 365 ? 11.931 13.654 -2.506 1.00 52.66 365 SER A C 1
ATOM 3068 O O . SER A 1 365 ? 11.788 12.637 -3.179 1.00 52.66 365 SER A O 1
ATOM 3070 N N . ILE A 1 366 ? 13.137 14.058 -2.089 1.00 51.09 366 ILE A N 1
ATOM 3071 C CA . ILE A 1 366 ? 14.397 13.453 -2.563 1.00 51.09 366 ILE A CA 1
ATOM 3072 C C . ILE A 1 366 ? 14.846 12.297 -1.657 1.00 51.09 366 ILE A C 1
ATOM 3074 O O . ILE A 1 366 ? 15.130 11.204 -2.141 1.00 51.09 366 ILE A O 1
ATOM 3078 N N . LEU A 1 367 ? 14.821 12.468 -0.327 1.00 53.12 367 LEU A N 1
ATOM 3079 C CA . LEU A 1 367 ? 15.169 11.378 0.598 1.00 53.12 367 LEU A CA 1
ATOM 3080 C C . LEU A 1 367 ? 14.110 10.266 0.637 1.00 53.12 367 LEU A C 1
ATOM 3082 O O . LEU A 1 367 ? 14.439 9.111 0.901 1.00 53.12 367 LEU A O 1
ATOM 3086 N N . TYR A 1 368 ? 12.849 10.580 0.332 1.00 54.09 368 TYR A N 1
ATOM 3087 C CA . TYR A 1 368 ? 11.758 9.599 0.285 1.00 54.09 368 TYR A CA 1
ATOM 3088 C C . TYR A 1 368 ? 11.928 8.572 -0.841 1.00 54.09 368 TYR A C 1
ATOM 3090 O O . TYR A 1 368 ? 11.310 7.514 -0.791 1.00 54.09 368 TYR A O 1
ATOM 3098 N N . TRP A 1 369 ? 12.793 8.847 -1.821 1.00 53.72 369 TRP A N 1
ATOM 3099 C CA . TRP A 1 369 ? 13.188 7.879 -2.843 1.00 53.72 369 TRP A CA 1
ATOM 3100 C C . TRP A 1 369 ? 14.221 6.862 -2.341 1.00 53.72 369 TRP A C 1
ATOM 3102 O O . TRP A 1 369 ? 14.141 5.690 -2.701 1.00 53.72 369 TRP A O 1
ATOM 3112 N N . PHE A 1 370 ? 15.147 7.272 -1.471 1.00 50.84 370 PHE A N 1
ATOM 3113 C CA . PHE A 1 370 ? 16.216 6.402 -0.959 1.00 50.84 370 PHE A CA 1
ATOM 3114 C C . PHE A 1 370 ? 15.829 5.650 0.325 1.00 50.84 370 PHE A C 1
ATOM 3116 O O . PHE A 1 370 ? 16.218 4.500 0.525 1.00 50.84 370 PHE A O 1
ATOM 3123 N N . ILE A 1 371 ? 15.017 6.271 1.184 1.00 55.12 371 ILE A N 1
ATOM 3124 C CA . ILE A 1 371 ? 14.607 5.740 2.494 1.00 55.12 371 ILE A CA 1
ATOM 3125 C C . ILE A 1 371 ? 13.843 4.396 2.430 1.00 55.12 371 ILE A C 1
ATOM 3127 O O . ILE A 1 371 ? 14.151 3.517 3.239 1.00 55.12 371 ILE A O 1
ATOM 3131 N N . PRO A 1 372 ? 12.876 4.166 1.517 1.00 53.12 372 PRO A N 1
ATOM 3132 C CA . PRO A 1 372 ? 12.066 2.943 1.514 1.00 53.12 372 PRO A CA 1
ATOM 3133 C C . PRO A 1 372 ? 12.851 1.675 1.167 1.00 53.12 372 PRO A C 1
ATOM 3135 O O . PRO A 1 372 ? 12.369 0.573 1.424 1.00 53.12 372 PRO A O 1
ATOM 3138 N N . THR A 1 373 ? 14.028 1.820 0.556 1.00 52.94 373 THR A N 1
ATOM 3139 C CA . THR A 1 373 ? 14.888 0.695 0.170 1.00 52.94 373 THR A CA 1
ATOM 3140 C C . THR A 1 373 ? 15.686 0.160 1.363 1.00 52.94 373 THR A C 1
ATOM 3142 O O . THR A 1 373 ? 16.019 -1.019 1.382 1.00 52.94 373 THR A O 1
ATOM 3145 N N . PHE A 1 374 ? 15.934 0.988 2.388 1.00 48.00 374 PHE A N 1
ATOM 3146 C CA . PHE A 1 374 ? 16.771 0.626 3.542 1.00 48.00 374 PHE A CA 1
ATOM 3147 C C . PHE A 1 374 ? 16.045 0.646 4.896 1.00 48.00 374 PHE A C 1
ATOM 3149 O O . PHE A 1 374 ? 16.485 -0.017 5.834 1.00 48.00 374 PHE A O 1
ATOM 3156 N N . LEU A 1 375 ? 14.919 1.354 5.035 1.00 52.97 375 LEU A N 1
ATOM 3157 C CA . LEU A 1 375 ? 14.193 1.422 6.303 1.00 52.97 375 LEU A CA 1
ATOM 3158 C C . LEU A 1 375 ? 13.038 0.413 6.355 1.00 52.97 375 LEU A C 1
ATOM 3160 O O . LEU A 1 375 ? 12.029 0.540 5.663 1.00 52.97 375 LEU A O 1
ATOM 3164 N N . LYS A 1 376 ? 13.223 -0.580 7.237 1.00 55.53 376 LYS A N 1
ATOM 3165 C CA . LYS A 1 376 ? 12.274 -1.614 7.686 1.00 55.53 376 LYS A CA 1
ATOM 3166 C C . LYS A 1 376 ? 10.830 -1.087 7.706 1.00 55.53 376 LYS A C 1
ATOM 3168 O O . LYS A 1 376 ? 10.583 -0.009 8.244 1.00 55.53 376 LYS A O 1
ATOM 3173 N N . ILE A 1 377 ? 9.905 -1.856 7.123 1.00 55.69 377 ILE A N 1
ATOM 3174 C CA . ILE A 1 377 ? 8.457 -1.583 7.022 1.00 55.69 377 ILE A CA 1
ATOM 3175 C C . ILE A 1 377 ? 7.949 -1.001 8.353 1.00 55.69 377 ILE A C 1
ATOM 3177 O O . ILE A 1 377 ? 8.104 -1.636 9.389 1.00 55.69 377 ILE A O 1
ATOM 3181 N N . ARG A 1 378 ? 7.389 0.217 8.341 1.00 62.62 378 ARG A N 1
ATOM 3182 C CA . ARG A 1 378 ? 6.962 0.938 9.557 1.00 62.62 378 ARG A CA 1
ATOM 3183 C C . ARG A 1 378 ? 5.440 0.955 9.701 1.00 62.62 378 ARG A C 1
ATOM 3185 O O . ARG A 1 378 ? 4.732 1.147 8.712 1.00 62.62 378 ARG A O 1
ATOM 3192 N N . THR A 1 379 ? 4.958 0.832 10.935 1.00 61.78 379 THR A N 1
ATOM 3193 C CA . THR A 1 379 ? 3.559 1.084 11.314 1.00 61.78 379 THR A CA 1
ATOM 3194 C C . THR A 1 379 ? 3.271 2.583 11.331 1.00 61.78 379 THR A C 1
ATOM 3196 O O . THR A 1 379 ? 4.082 3.377 11.814 1.00 61.78 379 THR A O 1
ATOM 3199 N N . ARG A 1 380 ? 2.112 2.992 10.805 1.00 67.56 380 ARG A N 1
ATOM 3200 C CA . ARG A 1 380 ? 1.699 4.398 10.749 1.00 67.56 380 ARG A CA 1
ATOM 3201 C C . ARG A 1 380 ? 0.381 4.590 11.491 1.00 67.56 380 ARG A C 1
ATOM 3203 O O . ARG A 1 380 ? -0.676 4.218 10.999 1.00 67.56 380 ARG A O 1
ATOM 3210 N N . VAL A 1 381 ? 0.433 5.248 12.644 1.00 64.88 381 VAL A N 1
ATOM 3211 C CA . VAL A 1 381 ? -0.779 5.680 13.355 1.00 64.88 381 VAL A CA 1
ATOM 3212 C C . VAL A 1 381 ? -1.315 6.949 12.689 1.00 64.88 381 VAL A C 1
ATOM 3214 O O . VAL A 1 381 ? -0.586 7.936 12.562 1.00 64.88 381 VAL A O 1
ATOM 3217 N N . THR A 1 382 ? -2.567 6.911 12.231 1.00 68.81 382 THR A N 1
ATOM 3218 C CA . THR A 1 382 ? -3.245 8.021 11.550 1.00 68.81 382 THR A CA 1
ATOM 3219 C C . THR A 1 382 ? -4.509 8.382 12.319 1.00 68.81 382 THR A C 1
ATOM 3221 O O . THR A 1 382 ? -5.531 7.724 12.201 1.00 68.81 382 THR A O 1
ATOM 3224 N N . ILE A 1 383 ? -4.451 9.456 13.100 1.00 68.75 383 ILE A N 1
ATOM 3225 C CA . ILE A 1 383 ? -5.634 9.958 13.806 1.00 68.75 383 ILE A CA 1
ATOM 3226 C C . ILE A 1 383 ? -6.498 10.715 12.801 1.00 68.75 383 ILE A C 1
ATOM 3228 O O . ILE A 1 383 ? -6.012 11.644 12.142 1.00 68.75 383 ILE A O 1
ATOM 3232 N N . GLU A 1 384 ? -7.751 10.293 12.660 1.00 74.56 384 GLU A N 1
ATOM 3233 C CA . GLU A 1 384 ? -8.683 10.901 11.720 1.00 74.56 384 GLU A CA 1
ATOM 3234 C C . GLU A 1 384 ? -9.060 12.293 12.214 1.00 74.56 384 GLU A C 1
ATOM 3236 O O . GLU A 1 384 ? -9.311 12.518 13.397 1.00 74.56 384 GLU A O 1
ATOM 3241 N N . LYS A 1 385 ? -9.104 13.255 11.292 1.00 65.06 385 LYS A N 1
ATOM 3242 C CA . LYS A 1 385 ? -9.526 14.626 11.606 1.00 65.06 385 LYS A CA 1
ATOM 3243 C C . LYS A 1 385 ? -11.001 14.885 11.291 1.00 65.06 385 LYS A C 1
ATOM 3245 O O . LYS A 1 385 ? -11.468 15.994 11.525 1.00 65.06 385 LYS A O 1
ATOM 3250 N N . GLY A 1 386 ? -11.728 13.900 10.756 1.00 59.56 386 GLY A N 1
ATOM 3251 C CA . GLY A 1 386 ? -13.108 14.069 10.303 1.00 59.56 386 GLY A CA 1
ATOM 3252 C C . GLY A 1 386 ? -13.919 12.779 10.351 1.00 59.56 386 GLY A C 1
ATOM 3253 O O . GLY A 1 386 ? -13.367 11.696 10.196 1.00 59.56 386 GLY A O 1
ATOM 3254 N N . ASN A 1 387 ? -15.228 12.926 10.549 1.00 65.69 387 ASN A N 1
ATOM 3255 C CA . ASN A 1 387 ? -16.208 11.843 10.499 1.00 65.69 387 ASN A CA 1
ATOM 3256 C C . ASN A 1 387 ? -16.639 11.608 9.041 1.00 65.69 387 ASN A C 1
ATOM 3258 O O . ASN A 1 387 ? -16.718 12.551 8.251 1.00 65.69 387 ASN A O 1
ATOM 3262 N N . SER A 1 388 ? -16.979 10.371 8.689 1.00 58.84 388 SER A N 1
ATOM 3263 C CA . SER A 1 388 ? -17.551 10.023 7.383 1.00 58.84 388 SER A CA 1
ATOM 3264 C C . SER A 1 388 ? -18.933 10.615 7.125 1.00 58.84 388 SER A C 1
ATOM 3266 O O . SER A 1 388 ? -19.315 10.767 5.967 1.00 58.84 388 SER A O 1
ATOM 3268 N N . ASN A 1 389 ? -19.651 10.981 8.187 1.00 57.94 389 ASN A N 1
ATOM 3269 C CA . ASN A 1 389 ? -20.996 11.548 8.121 1.00 57.94 389 ASN A CA 1
ATOM 3270 C C . ASN A 1 389 ? -21.014 13.085 8.173 1.00 57.94 389 ASN A C 1
ATOM 3272 O O . ASN A 1 389 ? -22.081 13.691 8.149 1.00 57.94 389 ASN A O 1
ATOM 3276 N N . ILE A 1 390 ? -19.852 13.741 8.244 1.00 53.41 390 ILE A N 1
ATOM 3277 C CA . ILE A 1 390 ? -19.787 15.199 8.307 1.00 53.41 390 ILE A CA 1
ATOM 3278 C C . ILE A 1 390 ? -19.754 15.772 6.884 1.00 53.41 390 ILE A C 1
ATOM 3280 O O . ILE A 1 390 ? -18.708 15.919 6.250 1.00 53.41 390 ILE A O 1
ATOM 3284 N N . SER A 1 391 ? -20.928 16.171 6.400 1.00 43.91 391 SER A N 1
ATOM 3285 C CA . SER A 1 391 ? -21.066 17.205 5.376 1.00 43.91 391 SER A CA 1
ATOM 3286 C C . SER A 1 391 ? -20.894 18.598 6.005 1.00 43.91 391 SER A C 1
ATOM 3288 O O . SER A 1 391 ? -21.745 19.458 5.790 1.00 43.91 391 SER A O 1
ATOM 3290 N N . ASP A 1 392 ? -19.853 18.838 6.825 1.00 44.47 392 ASP A N 1
ATOM 3291 C CA . ASP A 1 392 ? -19.682 20.169 7.434 1.00 44.47 392 ASP A CA 1
ATOM 3292 C C . ASP A 1 392 ? -19.396 21.179 6.330 1.00 44.47 392 ASP A C 1
ATOM 3294 O O . ASP A 1 392 ? -18.300 21.232 5.763 1.00 44.47 392 ASP A O 1
ATOM 3298 N N . THR A 1 393 ? -20.392 22.005 6.043 1.00 47.47 393 THR A N 1
ATOM 3299 C CA . THR A 1 393 ? -20.274 23.178 5.183 1.00 47.47 393 THR A CA 1
ATOM 3300 C C . THR A 1 393 ? -19.472 24.292 5.859 1.00 47.47 393 THR A C 1
ATOM 3302 O O . THR A 1 393 ? -19.053 25.225 5.184 1.00 47.47 393 THR A O 1
ATOM 3305 N N . ARG A 1 394 ? -19.195 24.179 7.170 1.00 48.97 394 ARG A N 1
ATOM 3306 C CA . ARG A 1 394 ? -18.448 25.174 7.959 1.00 48.97 394 ARG A CA 1
ATOM 3307 C C . ARG A 1 394 ? -16.938 25.183 7.705 1.00 48.97 394 ARG A C 1
ATOM 3309 O O . ARG A 1 394 ? -16.274 26.150 8.067 1.00 48.97 394 ARG A O 1
ATOM 3316 N N . PHE A 1 395 ? -16.366 24.139 7.101 1.00 53.25 395 PHE A N 1
ATOM 3317 C CA . PHE A 1 395 ? -14.943 24.133 6.751 1.00 53.25 395 PHE A CA 1
ATOM 3318 C C . PHE A 1 395 ? -14.724 24.730 5.362 1.00 53.25 395 PHE A C 1
ATOM 3320 O O . PHE A 1 395 ? -15.375 24.326 4.398 1.00 53.25 395 PHE A O 1
ATOM 3327 N N . SER A 1 396 ? -13.749 25.640 5.240 1.00 67.69 396 SER A N 1
ATOM 3328 C CA . SER A 1 396 ? -13.299 26.122 3.931 1.00 67.69 396 SER A CA 1
ATOM 3329 C C . SER A 1 396 ? -12.923 24.940 3.031 1.00 67.69 396 SER A C 1
ATOM 3331 O O . SER A 1 396 ? -12.477 23.901 3.519 1.00 67.69 396 SER A O 1
ATOM 3333 N N . PHE A 1 397 ? -13.073 25.084 1.711 1.00 66.94 397 PHE A N 1
ATOM 3334 C CA . PHE A 1 397 ? -12.792 24.017 0.738 1.00 66.94 397 PHE A CA 1
ATOM 3335 C C . PHE A 1 397 ? -11.424 23.340 0.959 1.00 66.94 397 PHE A C 1
ATOM 3337 O O . PHE A 1 397 ? -11.302 22.118 0.877 1.00 66.94 397 PHE A O 1
ATOM 3344 N N . ILE A 1 398 ? -10.407 24.124 1.333 1.00 65.25 398 ILE A N 1
ATOM 3345 C CA . ILE A 1 398 ? -9.055 23.640 1.637 1.00 65.25 398 ILE A CA 1
ATOM 3346 C C . ILE A 1 398 ? -9.050 22.748 2.886 1.00 65.25 398 ILE A C 1
ATOM 3348 O O . ILE A 1 398 ? -8.510 21.641 2.853 1.00 65.25 398 ILE A O 1
ATOM 3352 N N . VAL A 1 399 ? -9.679 23.192 3.979 1.00 65.38 399 VAL A N 1
ATOM 3353 C CA . VAL A 1 399 ? -9.760 22.417 5.227 1.00 65.38 399 VAL A CA 1
ATOM 3354 C C . VAL A 1 399 ? -10.642 21.187 5.038 1.00 65.38 399 VAL A C 1
ATOM 3356 O O . VAL A 1 399 ? -10.305 20.113 5.528 1.00 65.38 399 VAL A O 1
ATOM 3359 N N . ARG A 1 400 ? -11.723 21.299 4.264 1.00 65.75 400 ARG A N 1
ATOM 3360 C CA . ARG A 1 400 ? -12.592 20.175 3.912 1.00 65.75 400 ARG A CA 1
ATOM 3361 C C . ARG A 1 400 ? -11.823 19.109 3.135 1.00 65.75 400 ARG A C 1
ATOM 3363 O O . ARG A 1 400 ? -11.881 17.946 3.516 1.00 65.75 400 ARG A O 1
ATOM 3370 N N . ASN A 1 401 ? -11.033 19.487 2.131 1.00 66.31 401 ASN A N 1
ATOM 3371 C CA . ASN A 1 401 ? -10.198 18.537 1.391 1.00 66.31 401 ASN A CA 1
ATOM 3372 C C . ASN A 1 401 ? -9.135 17.889 2.282 1.00 66.31 401 ASN A C 1
ATOM 3374 O O . ASN A 1 401 ? -8.966 16.673 2.241 1.00 66.31 401 ASN A O 1
ATOM 3378 N N . GLN A 1 402 ? -8.457 18.654 3.141 1.00 68.69 402 GLN A N 1
ATOM 3379 C CA . GLN A 1 402 ? -7.482 18.081 4.075 1.00 68.69 402 GLN A CA 1
ATOM 3380 C C . GLN A 1 402 ? -8.127 17.109 5.071 1.00 68.69 402 GLN A C 1
ATOM 3382 O O . GLN A 1 402 ? -7.560 16.056 5.355 1.00 68.69 402 GLN A O 1
ATOM 3387 N N . THR A 1 403 ? -9.316 17.435 5.574 1.00 67.06 403 THR A N 1
ATOM 3388 C CA . THR A 1 403 ? -10.064 16.603 6.522 1.00 67.06 403 THR A CA 1
ATOM 3389 C C . THR A 1 403 ? -10.611 15.340 5.855 1.00 67.06 403 THR A C 1
ATOM 3391 O O . THR A 1 403 ? -10.464 14.250 6.407 1.00 67.06 403 THR A O 1
ATOM 3394 N N . LEU A 1 404 ? -11.151 15.448 4.636 1.00 67.06 404 LEU A N 1
ATOM 3395 C CA . LEU A 1 404 ? -11.622 14.302 3.851 1.00 67.06 404 LEU A CA 1
ATOM 3396 C C . LEU A 1 404 ? -10.476 13.345 3.497 1.00 67.06 404 LEU A C 1
ATOM 3398 O O . LEU A 1 404 ? -10.649 12.133 3.582 1.00 67.06 404 LEU A O 1
ATOM 3402 N N . LEU A 1 405 ? -9.282 13.861 3.184 1.00 69.62 405 LEU A N 1
ATOM 3403 C CA . LEU A 1 405 ? -8.089 13.049 2.893 1.00 69.62 405 LEU A CA 1
ATOM 3404 C C . LEU A 1 405 ? -7.539 12.268 4.102 1.00 69.62 405 LEU A C 1
ATOM 3406 O O . LEU A 1 405 ? -6.603 11.471 3.944 1.00 69.62 405 LEU A O 1
ATOM 3410 N N . LEU A 1 406 ? -8.071 12.513 5.302 1.00 74.69 406 LEU A N 1
ATOM 3411 C CA . LEU A 1 406 ? -7.620 11.910 6.554 1.00 74.69 406 LEU A CA 1
ATOM 3412 C C . LEU A 1 406 ? -8.659 10.994 7.209 1.00 74.69 406 LEU A C 1
ATOM 3414 O O . LEU A 1 406 ? -8.385 10.511 8.303 1.00 74.69 406 LEU A O 1
ATOM 3418 N N . ASN A 1 407 ? -9.803 10.726 6.572 1.00 85.44 407 ASN A N 1
ATOM 3419 C CA . ASN A 1 407 ? -10.750 9.731 7.084 1.00 85.44 407 ASN A CA 1
ATOM 3420 C C . ASN A 1 407 ? -10.329 8.294 6.711 1.00 85.44 407 ASN A C 1
ATOM 3422 O O . ASN A 1 407 ? -9.555 8.079 5.767 1.00 85.44 407 ASN A O 1
ATOM 3426 N N . ARG A 1 408 ? -10.847 7.294 7.436 1.00 91.00 408 ARG A N 1
ATOM 3427 C CA . ARG A 1 408 ? -10.514 5.874 7.213 1.00 91.00 408 ARG A CA 1
ATOM 3428 C C . ARG A 1 408 ? -10.864 5.369 5.818 1.00 91.00 408 ARG A C 1
ATOM 3430 O O . ARG A 1 408 ? -10.134 4.543 5.294 1.00 91.00 408 ARG A O 1
ATOM 3437 N N . PHE A 1 409 ? -11.892 5.909 5.164 1.00 90.94 409 PHE A N 1
ATOM 3438 C CA . PHE A 1 409 ? -12.333 5.482 3.827 1.00 90.94 409 PHE A CA 1
ATOM 3439 C C . PHE A 1 409 ? -11.377 5.933 2.715 1.00 90.94 409 PHE A C 1
ATOM 3441 O O . PHE A 1 409 ? -10.930 5.136 1.890 1.00 90.94 409 PHE A O 1
ATOM 3448 N N . GLN A 1 410 ? -10.990 7.209 2.712 1.00 87.88 410 GLN A N 1
ATOM 3449 C CA . GLN A 1 410 ? -9.959 7.719 1.807 1.00 87.88 410 GLN A CA 1
ATOM 3450 C C . GLN A 1 410 ? -8.597 7.133 2.160 1.00 87.88 410 GLN A C 1
ATOM 3452 O O . GLN A 1 410 ? -7.813 6.813 1.268 1.00 87.88 410 GLN A O 1
ATOM 3457 N N . GLY A 1 411 ? -8.330 6.931 3.453 1.00 86.50 411 GLY A N 1
ATOM 3458 C CA . GLY A 1 411 ? -7.191 6.161 3.935 1.00 86.50 411 GLY A CA 1
ATOM 3459 C C . GLY A 1 411 ? -7.159 4.756 3.335 1.00 86.50 411 GLY A C 1
ATOM 3460 O O . GLY A 1 411 ? -6.126 4.364 2.791 1.00 86.50 411 GLY A O 1
ATOM 3461 N N . ALA A 1 412 ? -8.293 4.055 3.358 1.00 89.31 412 ALA A N 1
ATOM 3462 C CA . ALA A 1 412 ? -8.472 2.721 2.809 1.00 89.31 412 ALA A CA 1
ATOM 3463 C C . ALA A 1 412 ? -8.158 2.683 1.318 1.00 89.31 412 ALA A C 1
ATOM 3465 O O . ALA A 1 412 ? -7.264 1.953 0.893 1.00 89.31 412 ALA A O 1
ATOM 3466 N N . LYS A 1 413 ? -8.793 3.565 0.543 1.00 87.00 413 LYS A N 1
ATOM 3467 C CA . LYS A 1 413 ? -8.595 3.674 -0.906 1.00 87.00 413 LYS A CA 1
ATOM 3468 C C . LYS A 1 413 ? -7.166 4.080 -1.284 1.00 87.00 413 LYS A C 1
ATOM 3470 O O . LYS A 1 413 ? -6.538 3.443 -2.127 1.00 87.00 413 LYS A O 1
ATOM 3475 N N . ARG A 1 414 ? -6.623 5.130 -0.657 1.00 83.44 414 ARG A N 1
ATOM 3476 C CA . ARG A 1 414 ? -5.289 5.678 -0.967 1.00 83.44 414 ARG A CA 1
ATOM 3477 C C . ARG A 1 414 ? -4.177 4.698 -0.619 1.00 83.44 414 ARG A C 1
ATOM 3479 O O . ARG A 1 414 ? -3.241 4.535 -1.397 1.00 83.44 414 ARG A O 1
ATOM 3486 N N . ASN A 1 415 ? -4.269 4.067 0.551 1.00 82.69 415 ASN A N 1
ATOM 3487 C CA . ASN A 1 415 ? -3.284 3.084 0.999 1.00 82.69 415 ASN A CA 1
ATOM 3488 C C . ASN A 1 415 ? -3.571 1.678 0.448 1.00 82.69 415 ASN A C 1
ATOM 3490 O O . ASN A 1 415 ? -2.763 0.777 0.677 1.00 82.69 415 ASN A O 1
ATOM 3494 N N . ARG A 1 416 ? -4.685 1.510 -0.285 1.00 85.69 416 ARG A N 1
ATOM 3495 C CA . ARG A 1 416 ? -5.172 0.250 -0.860 1.00 85.69 416 ARG A CA 1
ATOM 3496 C C . ARG A 1 416 ? -5.273 -0.857 0.197 1.00 85.69 416 ARG A C 1
ATOM 3498 O O . ARG A 1 416 ? -4.752 -1.948 -0.002 1.00 85.69 416 ARG A O 1
ATOM 3505 N N . LEU A 1 417 ? -5.843 -0.548 1.362 1.00 89.50 417 LEU A N 1
ATOM 3506 C CA . LEU A 1 417 ? -5.916 -1.504 2.472 1.00 89.50 417 LEU A CA 1
ATOM 3507 C C . LEU A 1 417 ? -6.541 -2.819 1.996 1.00 89.50 417 LEU A C 1
ATOM 3509 O O . LEU A 1 417 ? -7.554 -2.812 1.308 1.00 89.50 417 LEU A O 1
ATOM 3513 N N . LYS A 1 418 ? -5.911 -3.938 2.351 1.00 89.81 418 LYS A N 1
ATOM 3514 C CA . LYS A 1 418 ? -6.417 -5.272 2.017 1.00 89.81 418 LYS A CA 1
ATOM 3515 C C . LYS A 1 418 ? -7.429 -5.744 3.054 1.00 89.81 418 LYS A C 1
ATOM 3517 O O . LYS A 1 418 ? -8.430 -6.363 2.726 1.00 89.81 418 LYS A O 1
ATOM 3522 N N . PHE A 1 419 ? -7.148 -5.422 4.307 1.00 95.00 419 PHE A N 1
ATOM 3523 C CA . PHE A 1 419 ? -7.952 -5.815 5.448 1.00 95.00 419 PHE A CA 1
ATOM 3524 C C . PHE A 1 419 ? -8.253 -4.596 6.303 1.00 95.00 419 PHE A C 1
ATOM 3526 O O . PHE A 1 419 ? -7.431 -3.673 6.376 1.00 95.00 419 PHE A O 1
ATOM 3533 N N . PHE A 1 420 ? -9.395 -4.617 6.974 1.00 96.50 420 PHE A N 1
ATOM 3534 C CA . PHE A 1 420 ? -9.749 -3.628 7.983 1.00 96.50 420 PHE A CA 1
ATOM 3535 C C . PHE A 1 420 ? -10.412 -4.315 9.177 1.00 96.50 420 PHE A C 1
ATOM 3537 O O . PHE A 1 420 ? -11.155 -5.267 8.970 1.00 96.50 420 PHE A O 1
ATOM 3544 N N . ILE A 1 421 ? -10.165 -3.847 10.399 1.00 97.88 421 ILE A N 1
ATOM 3545 C CA . ILE A 1 421 ? -10.936 -4.249 11.583 1.00 97.88 421 ILE A CA 1
ATOM 3546 C C . ILE A 1 421 ? -11.720 -3.047 12.084 1.00 97.88 421 ILE A C 1
ATOM 3548 O O . ILE A 1 421 ? -11.146 -1.978 12.294 1.00 97.88 421 ILE A O 1
ATOM 3552 N N . GLU A 1 422 ? -13.017 -3.242 12.249 1.00 97.62 422 GLU A N 1
ATOM 3553 C CA . GLU A 1 422 ? -14.005 -2.215 12.559 1.00 97.62 422 GLU A CA 1
ATOM 3554 C C . GLU A 1 422 ? -15.001 -2.793 13.568 1.00 97.62 422 GLU A C 1
ATOM 3556 O O . GLU A 1 422 ? -15.250 -3.994 13.554 1.00 97.62 422 GLU A O 1
ATOM 3561 N N . ASP A 1 423 ? -15.569 -1.970 14.438 1.00 97.56 423 ASP A N 1
ATOM 3562 C CA . ASP A 1 423 ? -16.632 -2.357 15.373 1.00 97.56 423 ASP A CA 1
ATOM 3563 C C . ASP A 1 423 ? -18.020 -1.863 14.922 1.00 97.56 423 ASP A C 1
ATOM 3565 O O . ASP A 1 423 ? -19.041 -2.478 15.227 1.00 97.56 423 ASP A O 1
ATOM 3569 N N . THR A 1 424 ? -18.078 -0.781 14.146 1.00 96.00 424 THR A N 1
ATOM 3570 C CA . THR A 1 424 ? -19.324 -0.141 13.721 1.00 96.00 424 THR A CA 1
ATOM 3571 C C . THR A 1 424 ? -19.850 -0.735 12.397 1.00 96.00 424 THR A C 1
ATOM 3573 O O . THR A 1 424 ? -19.180 -0.610 11.362 1.00 96.00 424 THR A O 1
ATOM 3576 N N . PRO A 1 425 ? -21.067 -1.323 12.355 1.00 95.94 425 PRO A N 1
ATOM 3577 C CA . PRO A 1 425 ? -21.634 -1.957 11.156 1.00 95.94 425 PRO A CA 1
ATOM 3578 C C . PRO A 1 425 ? -21.660 -1.080 9.903 1.00 95.94 425 PRO A C 1
ATOM 3580 O O . PRO A 1 425 ? -21.292 -1.526 8.816 1.00 95.94 425 PRO A O 1
ATOM 3583 N N . GLU A 1 426 ? -22.066 0.182 10.028 1.00 94.38 426 GLU A N 1
ATOM 3584 C CA . GLU A 1 426 ? -22.197 1.104 8.901 1.00 94.38 426 GLU A CA 1
ATOM 3585 C C . GLU A 1 426 ? -20.835 1.419 8.275 1.00 94.38 426 GLU A C 1
ATOM 3587 O O . GLU A 1 426 ? -20.707 1.511 7.048 1.00 94.38 426 GLU A O 1
ATOM 3592 N N . ASN A 1 427 ? -19.803 1.569 9.108 1.00 95.06 427 ASN A N 1
ATOM 3593 C CA . ASN A 1 427 ? -18.435 1.760 8.643 1.00 95.06 427 ASN A CA 1
ATOM 3594 C C . ASN A 1 427 ? -17.908 0.484 7.989 1.00 95.06 427 ASN A C 1
ATOM 3596 O O . ASN A 1 427 ? -17.307 0.574 6.918 1.00 95.06 427 ASN A O 1
ATOM 3600 N N . ALA A 1 428 ? -18.182 -0.686 8.572 1.00 96.06 428 ALA A N 1
ATOM 3601 C CA . ALA A 1 428 ? -17.766 -1.971 8.024 1.00 96.06 428 ALA A CA 1
ATOM 3602 C C . ALA A 1 428 ? -18.365 -2.211 6.630 1.00 96.06 428 ALA A C 1
ATOM 3604 O O . ALA A 1 428 ? -17.635 -2.546 5.701 1.00 96.06 428 ALA A O 1
ATOM 3605 N N . ILE A 1 429 ? -19.660 -1.931 6.442 1.00 94.38 429 ILE A N 1
ATOM 3606 C CA . ILE A 1 429 ? -20.342 -2.020 5.138 1.00 94.38 429 ILE A CA 1
ATOM 3607 C C . ILE A 1 429 ? -19.718 -1.066 4.112 1.00 94.38 429 ILE A C 1
ATOM 3609 O O . ILE A 1 429 ? -19.476 -1.446 2.965 1.00 94.38 429 ILE A O 1
ATOM 3613 N N . LYS A 1 430 ? -19.420 0.179 4.501 1.00 93.38 430 LYS A N 1
ATOM 3614 C CA . LYS A 1 430 ? -18.751 1.144 3.613 1.00 93.38 430 LYS A CA 1
ATOM 3615 C C . LYS A 1 430 ? -17.324 0.694 3.261 1.00 93.38 430 LYS A C 1
ATOM 3617 O O . LYS A 1 430 ? -16.926 0.810 2.102 1.00 93.38 430 LYS A O 1
ATOM 3622 N N . LEU A 1 431 ? -16.567 0.183 4.235 1.00 92.56 431 LEU A N 1
ATOM 3623 C CA . LEU A 1 431 ? -15.194 -0.304 4.067 1.00 92.56 431 LEU A CA 1
ATOM 3624 C C . LEU A 1 431 ? -15.122 -1.566 3.210 1.00 92.56 431 LEU A C 1
ATOM 3626 O O . LEU A 1 431 ? -14.177 -1.698 2.441 1.00 92.56 431 LEU A O 1
ATOM 3630 N N . ALA A 1 432 ? -16.116 -2.447 3.283 1.00 93.00 432 ALA A N 1
ATOM 3631 C CA . ALA A 1 432 ? -16.154 -3.702 2.537 1.00 93.00 432 ALA A CA 1
ATOM 3632 C C . ALA A 1 432 ? -16.186 -3.512 1.008 1.00 93.00 432 ALA A C 1
ATOM 3634 O O . ALA A 1 432 ? -15.740 -4.385 0.271 1.00 93.00 432 ALA A O 1
ATOM 3635 N N . ASN A 1 433 ? -16.587 -2.329 0.525 1.00 88.06 433 ASN A N 1
ATOM 3636 C CA . ASN A 1 433 ? -16.462 -1.947 -0.888 1.00 88.06 433 ASN A CA 1
ATOM 3637 C C . ASN A 1 433 ? -15.053 -1.453 -1.282 1.00 88.06 433 ASN A C 1
ATOM 3639 O O . ASN A 1 433 ? -14.790 -1.202 -2.457 1.00 88.06 433 ASN A O 1
ATOM 3643 N N . LEU A 1 434 ? -14.172 -1.211 -0.308 1.00 87.06 434 LEU A N 1
ATOM 3644 C CA . LEU A 1 434 ? -12.858 -0.582 -0.491 1.00 87.06 434 LEU A CA 1
ATOM 3645 C C . LEU A 1 434 ? -11.685 -1.520 -0.193 1.00 87.06 434 LEU A C 1
ATOM 3647 O O . LEU A 1 434 ? -10.565 -1.212 -0.603 1.00 87.06 434 LEU A O 1
ATOM 3651 N N . VAL A 1 435 ? -11.925 -2.603 0.546 1.00 90.00 435 VAL A N 1
ATOM 3652 C CA . VAL A 1 435 ? -10.909 -3.563 0.996 1.00 90.00 435 VAL A CA 1
ATOM 3653 C C . VAL A 1 435 ? -11.342 -4.989 0.653 1.00 90.00 435 VAL A C 1
ATOM 3655 O O . VAL A 1 435 ? -12.522 -5.231 0.414 1.00 90.00 435 VAL A O 1
ATOM 3658 N N . ASP A 1 436 ? -10.406 -5.941 0.655 1.00 90.19 436 ASP A N 1
ATOM 3659 C CA . ASP A 1 436 ? -10.726 -7.340 0.350 1.00 90.19 436 ASP A CA 1
ATOM 3660 C C . ASP A 1 436 ? -11.627 -7.936 1.435 1.00 90.19 436 ASP A C 1
ATOM 3662 O O . ASP A 1 436 ? -12.623 -8.563 1.092 1.00 90.19 436 ASP A O 1
ATOM 3666 N N . TYR A 1 437 ? -11.306 -7.718 2.719 1.00 95.19 437 TYR A N 1
ATOM 3667 C CA . TYR A 1 437 ? -12.116 -8.188 3.851 1.00 95.19 437 TYR A CA 1
ATOM 3668 C C . TYR A 1 437 ? -12.178 -7.175 4.994 1.00 95.19 437 TYR A C 1
ATOM 3670 O O . TYR A 1 437 ? -11.189 -6.506 5.312 1.00 95.19 437 TYR A O 1
ATOM 3678 N N . VAL A 1 438 ? -13.328 -7.124 5.661 1.00 96.69 438 VAL A N 1
ATOM 3679 C CA . VAL A 1 438 ? -13.512 -6.398 6.920 1.00 96.69 438 VAL A CA 1
ATOM 3680 C C . VAL A 1 438 ? -13.783 -7.404 8.029 1.00 96.69 438 VAL A C 1
ATOM 3682 O O . VAL A 1 438 ? -14.696 -8.213 7.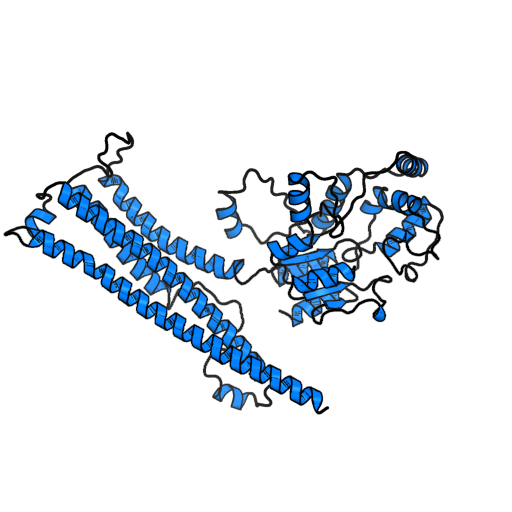916 1.00 96.69 438 VAL A O 1
ATOM 3685 N N . PHE A 1 439 ? -13.010 -7.343 9.104 1.00 98.00 439 PHE A N 1
ATOM 3686 C CA . PHE A 1 439 ? -13.289 -8.080 10.327 1.00 98.00 439 PHE A CA 1
ATOM 3687 C C . PHE A 1 439 ? -14.134 -7.190 11.243 1.00 98.00 439 PHE A C 1
ATOM 3689 O O . PHE A 1 439 ? -13.642 -6.177 11.741 1.00 98.00 439 PHE A O 1
ATOM 3696 N N . LEU A 1 440 ? -15.408 -7.535 11.415 1.00 98.00 440 LEU A N 1
ATOM 3697 C CA . LEU A 1 440 ? -16.330 -6.824 12.295 1.00 98.00 440 LEU A CA 1
ATOM 3698 C C . LEU A 1 440 ? -16.180 -7.375 13.716 1.00 98.00 440 LEU A C 1
ATOM 3700 O O . LEU A 1 440 ? -16.613 -8.492 13.986 1.00 98.00 440 LEU A O 1
ATOM 3704 N N . MET A 1 441 ? -15.539 -6.614 14.602 1.00 98.31 441 MET A N 1
ATOM 3705 C CA . MET A 1 441 ? -15.337 -7.004 15.999 1.00 98.31 441 MET A CA 1
ATOM 3706 C C . MET A 1 441 ? -16.674 -6.987 16.740 1.00 98.31 441 MET A C 1
ATOM 3708 O O . MET A 1 441 ? -17.348 -5.958 16.758 1.00 98.31 441 MET A O 1
ATOM 3712 N N . ASN A 1 442 ? -17.057 -8.098 17.362 1.00 97.62 442 ASN A N 1
ATOM 3713 C CA . ASN A 1 442 ? -18.344 -8.225 18.036 1.00 97.62 442 ASN A CA 1
ATOM 3714 C C . ASN A 1 442 ? -18.444 -7.287 19.244 1.00 97.62 442 ASN A C 1
ATOM 3716 O O . ASN A 1 442 ? -17.533 -7.184 20.069 1.00 97.62 442 ASN A O 1
ATOM 3720 N N . GLN A 1 443 ? -19.570 -6.579 19.312 1.00 97.12 443 GLN A N 1
ATOM 3721 C CA . GLN A 1 443 ? -19.893 -5.575 20.318 1.00 97.12 443 GLN A CA 1
ATOM 3722 C C . GLN A 1 443 ? -21.398 -5.609 20.632 1.00 97.12 443 GLN A C 1
ATOM 3724 O O . GLN A 1 443 ? -22.201 -5.924 19.749 1.00 97.12 443 GLN A O 1
ATOM 3729 N N . PRO A 1 444 ? -21.836 -5.223 21.845 1.00 96.38 444 PRO A N 1
ATOM 3730 C CA . PRO A 1 444 ? -23.254 -5.275 22.220 1.00 96.38 444 PRO A CA 1
ATOM 3731 C C . PRO A 1 444 ? -24.203 -4.535 21.261 1.00 96.38 444 PRO A C 1
ATOM 3733 O O . PRO A 1 444 ? -25.338 -4.977 21.045 1.00 96.38 444 PRO A O 1
ATOM 3736 N N . TYR A 1 445 ? -23.724 -3.447 20.649 1.00 96.19 445 TYR A N 1
ATOM 3737 C CA . TYR A 1 445 ? -24.480 -2.585 19.735 1.00 96.19 445 TYR A CA 1
ATOM 3738 C C . TYR A 1 445 ? -24.442 -3.019 18.266 1.00 96.19 445 TYR A C 1
ATOM 3740 O O . TYR A 1 445 ? -25.136 -2.426 17.445 1.00 96.19 445 TYR A O 1
ATOM 3748 N N . ASN A 1 446 ? -23.661 -4.041 17.906 1.00 96.44 446 ASN A N 1
ATOM 3749 C CA . ASN A 1 446 ? -23.563 -4.513 16.522 1.00 96.44 446 ASN A CA 1
ATOM 3750 C C . ASN A 1 446 ? -24.109 -5.934 16.303 1.00 96.44 446 ASN A C 1
ATOM 3752 O O . ASN A 1 446 ? -23.918 -6.496 15.225 1.00 96.44 446 ASN A O 1
ATOM 3756 N N . ASN A 1 447 ? -24.789 -6.498 17.307 1.00 94.69 447 ASN A N 1
ATOM 3757 C CA . ASN A 1 447 ? -25.335 -7.861 17.304 1.00 94.69 447 ASN A CA 1
ATOM 3758 C C . ASN A 1 447 ? -26.736 -7.993 16.671 1.00 94.69 447 ASN A C 1
ATOM 3760 O O . ASN A 1 447 ? -27.262 -9.099 16.598 1.00 94.69 447 ASN A O 1
ATOM 3764 N N . ASP A 1 448 ? -27.358 -6.902 16.217 1.00 93.25 448 ASP A N 1
ATOM 3765 C CA . ASP A 1 448 ? -28.657 -6.966 15.533 1.00 93.25 448 ASP A CA 1
ATOM 3766 C C . ASP A 1 448 ? -28.482 -7.327 14.048 1.00 93.25 448 ASP A C 1
ATOM 3768 O O . ASP A 1 448 ? -28.322 -6.461 13.184 1.00 93.25 448 ASP A O 1
ATOM 3772 N N . GLU A 1 449 ? -28.503 -8.626 13.750 1.00 87.12 449 GLU A N 1
ATOM 3773 C CA . GLU A 1 449 ? -28.356 -9.144 12.383 1.00 87.12 449 GLU A CA 1
ATOM 3774 C C . GLU A 1 449 ? -29.512 -8.743 11.455 1.00 87.12 449 GLU A C 1
ATOM 3776 O O . GLU A 1 449 ? -29.324 -8.648 10.244 1.00 87.12 449 GLU A O 1
ATOM 3781 N N . ASN A 1 450 ? -30.700 -8.454 11.996 1.00 93.06 450 ASN A N 1
ATOM 3782 C CA . ASN A 1 450 ? -31.852 -8.066 11.180 1.00 93.06 450 ASN A CA 1
ATOM 3783 C C . ASN A 1 450 ? -31.739 -6.618 10.689 1.00 93.06 450 ASN A C 1
ATOM 3785 O O . ASN A 1 450 ? -32.285 -6.274 9.638 1.00 93.06 450 ASN A O 1
ATOM 3789 N N . ARG A 1 451 ? -31.017 -5.768 11.430 1.00 93.69 451 ARG A N 1
ATOM 3790 C CA . ARG A 1 451 ? -30.793 -4.361 11.072 1.00 93.69 451 ARG A CA 1
ATOM 3791 C C . ARG A 1 451 ? -29.806 -4.199 9.915 1.00 93.69 451 ARG A C 1
ATOM 3793 O O . ARG A 1 451 ? -29.928 -3.243 9.146 1.00 93.69 451 ARG A O 1
ATOM 3800 N N . TYR A 1 452 ? -28.842 -5.111 9.767 1.00 92.75 452 TYR A N 1
ATOM 3801 C CA . TYR A 1 452 ? -27.719 -4.946 8.844 1.00 92.75 452 TYR A CA 1
ATOM 3802 C C . TYR A 1 452 ? -27.594 -6.092 7.845 1.00 92.75 452 TYR A C 1
ATOM 3804 O O . TYR A 1 452 ? -27.379 -7.246 8.194 1.00 92.75 452 TYR A O 1
ATOM 3812 N N . ARG A 1 453 ? -27.606 -5.752 6.554 1.00 91.81 453 ARG A N 1
ATOM 3813 C CA . ARG A 1 453 ? -27.287 -6.704 5.488 1.00 91.81 453 ARG A CA 1
ATOM 3814 C C . ARG A 1 453 ? -25.794 -6.666 5.175 1.00 91.81 453 ARG A C 1
ATOM 3816 O O . ARG A 1 453 ? -25.346 -5.861 4.357 1.00 91.81 453 ARG A O 1
ATOM 3823 N N . PHE A 1 454 ? -25.029 -7.540 5.819 1.00 91.56 454 PHE A N 1
ATOM 3824 C CA . PHE A 1 454 ? -23.587 -7.626 5.601 1.00 91.56 454 PHE A CA 1
ATOM 3825 C C . PHE A 1 454 ? -23.225 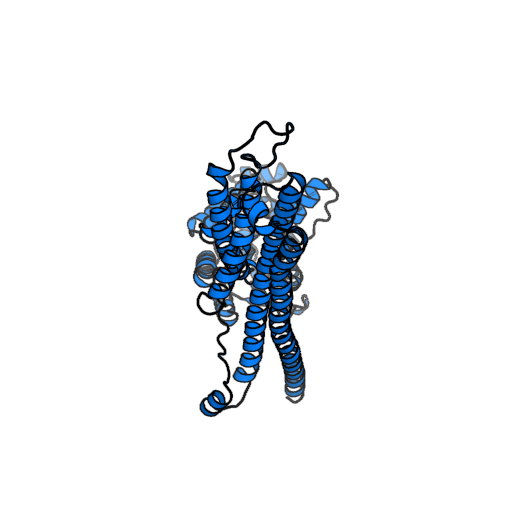-8.220 4.231 1.00 91.56 454 PHE A C 1
ATOM 3827 O O . PHE A 1 454 ? -23.905 -9.094 3.689 1.00 91.56 454 PHE A O 1
ATOM 3834 N N . GLN A 1 455 ? -22.130 -7.719 3.661 1.00 90.00 455 GLN A N 1
ATOM 3835 C CA . GLN A 1 455 ? -21.511 -8.272 2.458 1.00 90.00 455 GLN A CA 1
ATOM 3836 C C . GLN A 1 455 ? -20.717 -9.537 2.817 1.00 90.00 455 GLN A C 1
ATOM 3838 O O . GLN A 1 455 ? -20.261 -9.684 3.947 1.00 90.00 455 GLN A O 1
ATOM 3843 N N . LYS A 1 456 ? -20.508 -10.443 1.851 1.00 91.19 456 LYS A N 1
ATOM 3844 C CA . LYS A 1 456 ? -19.828 -11.737 2.087 1.00 91.19 456 LYS A CA 1
ATOM 3845 C C . LYS A 1 456 ? -18.392 -11.609 2.606 1.00 91.19 456 LYS A C 1
ATOM 3847 O O . LYS A 1 456 ? -17.874 -12.550 3.190 1.00 91.19 456 LYS A O 1
ATOM 3852 N N . ASN A 1 457 ? -17.741 -10.481 2.348 1.00 90.69 457 ASN A N 1
ATOM 3853 C CA . ASN A 1 457 ? -16.380 -10.207 2.789 1.00 90.69 457 ASN A CA 1
ATOM 3854 C C . ASN A 1 457 ? -16.306 -9.481 4.145 1.00 90.69 457 ASN A C 1
ATOM 3856 O O . ASN A 1 457 ? -15.224 -9.050 4.545 1.00 90.69 457 ASN A O 1
ATOM 3860 N N . ILE A 1 458 ? -17.432 -9.348 4.851 1.00 95.81 458 ILE A N 1
ATOM 3861 C CA . ILE A 1 458 ? -17.473 -8.921 6.249 1.00 95.81 458 ILE A CA 1
ATOM 3862 C C . ILE A 1 458 ? -17.534 -10.180 7.112 1.00 95.81 458 ILE A C 1
ATOM 3864 O O . ILE A 1 458 ? -18.495 -10.941 7.038 1.00 95.81 458 ILE A O 1
ATOM 3868 N N . ILE A 1 459 ? -16.499 -10.400 7.917 1.00 96.31 459 ILE A N 1
ATOM 3869 C CA . ILE A 1 459 ? -16.360 -11.562 8.797 1.00 96.31 459 ILE A CA 1
ATOM 3870 C C . ILE A 1 459 ? -16.525 -11.068 10.231 1.00 96.31 459 ILE A C 1
ATOM 3872 O O . ILE A 1 459 ? -15.741 -10.231 10.677 1.00 96.31 459 ILE A O 1
ATOM 3876 N N . ARG A 1 460 ? -17.544 -11.550 10.948 1.00 97.38 460 ARG A N 1
ATOM 3877 C CA . ARG A 1 460 ? -17.693 -11.259 12.381 1.00 97.38 460 ARG A CA 1
ATOM 3878 C C . ARG A 1 460 ? -16.628 -12.018 13.163 1.00 97.38 460 ARG A C 1
ATOM 3880 O O . ARG A 1 460 ? -16.344 -13.162 12.827 1.00 97.38 460 ARG A O 1
ATOM 3887 N N . VAL A 1 461 ? -16.039 -11.366 14.156 1.00 97.75 461 VAL A N 1
ATOM 3888 C CA . VAL A 1 461 ? -14.994 -11.945 15.004 1.00 97.75 461 VAL A CA 1
ATOM 3889 C C . VAL A 1 461 ? -15.204 -11.530 16.456 1.00 97.75 461 VAL A C 1
ATOM 3891 O O . VAL A 1 461 ? -15.527 -10.378 16.733 1.00 97.75 461 VAL A O 1
ATOM 3894 N N . ASP A 1 462 ? -14.974 -12.442 17.390 1.00 97.44 462 ASP A N 1
ATOM 3895 C CA . ASP A 1 462 ? -15.090 -12.191 18.831 1.00 97.44 462 ASP A CA 1
ATOM 3896 C C . ASP A 1 462 ? -13.780 -11.685 19.445 1.00 97.44 462 ASP A C 1
ATOM 3898 O O . ASP A 1 462 ? -13.765 -11.053 20.504 1.00 97.44 462 ASP A O 1
ATOM 3902 N N . SER A 1 463 ? -12.646 -11.980 18.802 1.00 97.81 463 SER A N 1
ATOM 3903 C CA . SER A 1 463 ? -11.329 -11.689 19.368 1.00 97.81 463 SER A CA 1
ATOM 3904 C C . SER A 1 463 ? -10.241 -11.459 18.323 1.00 97.81 463 SER A C 1
ATOM 3906 O O . SER A 1 463 ? -10.315 -11.877 17.167 1.00 97.81 463 SER A O 1
ATOM 3908 N N . TRP A 1 464 ? -9.135 -10.866 18.772 1.00 97.94 464 TRP A N 1
ATOM 3909 C CA . TRP A 1 464 ? -7.926 -10.715 17.962 1.00 97.94 464 TRP A CA 1
ATOM 3910 C C . TRP A 1 464 ? -7.285 -12.049 17.557 1.00 97.94 464 TRP A C 1
ATOM 3912 O O . TRP A 1 464 ? -6.672 -12.136 16.492 1.00 97.94 464 TRP A O 1
ATOM 3922 N N . ASN A 1 465 ? -7.446 -13.102 18.361 1.00 97.75 465 ASN A N 1
ATOM 3923 C CA . ASN A 1 465 ? -6.936 -14.434 18.028 1.00 97.75 465 ASN A CA 1
ATOM 3924 C C . ASN A 1 465 ? -7.675 -15.038 16.825 1.00 97.75 465 ASN A C 1
ATOM 3926 O O . ASN A 1 465 ? -7.064 -15.704 15.983 1.00 97.75 465 ASN A O 1
ATOM 3930 N N . GLU A 1 466 ? -8.973 -14.768 16.709 1.00 98.00 466 GLU A N 1
ATOM 3931 C CA . GLU A 1 466 ? -9.784 -15.193 15.572 1.00 98.00 466 GLU A CA 1
ATOM 3932 C C . GLU A 1 466 ? -9.412 -14.419 14.302 1.00 98.00 466 GLU A C 1
ATOM 3934 O O . GLU A 1 466 ? -9.161 -15.031 13.263 1.00 98.00 466 GLU A O 1
ATOM 3939 N N . VAL A 1 467 ? -9.223 -13.095 14.409 1.00 97.19 467 VAL A N 1
ATOM 3940 C CA . VAL A 1 467 ? -8.683 -12.270 13.310 1.00 97.19 467 VAL A CA 1
ATOM 3941 C C . VAL A 1 467 ? -7.370 -12.851 12.787 1.00 97.19 467 VAL A C 1
ATOM 3943 O O . VAL A 1 467 ? -7.187 -13.025 11.582 1.00 97.19 467 VAL A O 1
ATOM 3946 N N . TYR A 1 468 ? -6.441 -13.173 13.688 1.00 96.44 468 TYR A N 1
ATOM 3947 C CA . TYR A 1 468 ? -5.150 -13.746 13.317 1.00 96.44 468 TYR A CA 1
ATOM 3948 C C . TYR A 1 468 ? -5.301 -15.111 12.626 1.00 96.44 468 TYR A C 1
ATOM 3950 O O . TYR A 1 468 ? -4.603 -15.400 11.650 1.00 96.44 468 TYR A O 1
ATOM 3958 N N . SER A 1 469 ? -6.229 -15.939 13.108 1.00 96.00 469 SER A N 1
ATOM 3959 C CA . SER A 1 469 ? -6.520 -17.260 12.545 1.00 96.00 469 SER A CA 1
ATOM 3960 C C . SER A 1 469 ? -7.084 -17.159 11.127 1.00 96.00 469 SER A C 1
ATOM 3962 O O . SER A 1 469 ? -6.579 -17.831 10.226 1.00 96.00 469 SER A O 1
ATOM 3964 N N . HIS A 1 470 ? -8.037 -16.252 10.891 1.00 94.88 470 HIS A N 1
ATOM 3965 C CA . HIS A 1 470 ? -8.538 -15.967 9.546 1.00 94.88 470 HIS A CA 1
ATOM 3966 C C . HIS A 1 470 ? -7.449 -15.417 8.629 1.00 94.88 470 HIS A C 1
ATOM 3968 O O . HIS A 1 470 ? -7.339 -15.842 7.481 1.00 94.88 470 HIS A O 1
ATOM 3974 N N . LEU A 1 471 ? -6.586 -14.524 9.120 1.00 90.75 471 LEU A N 1
ATOM 3975 C CA . LEU A 1 471 ? -5.476 -14.016 8.313 1.00 90.75 471 LEU A CA 1
ATOM 3976 C C . LEU A 1 471 ? -4.520 -15.120 7.872 1.00 90.75 471 LEU A C 1
ATOM 3978 O O . LEU A 1 471 ? -4.040 -15.058 6.745 1.00 90.75 471 LEU A O 1
ATOM 3982 N N . LYS A 1 472 ? -4.280 -16.126 8.720 1.00 89.31 472 LYS A N 1
ATOM 3983 C CA . LYS A 1 472 ? -3.467 -17.299 8.378 1.00 89.31 472 LYS A CA 1
ATOM 3984 C C . LYS A 1 472 ? -4.126 -18.178 7.308 1.00 89.31 472 LYS A C 1
ATOM 3986 O O . LYS A 1 472 ? -3.416 -18.770 6.508 1.00 89.31 472 LYS A O 1
ATOM 3991 N N . GLN A 1 473 ? -5.455 -18.272 7.295 1.00 87.44 473 GLN A N 1
ATOM 3992 C CA . GLN A 1 473 ? -6.201 -19.005 6.262 1.00 87.44 473 GLN A CA 1
ATOM 3993 C C . GLN A 1 473 ? -6.238 -18.246 4.926 1.00 87.44 473 GLN A C 1
ATOM 3995 O O . GLN A 1 473 ? -6.216 -18.858 3.864 1.00 87.44 473 GLN A O 1
ATOM 4000 N N . LEU A 1 474 ? -6.290 -16.910 4.979 1.00 83.19 474 LEU A N 1
ATOM 4001 C CA . LEU A 1 474 ? -6.352 -16.031 3.805 1.00 83.19 474 LEU A CA 1
ATOM 4002 C C . LEU A 1 474 ? -4.972 -15.705 3.198 1.00 83.19 474 LEU A C 1
ATOM 4004 O O . LEU A 1 474 ? -4.908 -15.071 2.135 1.00 83.19 474 LEU A O 1
ATOM 4008 N N . SER A 1 475 ? -3.879 -16.048 3.889 1.00 73.12 475 SER A N 1
ATOM 4009 C CA . SER A 1 475 ? -2.486 -15.818 3.470 1.00 73.12 475 SER A CA 1
ATOM 4010 C C . SER A 1 475 ? -1.886 -17.041 2.800 1.00 73.12 475 SER A C 1
ATOM 4012 O O . SER A 1 475 ? -1.264 -16.847 1.728 1.00 73.12 475 SER A O 1
#

Organism: NCBI:txid1080225

Radius of gyration: 32.05 Å; chains: 1; bounding box: 74×70×93 Å